Protein AF-A0A2K2V4Y7-F1 (afdb_monomer_lite)

Foldseek 3Di:
DPPPPVVVVPPDDDDPPVVVVVVVVCVVVVVVVVVVVVVPPPPDDPVVQFEKEWEAEDEPDPDPDPQSVLLNVLRVLLCVLDVVCQVVLCVQQRYGYHYDYAYPPPRVVVVVVLVNPAGGWIDGPNDIDHRLRSSQLSLCSSVRHHSVPCPDCPCLWLVNLLVLLVVLLVLCVVLVHDLCVQPNPLNVVSVCSNPPPDDQHNVSSVVSVVSSVSSVVSSQVVSFVVLVVVLVVLLVVLVVLQVLLCVVAVAAEDAPQDDDPPQHDVRSVVSSVSSVQLSVLSVLSVPQDDHQQVLLVLLVVCQVLVCVLQVHNQSVVLNVLCVVQCVNVRYGYRDPSVSLSSCLSRLLVVLSVLVVVVSVVSPQDHFDFDDDDSSVSVSVRSVVCVVVSVVVSVVVVVVVVCVVCLVVLLVQQLVVQVVHWAALVVRPDPPVCSVVSLVVCVVVQQWDADPRIIHGDDD

Sequence (459 aa):
MAEEDIFRILSICHPGIFLGKFINLFLENFLSFFILKISLYPKLTKLHVPSIEVFLSYVPTKLETSSLALAARQSKIIEEILKGKEKEIERRIGFSVKYVRIRHGIDFSKVLEEGINALPAIRVGSRVFSGEEALLLADAIANGVDPLRINSLGYLRLESLKAKAKRILEKASELGIDLNSVLPGAKDKLAEIAAKEEFLGYKGAVEAENLIKNAEEELSKASLGRLREEVYKKLEELKNIVKSIEERFGLKIRIGIEIPDYCDKECLELIEKEVERKREIALQVLGISQDIKEGARVLEEISQPFDMFIGHDLLSRVAEEMRSSGVDRGEVELNEKLYRIMRFIVDNFATLRDLKPVLEAKRLPSVRVPEGDPIDAADVVLKGISNEVRRIKQELEIEGEMRRLMPALERMVISELSTGEKRINEIRIPAPFREEVIRRLKERGVVEEVGGFIRLKKQ

Structure (mmCIF, N/CA/C/O backbone):
data_AF-A0A2K2V4Y7-F1
#
_entry.id   AF-A0A2K2V4Y7-F1
#
loop_
_atom_site.group_PDB
_atom_site.id
_atom_site.type_symbol
_atom_site.label_atom_id
_atom_site.label_alt_id
_atom_site.label_comp_id
_atom_site.label_asym_id
_atom_site.label_entity_id
_atom_site.label_seq_id
_atom_site.pdbx_PDB_ins_code
_atom_site.Cartn_x
_atom_site.Cartn_y
_atom_site.Cartn_z
_atom_site.occupancy
_atom_site.B_iso_or_equiv
_atom_site.auth_seq_id
_atom_site.auth_comp_id
_atom_site.auth_asym_id
_atom_site.auth_atom_id
_atom_site.pdbx_PDB_model_num
ATOM 1 N N . MET A 1 1 ? 16.781 -47.598 -35.853 1.00 43.47 1 MET A N 1
ATOM 2 C CA . MET A 1 1 ? 16.943 -49.067 -35.879 1.00 43.47 1 MET A CA 1
ATOM 3 C C . MET A 1 1 ? 16.178 -49.617 -37.071 1.00 43.47 1 MET A C 1
ATOM 5 O O . MET A 1 1 ? 14.983 -49.829 -36.941 1.00 43.47 1 MET A O 1
ATOM 9 N N . ALA A 1 2 ? 16.841 -49.728 -38.227 1.00 37.84 2 ALA A N 1
ATOM 10 C CA . ALA A 1 2 ? 16.423 -50.530 -39.390 1.00 37.84 2 ALA A CA 1
ATOM 11 C C . ALA A 1 2 ? 17.508 -50.472 -40.496 1.00 37.84 2 ALA A C 1
ATOM 13 O O . ALA A 1 2 ? 17.202 -50.220 -41.655 1.00 37.84 2 ALA A O 1
ATOM 14 N N . GLU A 1 3 ? 18.786 -50.648 -40.137 1.00 32.34 3 GLU A N 1
ATOM 15 C CA . GLU A 1 3 ? 19.897 -50.767 -41.110 1.00 32.34 3 GLU A CA 1
ATOM 16 C C . GLU A 1 3 ? 20.651 -52.108 -40.993 1.00 32.34 3 GLU A C 1
ATOM 18 O O . GLU A 1 3 ? 21.419 -52.459 -41.883 1.00 32.34 3 GLU A O 1
ATOM 23 N N . GLU A 1 4 ? 20.389 -52.915 -39.957 1.00 36.12 4 GLU A N 1
ATOM 24 C CA . GLU A 1 4 ? 21.128 -54.166 -39.703 1.00 36.12 4 GLU A CA 1
ATOM 25 C C . GLU A 1 4 ? 20.500 -55.431 -40.321 1.00 36.12 4 GLU A C 1
ATOM 27 O O . GLU A 1 4 ? 21.175 -56.456 -40.421 1.00 36.12 4 GLU A O 1
ATOM 32 N N . ASP A 1 5 ? 19.265 -55.375 -40.828 1.00 40.41 5 ASP A N 1
ATOM 33 C CA . ASP A 1 5 ? 18.565 -56.574 -41.330 1.00 40.41 5 ASP A CA 1
ATOM 34 C C . ASP A 1 5 ? 18.749 -56.848 -42.834 1.00 40.41 5 ASP A C 1
ATOM 36 O O . ASP A 1 5 ? 18.468 -57.949 -43.306 1.00 40.41 5 ASP A O 1
ATOM 40 N N . ILE A 1 6 ? 19.301 -55.902 -43.602 1.00 45.56 6 ILE A N 1
ATOM 41 C CA . ILE A 1 6 ? 19.553 -56.097 -45.044 1.00 45.56 6 ILE A CA 1
ATOM 42 C C . ILE A 1 6 ? 20.856 -56.882 -45.283 1.00 45.56 6 ILE A C 1
ATOM 44 O O . ILE A 1 6 ? 20.962 -57.649 -46.241 1.00 45.56 6 ILE A O 1
ATOM 48 N N . PHE A 1 7 ? 21.832 -56.781 -44.375 1.00 36.88 7 PHE A N 1
ATOM 49 C CA . PHE A 1 7 ? 23.129 -57.451 -44.530 1.00 36.88 7 PHE A CA 1
ATOM 50 C C . PHE A 1 7 ? 23.115 -58.949 -44.190 1.00 36.88 7 PHE A C 1
ATOM 52 O O . PHE A 1 7 ? 24.033 -59.672 -44.577 1.00 36.88 7 PHE A O 1
ATOM 59 N N . ARG A 1 8 ? 22.071 -59.450 -43.515 1.00 39.22 8 ARG A N 1
ATOM 60 C CA . ARG A 1 8 ? 21.969 -60.866 -43.118 1.00 39.22 8 ARG A CA 1
ATOM 61 C C . ARG A 1 8 ? 21.311 -61.784 -44.149 1.00 39.22 8 ARG A C 1
ATOM 63 O O . ARG A 1 8 ? 21.457 -62.995 -44.029 1.00 39.22 8 ARG A O 1
ATOM 70 N N . ILE A 1 9 ? 20.652 -61.246 -45.176 1.00 42.19 9 ILE A N 1
ATOM 71 C CA . ILE A 1 9 ? 19.950 -62.057 -46.192 1.00 42.19 9 ILE A CA 1
ATOM 72 C C . ILE A 1 9 ? 20.845 -62.392 -47.405 1.00 42.19 9 ILE A C 1
ATOM 74 O O . ILE A 1 9 ? 20.526 -63.282 -48.187 1.00 42.19 9 ILE A O 1
ATOM 78 N N . LEU A 1 10 ? 22.021 -61.769 -47.540 1.00 37.50 10 LEU A N 1
ATOM 79 C CA . LEU A 1 10 ? 22.917 -61.969 -48.693 1.00 37.50 10 LEU A CA 1
ATOM 80 C C . LEU A 1 10 ? 24.059 -62.983 -48.470 1.00 37.50 10 LEU A C 1
ATOM 82 O O . LEU A 1 10 ? 24.910 -63.143 -49.341 1.00 37.50 10 LEU A O 1
ATOM 86 N N . SER A 1 11 ? 24.089 -63.701 -47.341 1.00 39.97 11 SER A N 1
ATOM 87 C CA . SER A 1 11 ? 25.172 -64.644 -47.003 1.00 39.97 11 SER A CA 1
ATOM 88 C C . SER A 1 11 ? 24.953 -66.092 -47.466 1.00 39.97 11 SER A C 1
ATOM 90 O O . SER A 1 11 ? 25.767 -66.961 -47.156 1.00 39.97 11 SER A O 1
ATOM 92 N N . ILE A 1 12 ? 23.904 -66.386 -48.241 1.00 49.66 12 ILE A N 1
ATOM 93 C CA . ILE A 1 12 ? 23.615 -67.749 -48.710 1.00 49.66 12 ILE A CA 1
ATOM 94 C C . ILE A 1 12 ? 23.295 -67.711 -50.208 1.00 49.66 12 ILE A C 1
ATOM 96 O O . ILE A 1 12 ? 22.136 -67.570 -50.576 1.00 49.66 12 ILE A O 1
ATOM 100 N N . CYS A 1 13 ? 24.333 -67.790 -51.056 1.00 39.12 13 CYS A N 1
ATOM 101 C CA . CYS A 1 13 ? 24.375 -68.499 -52.355 1.00 39.12 13 CYS A CA 1
ATOM 102 C C . CYS A 1 13 ? 25.586 -68.052 -53.215 1.00 39.12 13 CYS A C 1
ATOM 104 O O . CYS A 1 13 ? 25.667 -66.914 -53.657 1.00 39.12 13 CY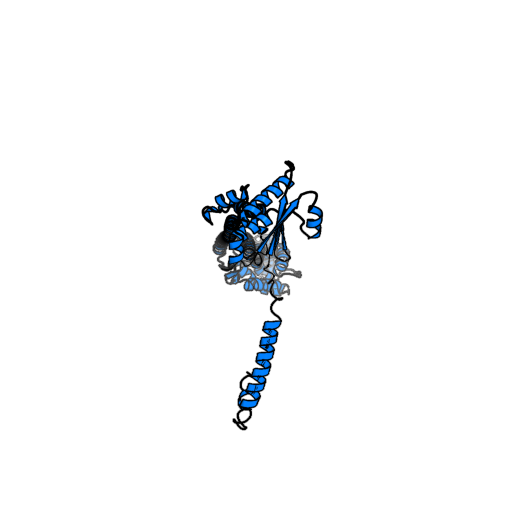S A O 1
ATOM 106 N N . HIS A 1 14 ? 26.505 -68.992 -53.471 1.00 40.75 14 HIS A N 1
ATOM 107 C CA . HIS A 1 14 ? 27.570 -69.032 -54.497 1.00 40.75 14 HIS A CA 1
ATOM 108 C C . HIS A 1 14 ? 28.424 -67.769 -54.820 1.00 40.75 14 HIS A C 1
ATOM 110 O O . HIS A 1 14 ? 28.020 -66.933 -55.628 1.00 40.75 14 HIS A O 1
ATOM 116 N N . PRO A 1 15 ? 29.706 -67.712 -54.382 1.00 41.66 15 PRO A N 1
ATOM 117 C CA . PRO A 1 15 ? 30.584 -66.542 -54.570 1.00 41.66 15 PRO A CA 1
ATOM 118 C C . PRO A 1 15 ? 31.176 -66.340 -55.982 1.00 41.66 15 PRO A C 1
ATOM 120 O O . PRO A 1 15 ? 31.844 -65.340 -56.224 1.00 41.66 15 PRO A O 1
ATOM 123 N N . GLY A 1 16 ? 31.002 -67.279 -56.918 1.00 47.41 16 GLY A N 1
ATOM 124 C CA . GLY A 1 16 ? 31.838 -67.338 -58.131 1.00 47.41 16 GLY A CA 1
ATOM 125 C C . GLY A 1 16 ? 31.275 -66.697 -59.404 1.00 47.41 16 GLY A C 1
ATOM 126 O O . GLY A 1 16 ? 32.031 -66.458 -60.339 1.00 47.41 16 GLY A O 1
ATOM 127 N N . ILE A 1 17 ? 29.966 -66.429 -59.481 1.00 47.38 17 ILE A N 1
ATOM 128 C CA . ILE A 1 17 ? 29.300 -66.065 -60.755 1.00 47.38 17 ILE A CA 1
ATOM 129 C C . ILE A 1 17 ? 28.721 -64.638 -60.731 1.00 47.38 17 ILE A C 1
ATOM 131 O O . ILE A 1 17 ? 28.544 -64.018 -61.780 1.00 47.38 17 ILE A O 1
ATOM 135 N N . PHE A 1 18 ? 28.504 -64.059 -59.546 1.00 45.28 18 PHE A N 1
ATOM 136 C CA . PHE A 1 18 ? 27.962 -62.702 -59.413 1.00 45.28 18 PHE A CA 1
ATOM 137 C C . PHE A 1 18 ? 29.001 -61.593 -59.640 1.00 45.28 18 PHE A C 1
ATOM 139 O O . PHE A 1 18 ? 28.649 -60.547 -60.181 1.00 45.28 18 PHE A O 1
ATOM 146 N N . LEU A 1 19 ? 30.283 -61.816 -59.319 1.00 47.28 19 LEU A N 1
ATOM 147 C CA . LEU A 1 19 ? 31.312 -60.772 -59.437 1.00 47.28 19 LEU A CA 1
ATOM 148 C C . LEU A 1 19 ? 31.572 -60.350 -60.895 1.00 47.28 19 LEU A C 1
ATOM 150 O O . LEU A 1 19 ? 31.688 -59.163 -61.181 1.00 47.28 19 LEU A O 1
ATOM 154 N N . GLY A 1 20 ? 31.602 -61.298 -61.837 1.00 47.75 20 GLY A N 1
ATOM 155 C CA . GLY A 1 20 ? 31.907 -61.003 -63.244 1.00 47.75 20 GLY A CA 1
ATOM 156 C C . GLY A 1 20 ? 30.813 -60.204 -63.961 1.00 47.75 20 GLY A C 1
ATOM 157 O O . GLY A 1 20 ? 31.114 -59.327 -64.769 1.00 47.75 20 GLY A O 1
ATOM 158 N N . LYS A 1 21 ? 29.536 -60.452 -63.637 1.00 51.28 21 LYS A N 1
ATOM 159 C CA . LYS A 1 21 ? 28.412 -59.695 -64.212 1.00 51.28 21 LYS A CA 1
ATOM 160 C C . LYS A 1 21 ? 28.192 -58.353 -63.519 1.00 51.28 21 LYS A C 1
ATOM 162 O O . LYS A 1 21 ? 27.849 -57.394 -64.201 1.00 51.28 21 LYS A O 1
ATOM 167 N N . PHE A 1 22 ? 28.436 -58.251 -62.210 1.00 52.38 22 PHE A N 1
ATOM 168 C CA . PHE A 1 22 ? 28.299 -56.981 -61.492 1.00 52.38 22 PHE A CA 1
ATOM 169 C C . PHE A 1 22 ? 29.402 -55.988 -61.874 1.00 52.38 22 PHE A C 1
ATOM 171 O O . PHE A 1 22 ? 29.113 -54.814 -62.059 1.00 52.38 22 PHE A O 1
ATOM 178 N N . ILE A 1 23 ? 30.642 -56.450 -62.077 1.00 55.81 23 ILE A N 1
ATOM 179 C CA . ILE A 1 23 ? 31.756 -55.581 -62.490 1.00 55.81 23 ILE A CA 1
ATOM 180 C C . ILE A 1 23 ? 31.557 -55.059 -63.921 1.00 55.81 23 ILE A C 1
ATOM 182 O O . ILE A 1 23 ? 31.799 -53.879 -64.157 1.00 55.81 23 ILE A O 1
ATOM 186 N N . ASN A 1 24 ? 31.043 -55.874 -64.852 1.00 52.53 24 ASN A N 1
ATOM 187 C CA . ASN A 1 24 ? 30.728 -55.398 -66.206 1.00 52.53 24 ASN A CA 1
ATOM 188 C C . ASN A 1 24 ? 29.541 -54.425 -66.228 1.00 52.53 24 ASN A C 1
ATOM 190 O O . ASN A 1 24 ? 29.633 -53.384 -66.872 1.00 52.53 24 ASN A O 1
ATOM 194 N N . LEU A 1 25 ? 28.470 -54.689 -65.467 1.00 53.94 25 LEU A N 1
ATOM 195 C CA . LEU A 1 25 ? 27.342 -53.752 -65.371 1.00 53.94 25 LEU A CA 1
ATOM 196 C C . LEU A 1 25 ? 27.733 -52.448 -64.656 1.00 53.94 25 LEU A C 1
ATOM 198 O O . LEU A 1 25 ? 27.205 -51.384 -64.978 1.00 53.94 25 LEU A O 1
ATOM 202 N N . PHE A 1 26 ? 28.648 -52.518 -63.683 1.00 53.03 26 PHE A N 1
ATOM 203 C CA . PHE A 1 26 ? 29.171 -51.348 -62.984 1.00 53.03 26 PHE A CA 1
ATOM 204 C C . PHE A 1 26 ? 30.110 -50.551 -63.890 1.00 53.03 26 PHE A C 1
ATOM 206 O O . PHE A 1 26 ? 29.960 -49.343 -63.961 1.00 53.03 26 PHE A O 1
ATOM 213 N N . LEU A 1 27 ? 31.009 -51.184 -64.651 1.00 54.06 27 LEU A N 1
ATOM 214 C CA . LEU A 1 27 ? 31.889 -50.487 -65.596 1.00 54.06 27 LEU A CA 1
ATOM 215 C C . LEU A 1 27 ? 31.117 -49.850 -66.755 1.00 54.06 27 LEU A C 1
ATOM 217 O O . LEU A 1 27 ? 31.385 -48.693 -67.068 1.00 54.06 27 LEU A O 1
ATOM 221 N N . GLU A 1 28 ? 30.128 -50.532 -67.339 1.00 54.25 28 GLU A N 1
ATOM 222 C CA . GLU A 1 28 ? 29.308 -49.957 -68.415 1.00 54.25 28 GLU A CA 1
ATOM 223 C C . GLU A 1 28 ? 28.444 -48.792 -67.917 1.00 54.25 28 GLU A C 1
ATOM 225 O O . GLU A 1 28 ? 28.386 -47.754 -68.578 1.00 54.25 28 GLU A O 1
ATOM 230 N N . ASN A 1 29 ? 27.849 -48.882 -66.722 1.00 52.38 29 ASN A N 1
ATOM 231 C CA . ASN A 1 29 ? 27.096 -47.760 -66.153 1.00 52.38 29 ASN A CA 1
ATOM 232 C C . ASN A 1 29 ? 28.004 -46.625 -65.660 1.00 52.38 29 ASN A C 1
ATOM 234 O O . ASN A 1 29 ? 27.656 -45.461 -65.832 1.00 52.38 29 ASN A O 1
ATOM 238 N N . PHE A 1 30 ? 29.175 -46.921 -65.092 1.00 53.00 30 PHE A N 1
ATOM 239 C CA . PHE A 1 30 ? 30.094 -45.906 -64.570 1.00 53.00 30 PHE A CA 1
ATOM 240 C C . PHE A 1 30 ? 30.782 -45.133 -65.701 1.00 53.00 30 PHE A C 1
ATOM 242 O O . PHE A 1 30 ? 30.883 -43.912 -65.610 1.00 53.00 30 PHE A O 1
ATOM 249 N N . LEU A 1 31 ? 31.169 -45.796 -66.801 1.00 51.69 31 LEU A N 1
ATOM 250 C CA . LEU A 1 31 ? 31.676 -45.129 -68.009 1.00 51.69 31 LEU A CA 1
ATOM 251 C C . LEU A 1 31 ? 30.579 -44.349 -68.735 1.00 51.69 31 LEU A C 1
ATOM 253 O O . LEU A 1 31 ? 30.834 -43.223 -69.148 1.00 51.69 31 LEU A O 1
ATOM 257 N N . SER A 1 32 ? 29.351 -44.867 -68.817 1.00 52.09 32 SER A N 1
ATOM 258 C CA . SER A 1 32 ? 28.223 -44.119 -69.395 1.00 52.09 32 SER A CA 1
ATOM 259 C C . SER A 1 32 ? 27.880 -42.877 -68.565 1.00 52.09 32 SER A C 1
ATOM 261 O O . SER A 1 32 ? 27.638 -41.809 -69.123 1.00 52.09 32 SER A O 1
ATOM 263 N N . PHE A 1 33 ? 27.943 -42.973 -67.232 1.00 50.19 33 PHE A N 1
ATOM 264 C CA . PHE A 1 33 ? 27.718 -41.851 -66.316 1.00 50.19 33 PHE A CA 1
ATOM 265 C C . PHE A 1 33 ? 28.864 -40.827 -66.353 1.00 50.19 33 PHE A C 1
ATOM 267 O O . PHE A 1 33 ? 28.611 -39.624 -66.293 1.00 50.19 33 PHE A O 1
ATOM 274 N N . PHE A 1 34 ? 30.120 -41.270 -66.504 1.00 46.84 34 PHE A N 1
ATOM 275 C CA . PHE A 1 34 ? 31.277 -40.378 -66.650 1.00 46.84 34 PHE A CA 1
ATOM 276 C C . PHE A 1 34 ? 31.336 -39.705 -68.024 1.00 46.84 34 PHE A C 1
ATOM 278 O O . PHE A 1 34 ? 31.643 -38.518 -68.100 1.00 46.84 34 PHE A O 1
ATOM 285 N N . ILE A 1 35 ? 30.991 -40.414 -69.100 1.00 51.97 35 ILE A N 1
ATOM 286 C CA . ILE A 1 35 ? 30.953 -39.857 -70.457 1.00 51.97 35 ILE A CA 1
ATOM 287 C C . ILE A 1 35 ? 29.766 -38.892 -70.602 1.00 51.97 35 ILE A C 1
ATOM 289 O O . ILE A 1 35 ? 29.938 -37.824 -71.192 1.00 51.97 35 ILE A O 1
ATOM 293 N N . LEU A 1 36 ? 28.614 -39.153 -69.961 1.00 43.34 36 LEU A N 1
ATOM 294 C CA . LEU A 1 36 ? 27.550 -38.143 -69.854 1.00 43.34 36 LEU A CA 1
ATOM 295 C C . LEU A 1 36 ? 27.982 -36.932 -69.011 1.00 43.34 36 LEU A C 1
ATOM 297 O O . LEU A 1 36 ? 27.700 -35.803 -69.404 1.00 43.34 36 LEU A O 1
ATOM 301 N N . LYS A 1 37 ? 28.700 -37.121 -67.891 1.00 40.81 37 LYS A N 1
ATOM 302 C CA . LYS A 1 37 ? 29.203 -35.999 -67.071 1.00 40.81 37 LYS A CA 1
ATOM 303 C C . LYS A 1 37 ? 30.263 -35.158 -67.785 1.00 40.81 37 LYS A C 1
ATOM 305 O O . LYS A 1 37 ? 30.279 -33.948 -67.598 1.00 40.81 37 LYS A O 1
ATOM 310 N N . ILE A 1 38 ? 31.121 -35.757 -68.608 1.00 47.88 38 ILE A N 1
ATOM 311 C CA . ILE A 1 38 ? 32.170 -35.031 -69.343 1.00 47.88 38 ILE A CA 1
ATOM 312 C C . ILE A 1 38 ? 31.607 -34.383 -70.622 1.00 47.88 38 ILE A C 1
ATOM 314 O O . ILE A 1 38 ? 32.051 -33.302 -70.999 1.00 47.88 38 ILE A O 1
ATOM 318 N N . SER A 1 39 ? 30.566 -34.954 -71.241 1.00 42.25 39 SER A N 1
ATOM 319 C CA . SER A 1 39 ? 29.934 -34.385 -72.444 1.00 42.25 39 SER A CA 1
ATOM 320 C C . SER A 1 39 ? 28.850 -33.325 -72.167 1.00 42.25 39 SER A C 1
ATOM 322 O O . SER A 1 39 ? 28.454 -32.620 -73.097 1.00 42.25 39 SER A O 1
ATOM 324 N N . LEU A 1 40 ? 28.374 -33.170 -70.922 1.00 39.88 40 LEU A N 1
ATOM 325 C CA . LEU A 1 40 ? 27.387 -32.145 -70.518 1.00 39.88 40 LEU A CA 1
ATOM 326 C C . LEU A 1 40 ? 27.985 -30.946 -69.752 1.00 39.88 40 LEU A C 1
ATOM 328 O O . LEU A 1 40 ? 27.252 -30.022 -69.397 1.00 39.88 40 LEU A O 1
ATOM 332 N N . TYR A 1 41 ? 29.306 -30.898 -69.551 1.00 41.47 41 TYR A N 1
ATOM 333 C CA . TYR A 1 41 ? 29.998 -29.790 -68.875 1.00 41.47 41 TYR A CA 1
ATOM 334 C C . TYR A 1 41 ? 30.840 -28.927 -69.835 1.00 41.47 41 TYR A C 1
ATOM 336 O O . TYR A 1 41 ? 32.066 -28.889 -69.755 1.00 41.47 41 TYR A O 1
ATOM 344 N N . PRO A 1 42 ? 30.178 -28.148 -70.711 1.00 38.25 42 PRO A N 1
ATOM 345 C CA . PRO A 1 42 ? 30.641 -26.773 -70.901 1.00 38.25 42 PRO A CA 1
ATOM 346 C C . PRO A 1 42 ? 29.528 -25.720 -70.756 1.00 38.25 42 PRO A C 1
ATOM 348 O O . PRO A 1 42 ? 29.710 -24.584 -71.186 1.00 38.25 42 PRO A O 1
ATOM 351 N N . LYS A 1 43 ? 28.367 -26.047 -70.161 1.00 39.69 43 LYS A N 1
ATOM 352 C CA . LYS A 1 43 ? 27.236 -25.091 -70.073 1.00 39.69 43 LYS A CA 1
ATOM 353 C C . LYS A 1 43 ? 26.563 -24.899 -68.712 1.00 39.69 43 LYS A C 1
ATOM 355 O O . LYS A 1 43 ? 25.599 -24.144 -68.633 1.00 39.69 43 LYS A O 1
ATOM 360 N N . LEU A 1 44 ? 27.090 -25.462 -67.630 1.00 43.59 44 LEU A N 1
ATOM 361 C CA . LEU A 1 44 ? 26.569 -25.225 -66.280 1.00 43.59 44 LEU A CA 1
ATOM 362 C C . LEU A 1 44 ? 27.703 -24.869 -65.323 1.00 43.59 44 LEU A C 1
ATOM 364 O O . LEU A 1 44 ? 28.253 -25.757 -64.692 1.00 43.59 44 LEU A O 1
ATOM 368 N N . THR A 1 45 ? 28.028 -23.574 -65.253 1.00 37.75 45 THR A N 1
ATOM 369 C CA . THR A 1 45 ? 28.390 -22.828 -64.028 1.00 37.75 45 THR A CA 1
ATOM 370 C C . THR A 1 45 ? 28.781 -21.381 -64.382 1.00 37.75 45 THR A C 1
ATOM 372 O O . THR A 1 45 ? 29.917 -20.951 -64.225 1.00 37.75 45 THR A O 1
ATOM 375 N N . LYS A 1 46 ? 27.803 -20.544 -64.754 1.00 38.91 46 LYS A N 1
ATOM 376 C CA . LYS A 1 46 ? 27.764 -19.237 -64.082 1.00 38.91 46 LYS A CA 1
ATOM 377 C C . LYS A 1 46 ? 27.123 -19.531 -62.734 1.00 38.91 46 LYS A C 1
ATOM 379 O O . LYS A 1 46 ? 25.905 -19.457 -62.615 1.00 38.91 46 LYS A O 1
ATOM 384 N N . LEU A 1 47 ? 27.918 -19.986 -61.760 1.00 40.91 47 LEU A N 1
ATOM 385 C CA . LEU A 1 47 ? 27.476 -19.915 -60.370 1.00 40.91 47 LEU A CA 1
ATOM 386 C C . LEU A 1 47 ? 27.133 -18.439 -60.172 1.00 40.91 47 LEU A C 1
ATOM 388 O O . LEU A 1 47 ? 28.004 -17.585 -60.343 1.00 40.91 47 LEU A O 1
ATOM 392 N N . HIS A 1 48 ? 25.852 -18.131 -59.984 1.00 50.66 48 HIS A N 1
ATOM 393 C CA . HIS A 1 48 ? 25.412 -16.761 -59.799 1.00 50.66 48 HIS A CA 1
ATOM 394 C C . HIS A 1 48 ? 25.978 -16.327 -58.450 1.00 50.66 48 HIS A C 1
ATOM 396 O O . HIS A 1 48 ? 25.406 -16.635 -57.410 1.00 50.66 48 HIS A O 1
ATOM 402 N N . VAL A 1 49 ? 27.166 -15.716 -58.466 1.00 57.72 49 VAL A N 1
ATOM 403 C CA . VAL A 1 49 ? 27.743 -15.112 -57.268 1.00 57.72 49 VAL A CA 1
ATOM 404 C C . VAL A 1 49 ? 26.709 -14.092 -56.810 1.00 57.72 49 VAL A C 1
ATOM 406 O O . VAL A 1 49 ? 26.345 -13.225 -57.616 1.00 57.72 49 VAL A O 1
ATOM 409 N N . PRO A 1 50 ? 26.166 -14.220 -55.591 1.00 70.06 50 PRO A N 1
ATOM 410 C CA . PRO A 1 50 ? 25.170 -13.281 -55.123 1.00 70.06 50 PRO A CA 1
ATOM 411 C C . PRO A 1 50 ? 25.789 -11.879 -55.157 1.00 70.06 50 PRO A C 1
ATOM 413 O O . PRO A 1 50 ? 26.943 -11.673 -54.774 1.00 70.06 50 PRO A O 1
ATOM 416 N N . SER A 1 51 ? 25.061 -10.925 -55.731 1.00 81.75 51 SER A N 1
ATOM 417 C CA . SER A 1 51 ? 25.587 -9.589 -56.003 1.00 81.75 51 SER A CA 1
ATOM 418 C C . SER A 1 51 ? 24.929 -8.544 -55.116 1.00 81.75 51 SER A C 1
ATOM 420 O O . SER A 1 51 ? 23.711 -8.551 -54.935 1.00 81.75 51 SER A O 1
ATOM 422 N N . ILE A 1 52 ? 25.742 -7.624 -54.611 1.00 86.25 52 ILE A N 1
ATOM 423 C CA . ILE A 1 52 ? 25.315 -6.384 -53.971 1.00 86.25 52 ILE A CA 1
ATOM 424 C C . ILE A 1 52 ? 25.204 -5.340 -55.079 1.00 86.25 52 ILE A C 1
ATOM 426 O O . ILE A 1 52 ? 26.204 -5.009 -55.720 1.00 86.25 52 ILE A O 1
ATOM 430 N N . GLU A 1 53 ? 24.001 -4.832 -55.326 1.00 88.75 53 GLU A N 1
ATOM 431 C CA . GLU A 1 53 ? 23.783 -3.783 -56.324 1.00 88.75 53 GLU A CA 1
ATOM 432 C C . GLU A 1 53 ? 23.770 -2.414 -55.641 1.00 88.75 53 GLU A C 1
ATOM 434 O O . GLU A 1 53 ? 22.976 -2.163 -54.738 1.00 88.75 53 GLU A O 1
ATOM 439 N N . VAL A 1 54 ? 24.662 -1.521 -56.061 1.00 89.50 54 VAL A N 1
ATOM 440 C CA . VAL A 1 54 ? 24.849 -0.190 -55.480 1.00 89.50 54 VAL A CA 1
ATOM 441 C C . VAL A 1 54 ? 24.358 0.857 -56.475 1.00 89.50 54 VAL A C 1
ATOM 443 O O . VAL A 1 54 ? 24.982 1.089 -57.511 1.00 89.50 54 VAL A O 1
ATOM 446 N N . PHE A 1 55 ? 23.243 1.502 -56.155 1.00 88.31 55 PHE A N 1
ATOM 447 C CA . PHE A 1 55 ? 22.596 2.534 -56.957 1.00 88.31 55 PHE A CA 1
ATOM 448 C C . PHE A 1 55 ? 23.081 3.909 -56.506 1.00 88.31 55 PHE A C 1
ATOM 450 O O . PHE A 1 55 ? 22.739 4.393 -55.424 1.00 88.31 55 PHE A O 1
ATOM 457 N N . LEU A 1 56 ? 23.899 4.539 -57.342 1.00 86.06 56 LEU A N 1
ATOM 458 C CA . LEU A 1 56 ? 24.560 5.803 -57.040 1.00 86.06 56 LEU A CA 1
ATOM 459 C C . LEU A 1 56 ? 23.866 6.962 -57.754 1.00 86.06 56 LEU A C 1
ATOM 461 O O . LEU A 1 56 ? 23.651 6.920 -58.965 1.00 86.06 56 LEU A O 1
ATOM 465 N N . SER A 1 57 ? 23.570 8.022 -57.004 1.00 83.06 57 SER A N 1
ATOM 466 C CA . SER A 1 57 ? 23.119 9.304 -57.538 1.00 83.06 57 SER A CA 1
ATOM 467 C C . SER A 1 57 ? 24.271 10.038 -58.218 1.00 83.06 57 SER A C 1
ATOM 469 O O . SER A 1 57 ? 25.299 10.311 -57.595 1.00 83.06 57 SER A O 1
ATOM 471 N N . TYR A 1 58 ? 24.074 10.419 -59.479 1.00 76.75 58 TYR A N 1
ATOM 472 C CA . TYR A 1 58 ? 24.958 11.332 -60.192 1.00 76.75 58 TYR A CA 1
ATOM 473 C C . TYR A 1 58 ? 24.190 12.569 -60.666 1.00 76.75 58 TYR A C 1
ATOM 475 O O . TYR A 1 58 ? 23.125 12.459 -61.285 1.00 76.75 58 TYR A O 1
ATOM 483 N N . VAL A 1 59 ? 24.756 13.749 -60.399 1.00 67.81 59 VAL A N 1
ATOM 484 C CA . VAL A 1 59 ? 24.233 15.038 -60.866 1.00 67.81 59 VAL A CA 1
ATOM 485 C C . VAL A 1 59 ? 25.269 15.657 -61.820 1.00 67.81 59 VAL A C 1
ATOM 487 O O . VAL A 1 59 ? 26.385 15.942 -61.388 1.00 67.81 59 VAL A O 1
ATOM 490 N N . PRO A 1 60 ? 24.941 15.842 -63.113 1.00 57.44 60 PRO A N 1
ATOM 491 C CA . PRO A 1 60 ? 25.904 16.277 -64.131 1.00 57.44 60 PRO A CA 1
ATOM 492 C C . PRO A 1 60 ? 26.299 17.765 -64.062 1.00 57.44 60 PRO A C 1
ATOM 494 O O . PRO A 1 60 ? 27.273 18.159 -64.696 1.00 57.44 60 PRO A O 1
ATOM 497 N N . THR A 1 61 ? 25.596 18.597 -63.289 1.00 54.31 61 THR A N 1
ATOM 498 C CA . THR A 1 61 ? 25.864 20.043 -63.150 1.00 54.31 61 THR A CA 1
ATOM 499 C C . THR A 1 61 ? 25.656 20.513 -61.709 1.00 54.31 61 THR A C 1
ATOM 501 O O . THR A 1 61 ? 24.875 19.913 -60.976 1.00 54.31 61 THR A O 1
ATOM 504 N N . LYS A 1 62 ? 26.348 21.589 -61.293 1.00 54.59 62 LYS A N 1
ATOM 505 C CA . LYS A 1 62 ? 26.214 22.225 -59.965 1.00 54.59 62 LYS A CA 1
ATOM 506 C C . LYS A 1 62 ? 24.772 22.715 -59.739 1.00 54.59 62 LYS A C 1
ATOM 508 O O . LYS A 1 62 ? 24.454 23.855 -60.045 1.00 54.59 62 LYS A O 1
ATOM 513 N N . LEU A 1 63 ? 23.895 21.845 -59.250 1.00 52.22 63 LEU A N 1
ATOM 514 C CA . LEU A 1 63 ? 22.549 22.189 -58.796 1.00 52.22 63 LEU A CA 1
ATOM 515 C C . LEU A 1 63 ? 22.553 22.194 -57.266 1.00 52.22 63 LEU A C 1
ATOM 517 O O . LEU A 1 63 ? 22.786 21.169 -56.629 1.00 52.22 63 LEU A O 1
ATOM 521 N N . GLU A 1 64 ? 22.319 23.373 -56.693 1.00 45.59 64 GLU A N 1
ATOM 522 C CA . GLU A 1 64 ? 22.369 23.672 -55.255 1.00 45.59 64 GLU A CA 1
ATOM 523 C C . GLU A 1 64 ? 21.042 23.382 -54.530 1.00 45.59 64 GLU A C 1
ATOM 525 O O . GLU A 1 64 ? 20.711 24.013 -53.533 1.00 45.59 64 GLU A O 1
ATOM 530 N N . THR A 1 65 ? 20.244 22.420 -54.998 1.00 54.38 65 THR A N 1
ATOM 531 C CA . THR A 1 65 ? 19.107 21.940 -54.198 1.00 54.38 65 THR A CA 1
ATOM 532 C C . THR A 1 65 ? 19.631 20.983 -53.128 1.00 54.38 65 THR A C 1
ATOM 534 O O . THR A 1 65 ? 20.266 19.975 -53.458 1.00 54.38 65 THR A O 1
ATOM 537 N N . SER A 1 66 ? 19.367 21.293 -51.857 1.00 63.47 66 SER A N 1
ATOM 538 C CA . SER A 1 66 ? 19.972 20.641 -50.684 1.00 63.47 66 SER A CA 1
ATOM 539 C C . SER A 1 66 ? 19.848 19.109 -50.671 1.00 63.47 66 SER A C 1
ATOM 541 O O . SER A 1 66 ? 20.801 18.430 -50.295 1.00 63.47 66 SER A O 1
ATOM 543 N N . SER A 1 67 ? 18.731 18.547 -51.147 1.00 68.00 67 SER A N 1
ATOM 544 C CA . SER A 1 67 ? 18.477 17.096 -51.142 1.00 68.00 67 SER A CA 1
ATOM 545 C C . SER A 1 67 ? 19.242 16.321 -52.227 1.00 68.00 67 SER A C 1
ATOM 547 O O . SER A 1 67 ? 19.833 15.280 -51.940 1.00 68.00 67 SER A O 1
ATOM 549 N N . LEU A 1 68 ? 19.299 16.834 -53.461 1.00 72.75 68 LEU A N 1
ATOM 550 C CA . LEU A 1 68 ? 20.033 16.199 -54.569 1.00 72.75 68 LEU A CA 1
ATOM 551 C C . LEU A 1 68 ? 21.549 16.254 -54.358 1.00 72.75 68 LEU A C 1
ATOM 553 O O . LEU A 1 68 ? 22.257 15.275 -54.612 1.00 72.75 68 LEU A O 1
ATOM 557 N N . ALA A 1 69 ? 22.044 17.386 -53.850 1.00 72.31 69 ALA A N 1
ATOM 558 C CA . ALA A 1 69 ? 23.449 17.553 -53.504 1.00 72.31 69 ALA A CA 1
ATOM 559 C C . ALA A 1 69 ? 23.868 16.600 -52.371 1.00 72.31 69 ALA A C 1
ATOM 561 O O . ALA A 1 69 ? 24.953 16.018 -52.429 1.00 72.31 69 ALA A O 1
ATOM 562 N N . LEU A 1 70 ? 23.001 16.389 -51.373 1.00 76.69 70 LEU A N 1
ATOM 563 C CA . LEU A 1 70 ? 23.226 15.424 -50.297 1.00 76.69 70 LEU A CA 1
ATOM 564 C C . LEU A 1 70 ? 23.291 13.985 -50.828 1.00 76.69 70 LEU A C 1
ATOM 566 O O . LEU A 1 70 ? 24.254 13.276 -50.540 1.00 76.69 70 LEU A O 1
ATOM 570 N N . ALA A 1 71 ? 22.332 13.577 -51.665 1.00 76.56 71 ALA A N 1
ATOM 571 C CA . ALA A 1 71 ? 22.309 12.242 -52.263 1.00 76.56 71 ALA A CA 1
ATOM 572 C C . ALA A 1 71 ? 23.559 11.959 -53.117 1.00 76.56 71 ALA A C 1
ATOM 574 O O . ALA A 1 71 ? 24.125 10.865 -53.063 1.00 76.56 71 ALA A O 1
ATOM 575 N N . ALA A 1 72 ? 24.035 12.946 -53.883 1.00 79.69 72 ALA A N 1
ATOM 576 C CA . ALA A 1 72 ? 25.264 12.823 -54.668 1.00 79.69 72 ALA A CA 1
ATOM 577 C C . ALA A 1 72 ? 26.521 12.713 -53.782 1.00 79.69 72 ALA A C 1
ATOM 579 O O . ALA A 1 72 ? 27.403 11.899 -54.061 1.00 79.69 72 ALA A O 1
ATOM 580 N N . ARG A 1 73 ? 26.597 13.479 -52.682 1.00 79.25 73 ARG A N 1
ATOM 581 C CA . ARG A 1 73 ? 27.691 13.373 -51.697 1.00 79.25 73 ARG A CA 1
ATOM 582 C C . ARG A 1 73 ? 27.714 12.000 -51.028 1.00 79.25 73 ARG A C 1
ATOM 584 O O . ARG A 1 73 ? 28.761 11.363 -51.010 1.00 79.25 73 ARG A O 1
ATOM 591 N N . GLN A 1 74 ? 26.568 11.517 -50.550 1.00 83.31 74 GLN A N 1
ATOM 592 C CA . GLN A 1 74 ? 26.447 10.182 -49.953 1.00 83.31 74 GLN A CA 1
ATOM 593 C C . GLN A 1 74 ? 26.815 9.080 -50.955 1.00 83.31 74 GLN A C 1
ATOM 595 O O . GLN A 1 74 ? 27.527 8.145 -50.605 1.00 83.31 74 GLN A O 1
ATOM 600 N N . SER A 1 75 ? 26.404 9.222 -52.220 1.00 86.50 75 SER A N 1
ATOM 601 C CA . SER A 1 75 ? 26.774 8.288 -53.292 1.00 86.50 75 SER A CA 1
ATOM 602 C C . SER A 1 75 ? 28.285 8.226 -53.506 1.00 86.50 75 SER A C 1
ATOM 604 O O . SER A 1 75 ? 28.843 7.138 -53.625 1.00 86.50 75 SER A O 1
ATOM 606 N N . LYS A 1 76 ? 28.962 9.380 -53.504 1.00 85.25 76 LYS A N 1
ATOM 607 C CA . LYS A 1 76 ? 30.422 9.439 -53.618 1.00 85.25 76 LYS A CA 1
ATOM 608 C C . LYS A 1 76 ? 31.106 8.722 -52.451 1.00 85.25 76 LYS A C 1
ATOM 610 O O . LYS A 1 76 ? 32.020 7.940 -52.684 1.00 85.25 76 LYS A O 1
ATOM 615 N N . ILE A 1 77 ? 30.629 8.938 -51.226 1.00 83.75 77 ILE A N 1
ATOM 616 C CA . ILE A 1 77 ? 31.182 8.284 -50.033 1.00 83.75 77 ILE A CA 1
ATOM 617 C C . ILE A 1 77 ? 30.969 6.761 -50.098 1.00 83.75 77 ILE A C 1
ATOM 619 O O . ILE A 1 77 ? 31.904 6.007 -49.851 1.00 83.75 77 ILE A O 1
ATOM 623 N N . ILE A 1 78 ? 29.778 6.288 -50.487 1.00 86.31 78 ILE A N 1
ATOM 624 C CA . ILE A 1 78 ? 29.506 4.849 -50.666 1.00 86.31 78 ILE A CA 1
ATOM 625 C C . ILE A 1 78 ? 30.441 4.240 -51.719 1.00 86.31 78 ILE A C 1
ATOM 627 O O . ILE A 1 78 ? 30.990 3.158 -51.502 1.00 86.31 78 ILE A O 1
ATOM 631 N N . GLU A 1 79 ? 30.639 4.928 -52.848 1.00 87.50 79 GLU A N 1
ATOM 632 C CA . GLU A 1 79 ? 31.568 4.479 -53.888 1.00 87.50 79 GLU A CA 1
ATOM 633 C C . GLU A 1 79 ? 33.004 4.397 -53.345 1.00 87.50 79 GLU A C 1
ATOM 635 O O . GLU A 1 79 ? 33.673 3.393 -53.564 1.00 87.50 79 GLU A O 1
ATOM 640 N N . GLU A 1 80 ? 33.470 5.396 -52.590 1.00 86.56 80 GLU A N 1
ATOM 641 C CA . GLU A 1 80 ? 34.807 5.402 -51.977 1.00 86.56 80 GLU A CA 1
ATOM 642 C C . GLU A 1 80 ? 34.997 4.265 -50.954 1.00 86.56 80 GLU A C 1
ATOM 644 O O . GLU A 1 80 ? 36.040 3.607 -50.958 1.00 86.56 80 GLU A O 1
ATOM 649 N N . ILE A 1 81 ? 33.984 3.982 -50.127 1.00 85.25 81 ILE A N 1
ATOM 650 C CA . ILE A 1 81 ? 34.011 2.913 -49.114 1.00 85.25 81 ILE A CA 1
ATOM 651 C C . ILE A 1 81 ? 34.149 1.525 -49.757 1.00 85.25 81 ILE A C 1
ATOM 653 O O . ILE A 1 81 ? 34.930 0.693 -49.284 1.00 85.25 81 ILE A O 1
ATOM 657 N N . LEU A 1 82 ? 33.380 1.256 -50.818 1.00 86.81 82 LEU A N 1
ATOM 658 C CA . LEU A 1 82 ? 33.256 -0.089 -51.388 1.00 86.81 82 LEU A CA 1
ATOM 659 C C . LEU A 1 82 ? 34.287 -0.376 -52.485 1.00 86.81 82 LEU A C 1
ATOM 661 O O . LEU A 1 82 ? 34.835 -1.479 -52.526 1.00 86.81 82 LEU A O 1
ATOM 665 N N . LYS A 1 83 ? 34.613 0.604 -53.336 1.00 84.38 83 LYS A N 1
ATOM 666 C CA . LYS A 1 83 ? 35.418 0.400 -54.555 1.00 84.38 83 LYS A CA 1
ATOM 667 C C . LYS A 1 83 ? 36.864 -0.008 -54.288 1.00 84.38 83 LYS A C 1
ATOM 669 O O . LYS A 1 83 ? 37.466 -0.736 -55.071 1.00 84.38 83 LYS A O 1
ATOM 674 N N . GLY A 1 84 ? 37.417 0.401 -53.146 1.00 76.75 84 GLY A N 1
ATOM 675 C CA . GLY A 1 84 ? 38.738 -0.040 -52.683 1.00 76.75 84 GLY A CA 1
ATOM 676 C C . GLY A 1 84 ? 38.758 -1.442 -52.061 1.00 76.75 84 GLY A C 1
ATOM 677 O O . GLY A 1 84 ? 39.836 -1.995 -51.852 1.00 76.75 84 GLY A O 1
ATOM 678 N N . LYS A 1 85 ? 37.589 -2.024 -51.766 1.00 82.38 85 LYS A N 1
ATOM 679 C CA . LYS A 1 85 ? 37.439 -3.254 -50.973 1.00 82.38 85 LYS A CA 1
ATOM 680 C C . LYS A 1 85 ? 36.725 -4.388 -51.708 1.00 82.38 85 LYS A C 1
ATOM 682 O O . LYS A 1 85 ? 36.571 -5.458 -51.141 1.00 82.38 85 LYS A O 1
ATOM 687 N N . GLU A 1 86 ? 36.349 -4.221 -52.973 1.00 83.69 86 GLU A N 1
ATOM 688 C CA . GLU A 1 86 ? 35.562 -5.201 -53.749 1.00 83.69 86 GLU A CA 1
ATOM 689 C C . GLU A 1 86 ? 36.134 -6.625 -53.708 1.00 83.69 86 GLU A C 1
ATOM 691 O O . GLU A 1 86 ? 35.422 -7.572 -53.386 1.00 83.69 86 GLU A O 1
ATOM 696 N N . LYS A 1 87 ? 37.444 -6.777 -53.953 1.00 82.31 87 LYS A N 1
ATOM 697 C CA . LYS A 1 87 ? 38.125 -8.085 -53.911 1.00 82.31 87 LYS A CA 1
ATOM 698 C C . LYS A 1 87 ? 38.169 -8.686 -52.506 1.00 82.31 87 LYS A C 1
ATOM 700 O O . LYS A 1 87 ? 38.225 -9.902 -52.353 1.00 82.31 87 LYS A O 1
ATOM 705 N N . GLU A 1 88 ? 38.216 -7.846 -51.477 1.00 81.50 88 GLU A N 1
ATOM 706 C CA . GLU A 1 88 ? 38.211 -8.274 -50.077 1.00 81.50 88 GLU A CA 1
ATOM 707 C C . GLU A 1 88 ? 36.801 -8.681 -49.638 1.00 81.50 88 GLU A C 1
ATOM 709 O O . GLU A 1 88 ? 36.644 -9.705 -48.980 1.00 81.50 88 GLU A O 1
ATOM 714 N N . ILE A 1 89 ? 35.787 -7.931 -50.069 1.00 83.06 89 ILE A N 1
ATOM 715 C CA . ILE A 1 89 ? 34.364 -8.222 -49.887 1.00 83.06 89 ILE A CA 1
ATOM 716 C C . ILE A 1 89 ? 34.030 -9.570 -50.542 1.00 83.06 89 ILE A C 1
ATOM 718 O O . ILE A 1 89 ? 33.532 -10.470 -49.869 1.00 83.06 89 ILE A O 1
ATOM 722 N N . GLU A 1 90 ? 34.405 -9.776 -51.806 1.00 83.88 90 GLU A N 1
ATOM 723 C CA . GLU A 1 90 ? 34.180 -11.043 -52.513 1.00 83.88 90 GLU A CA 1
ATOM 724 C C . GLU A 1 90 ? 34.848 -12.229 -51.798 1.00 83.88 90 GLU A C 1
ATOM 726 O O . GLU A 1 90 ? 34.232 -13.279 -51.632 1.00 83.88 90 GLU A O 1
ATOM 731 N N . ARG A 1 91 ? 36.072 -12.049 -51.284 1.00 81.75 91 ARG A N 1
ATOM 732 C CA . ARG A 1 91 ? 36.785 -13.088 -50.521 1.00 81.75 91 ARG A CA 1
ATOM 733 C C . ARG A 1 91 ? 36.177 -13.375 -49.148 1.00 81.75 91 ARG A C 1
ATOM 735 O O . ARG A 1 91 ? 36.188 -14.527 -48.727 1.00 81.75 91 ARG A O 1
ATOM 742 N N . ARG A 1 92 ? 35.738 -12.346 -48.415 1.00 80.62 92 ARG A N 1
ATOM 743 C CA . ARG A 1 92 ? 35.304 -12.475 -47.011 1.00 80.62 92 ARG A CA 1
ATOM 744 C C . ARG A 1 92 ? 33.841 -12.846 -46.865 1.00 80.62 92 ARG A C 1
ATOM 746 O O . ARG A 1 92 ? 33.518 -13.657 -46.007 1.00 80.62 92 ARG A O 1
ATOM 753 N N . ILE A 1 93 ? 32.975 -12.227 -47.660 1.00 78.38 93 ILE A N 1
ATOM 754 C CA . ILE A 1 93 ? 31.525 -12.405 -47.549 1.00 78.38 93 ILE A CA 1
ATOM 755 C C . ILE A 1 93 ? 30.928 -13.167 -48.738 1.00 78.38 93 ILE A C 1
ATOM 757 O O . ILE A 1 93 ? 29.776 -13.572 -48.665 1.00 78.38 93 ILE A O 1
ATOM 761 N N . GLY A 1 94 ? 31.689 -13.406 -49.816 1.00 79.88 94 GLY A N 1
ATOM 762 C CA . GLY A 1 94 ? 31.222 -14.189 -50.969 1.00 79.88 94 GLY A CA 1
ATOM 763 C C . GLY A 1 94 ? 30.306 -13.426 -51.932 1.00 79.88 94 GLY A C 1
ATOM 764 O O . GLY A 1 94 ? 29.631 -14.054 -52.747 1.00 79.88 94 GLY A O 1
ATOM 765 N N . PHE A 1 95 ? 30.269 -12.091 -51.844 1.00 82.81 95 PHE A N 1
ATOM 766 C CA . PHE A 1 95 ? 29.437 -11.234 -52.692 1.00 82.81 95 PHE A CA 1
ATOM 767 C C . PHE A 1 95 ? 30.263 -10.425 -53.687 1.00 82.81 95 PHE A C 1
ATOM 769 O O . PHE A 1 95 ? 31.286 -9.844 -53.327 1.00 82.81 95 PHE A O 1
ATOM 776 N N . SER A 1 96 ? 29.760 -10.301 -54.915 1.00 85.38 96 SER A N 1
ATOM 777 C CA . SER A 1 96 ? 30.289 -9.341 -55.894 1.00 85.38 96 SER A CA 1
ATOM 778 C C . SER A 1 96 ? 29.581 -7.989 -55.758 1.00 85.38 96 SER A C 1
ATOM 780 O O . SER A 1 96 ? 28.382 -7.943 -55.487 1.00 85.38 96 SER A O 1
ATOM 782 N N . VAL A 1 97 ? 30.298 -6.876 -55.939 1.00 86.56 97 VAL A N 1
ATOM 783 C CA . VAL A 1 97 ? 29.713 -5.523 -55.883 1.00 86.56 97 VAL A CA 1
ATOM 784 C C . VAL A 1 97 ? 29.501 -5.004 -57.304 1.00 86.56 97 VAL A C 1
ATOM 786 O O . VAL A 1 97 ? 30.428 -4.986 -58.111 1.00 86.56 97 VAL A O 1
ATOM 789 N N . LYS A 1 98 ? 28.279 -4.574 -57.621 1.00 87.94 98 LYS A N 1
ATOM 790 C CA . LYS A 1 98 ? 27.890 -4.049 -58.935 1.00 87.94 98 LYS A CA 1
ATOM 791 C C . LYS A 1 98 ? 27.357 -2.630 -58.785 1.00 87.94 98 LYS A C 1
ATOM 793 O O . LYS A 1 98 ? 26.379 -2.413 -58.080 1.00 87.94 98 LYS A O 1
ATOM 798 N N . TYR A 1 99 ? 27.952 -1.671 -59.491 1.00 87.31 99 TYR A N 1
ATOM 799 C CA . TYR A 1 99 ? 27.527 -0.269 -59.435 1.00 87.31 99 TYR A CA 1
ATOM 800 C C . TYR A 1 99 ? 26.594 0.080 -60.587 1.00 87.31 99 TYR A C 1
ATOM 802 O O . TYR A 1 99 ? 26.902 -0.166 -61.754 1.00 87.31 99 TYR A O 1
ATOM 810 N N . VAL A 1 100 ? 25.486 0.728 -60.251 1.00 86.06 100 VAL A N 1
ATOM 811 C CA . VAL A 1 100 ? 24.512 1.278 -61.188 1.00 86.06 100 VAL A CA 1
ATOM 812 C C . VAL A 1 100 ? 24.486 2.790 -60.980 1.00 86.06 100 VAL A C 1
ATOM 814 O O . VAL A 1 100 ? 24.072 3.284 -59.934 1.00 86.06 100 VAL A O 1
ATOM 817 N N . ARG A 1 101 ? 24.986 3.548 -61.959 1.00 83.69 101 ARG A N 1
ATOM 818 C CA . ARG A 1 101 ? 25.039 5.016 -61.889 1.00 83.69 101 ARG A CA 1
ATOM 819 C C . ARG A 1 101 ? 23.766 5.605 -62.481 1.00 83.69 101 ARG A C 1
ATOM 821 O O . ARG A 1 101 ? 23.505 5.419 -63.666 1.00 83.69 101 ARG A O 1
ATOM 828 N N . ILE A 1 102 ? 23.008 6.331 -61.666 1.00 81.06 102 ILE A N 1
ATOM 829 C CA . ILE A 1 102 ? 21.707 6.893 -62.026 1.00 81.06 102 ILE A CA 1
ATOM 830 C C . ILE A 1 102 ? 21.833 8.399 -62.222 1.00 81.06 102 ILE A C 1
ATOM 832 O O . ILE A 1 102 ? 22.193 9.134 -61.296 1.00 81.06 102 ILE A O 1
ATOM 836 N N . ARG A 1 103 ? 21.499 8.876 -63.425 1.00 76.50 103 ARG A N 1
ATOM 837 C CA . ARG A 1 103 ? 21.392 10.311 -63.702 1.00 76.50 103 ARG A CA 1
ATOM 838 C C . ARG A 1 103 ? 20.026 10.828 -63.272 1.00 76.50 103 ARG A C 1
ATOM 840 O O . ARG A 1 103 ? 18.993 10.384 -63.782 1.00 76.50 103 ARG A O 1
ATOM 847 N N . HIS A 1 104 ? 20.034 11.798 -62.360 1.00 65.56 104 HIS A N 1
ATOM 848 C CA . HIS A 1 104 ? 18.813 12.467 -61.914 1.00 65.56 104 HIS A CA 1
ATOM 849 C C . HIS A 1 104 ? 18.061 13.092 -63.101 1.00 65.56 104 HIS A C 1
ATOM 851 O O . HIS A 1 104 ? 18.663 13.765 -63.934 1.00 65.56 104 HIS A O 1
ATOM 857 N N . GLY A 1 105 ? 16.751 12.831 -63.186 1.00 63.09 105 GLY A N 1
ATOM 858 C CA . GLY A 1 105 ? 15.853 13.341 -64.233 1.00 63.09 105 GLY A CA 1
ATOM 859 C C . GLY A 1 105 ? 15.736 12.495 -65.511 1.00 63.09 105 GLY A C 1
ATOM 860 O O . GLY A 1 105 ? 14.750 12.650 -66.220 1.00 63.09 105 GLY A O 1
ATOM 861 N N . ILE A 1 106 ? 16.681 11.587 -65.797 1.00 66.19 106 ILE A N 1
ATOM 862 C CA . ILE A 1 106 ? 16.676 10.763 -67.029 1.00 66.19 106 ILE A CA 1
ATOM 863 C C . ILE A 1 106 ? 16.456 9.281 -66.707 1.00 66.19 106 ILE A C 1
ATOM 865 O O . ILE A 1 106 ? 15.605 8.633 -67.308 1.00 66.19 106 ILE A O 1
ATOM 869 N N . ASP A 1 107 ? 17.204 8.754 -65.737 1.00 68.06 107 ASP A N 1
ATOM 870 C CA . ASP A 1 107 ? 17.222 7.321 -65.420 1.00 68.06 107 ASP A CA 1
ATOM 871 C C . ASP A 1 107 ? 16.403 6.987 -64.153 1.00 68.06 107 ASP A C 1
ATOM 873 O O . ASP A 1 107 ? 16.227 5.821 -63.811 1.00 68.06 107 ASP A O 1
ATOM 877 N N . PHE A 1 108 ? 15.887 8.002 -63.448 1.00 69.00 108 PHE A N 1
ATOM 878 C CA . PHE A 1 108 ? 15.212 7.842 -62.151 1.00 69.00 108 PHE A CA 1
ATOM 879 C C . PHE A 1 108 ? 13.864 7.108 -62.247 1.00 69.00 108 PHE A C 1
ATOM 881 O O . PHE A 1 108 ? 13.514 6.357 -61.342 1.00 69.00 108 PHE A O 1
ATOM 888 N N . SER A 1 109 ? 13.129 7.260 -63.355 1.00 69.69 109 SER A N 1
ATOM 889 C CA . SER A 1 109 ? 11.876 6.525 -63.591 1.00 69.69 109 SER A CA 1
ATOM 890 C C . SER A 1 109 ? 12.091 5.009 -63.618 1.00 69.69 109 SER A C 1
ATOM 892 O O . SER A 1 109 ? 11.330 4.276 -62.997 1.00 69.69 109 SER A O 1
ATOM 894 N N . LYS A 1 110 ? 13.187 4.547 -64.232 1.00 70.06 110 LYS A N 1
ATOM 895 C CA . LYS A 1 110 ? 13.563 3.123 -64.267 1.00 70.06 110 LYS A CA 1
ATOM 896 C C . LYS A 1 110 ? 13.923 2.578 -62.883 1.00 70.06 110 LYS A C 1
ATOM 898 O O . LYS A 1 110 ? 13.670 1.424 -62.585 1.00 70.06 110 LYS A O 1
ATOM 903 N N . VAL A 1 111 ? 14.493 3.413 -62.019 1.00 76.81 111 VAL A N 1
ATOM 904 C CA . VAL A 1 111 ? 14.870 3.045 -60.642 1.00 76.81 111 VAL A CA 1
ATOM 905 C C . VAL A 1 111 ? 13.639 2.888 -59.745 1.00 76.81 111 VAL A C 1
ATOM 907 O O . VAL A 1 111 ? 13.588 1.962 -58.935 1.00 76.81 111 VAL A O 1
ATOM 910 N N . LEU A 1 112 ? 12.627 3.743 -59.935 1.00 74.06 112 LEU A N 1
ATOM 911 C CA . LEU A 1 112 ? 11.326 3.613 -59.271 1.00 74.06 112 LEU A CA 1
ATOM 912 C C . LEU A 1 112 ? 10.590 2.336 -59.707 1.00 74.06 112 LEU A C 1
ATOM 914 O O . LEU A 1 112 ? 10.014 1.655 -58.862 1.00 74.06 112 LEU A O 1
ATOM 918 N N . GLU A 1 113 ? 10.650 1.978 -60.995 1.00 74.94 113 GLU A N 1
ATOM 919 C CA . GLU A 1 113 ? 10.092 0.718 -61.522 1.00 74.94 113 GLU A CA 1
ATOM 920 C C . GLU A 1 113 ? 10.742 -0.524 -60.885 1.00 74.94 113 GLU A C 1
ATOM 922 O O . GLU A 1 113 ? 10.081 -1.545 -60.709 1.00 74.94 113 GLU A O 1
ATOM 927 N N . GLU A 1 114 ? 12.007 -0.431 -60.460 1.00 70.06 114 GLU A N 1
ATOM 928 C CA . GLU A 1 114 ? 12.697 -1.489 -59.713 1.00 70.06 114 GLU A CA 1
ATOM 929 C C . GLU A 1 114 ? 12.484 -1.430 -58.179 1.00 70.06 114 GLU A C 1
ATOM 931 O O . GLU A 1 114 ? 13.205 -2.087 -57.415 1.00 70.06 114 GLU A O 1
ATOM 936 N N . GLY A 1 115 ? 11.523 -0.630 -57.703 1.00 76.25 115 GLY A N 1
ATOM 937 C CA . GLY A 1 115 ? 11.142 -0.546 -56.289 1.00 76.25 115 GLY A CA 1
ATOM 938 C C . GLY A 1 115 ? 12.116 0.230 -55.394 1.00 76.25 115 GLY A C 1
ATOM 939 O O . GLY A 1 115 ? 12.087 0.069 -54.173 1.00 76.25 115 GLY A O 1
ATOM 940 N N . ILE A 1 116 ? 12.999 1.055 -55.969 1.00 83.50 116 ILE A N 1
ATOM 941 C CA . ILE A 1 116 ? 13.924 1.910 -55.213 1.00 83.50 116 ILE A CA 1
ATOM 942 C C . ILE A 1 116 ? 13.320 3.307 -55.083 1.00 83.50 116 ILE A C 1
ATOM 944 O O . ILE A 1 116 ? 13.295 4.085 -56.033 1.00 83.50 116 ILE A O 1
ATOM 948 N N . ASN A 1 117 ? 12.884 3.647 -53.872 1.00 79.38 117 ASN A N 1
ATOM 949 C CA . ASN A 1 117 ? 12.142 4.885 -53.613 1.00 79.38 117 ASN A CA 1
ATOM 950 C C . ASN A 1 117 ? 13.036 6.102 -53.304 1.00 79.38 117 ASN A C 1
ATOM 952 O O . ASN A 1 117 ? 12.549 7.231 -53.294 1.00 79.38 117 ASN A O 1
ATOM 956 N N . ALA A 1 118 ? 14.329 5.895 -53.032 1.00 82.88 118 ALA A N 1
ATOM 957 C CA . ALA A 1 118 ? 15.281 6.960 -52.715 1.00 82.88 118 ALA A CA 1
ATOM 958 C C . ALA A 1 118 ? 16.721 6.560 -53.077 1.00 82.88 118 ALA A C 1
ATOM 960 O O . ALA A 1 118 ? 17.076 5.385 -53.015 1.00 82.88 118 ALA A O 1
ATOM 961 N N . LEU A 1 119 ? 17.555 7.548 -53.424 1.00 82.88 119 LEU A N 1
ATOM 962 C CA . LEU A 1 119 ? 18.977 7.377 -53.750 1.00 82.88 119 LEU A CA 1
ATOM 963 C C . LEU A 1 119 ? 19.874 8.148 -52.762 1.00 82.88 119 LEU A C 1
ATOM 965 O O . LEU A 1 119 ? 19.453 9.206 -52.292 1.00 82.88 119 LEU A O 1
ATOM 969 N N . PRO A 1 120 ? 21.118 7.698 -52.499 1.00 88.56 120 PRO A N 1
ATOM 970 C CA . PRO A 1 120 ? 21.710 6.424 -52.933 1.00 88.56 120 PRO A CA 1
ATOM 971 C C . PRO A 1 120 ? 20.984 5.212 -52.350 1.00 88.56 120 PRO A C 1
ATOM 973 O O . PRO A 1 120 ? 20.323 5.336 -51.323 1.00 88.56 120 PRO A O 1
ATOM 976 N N . ALA A 1 121 ? 21.126 4.047 -52.979 1.00 88.31 121 ALA A N 1
ATOM 977 C CA . ALA A 1 121 ? 20.583 2.805 -52.445 1.00 88.31 121 ALA A CA 1
ATOM 978 C C . ALA A 1 121 ? 21.529 1.617 -52.624 1.00 88.31 121 ALA A C 1
ATOM 980 O O . ALA A 1 121 ? 22.312 1.566 -53.567 1.00 88.31 121 ALA A O 1
ATOM 981 N N . ILE A 1 122 ? 21.438 0.643 -51.724 1.00 89.19 122 ILE A N 1
ATOM 982 C CA . ILE A 1 122 ? 22.108 -0.653 -51.828 1.00 89.19 122 ILE A CA 1
ATOM 983 C C . ILE A 1 122 ? 21.040 -1.737 -51.787 1.00 89.19 122 ILE A C 1
ATOM 985 O O . ILE A 1 122 ? 20.237 -1.790 -50.855 1.00 89.19 122 ILE A O 1
ATOM 989 N N . ARG A 1 123 ? 21.043 -2.610 -52.792 1.00 88.38 123 ARG A N 1
ATOM 990 C CA . ARG A 1 123 ? 20.190 -3.791 -52.861 1.00 88.38 123 ARG A CA 1
ATOM 991 C C . ARG A 1 123 ? 21.007 -5.041 -52.559 1.00 88.38 123 ARG A C 1
ATOM 993 O O . ARG A 1 123 ? 22.058 -5.269 -53.159 1.00 88.38 123 ARG A O 1
ATOM 1000 N N . VAL A 1 124 ? 20.498 -5.860 -51.644 1.00 86.19 124 VAL A N 1
ATOM 1001 C CA . VAL A 1 124 ? 21.063 -7.165 -51.281 1.00 86.19 124 VAL A CA 1
ATOM 1002 C C . VAL A 1 124 ? 19.929 -8.185 -51.309 1.00 86.19 124 VAL A C 1
ATOM 1004 O O . VAL A 1 124 ? 19.008 -8.125 -50.492 1.00 86.19 124 VAL A O 1
ATOM 1007 N N . GLY A 1 125 ? 19.962 -9.108 -52.273 1.00 81.75 125 GLY A N 1
ATOM 1008 C CA . GLY A 1 125 ? 18.834 -10.011 -52.519 1.00 81.75 125 GLY A CA 1
ATOM 1009 C C . GLY A 1 125 ? 17.561 -9.227 -52.865 1.00 81.75 125 GLY A C 1
ATOM 1010 O O . GLY A 1 125 ? 17.569 -8.405 -53.776 1.00 81.75 125 GLY A O 1
ATOM 1011 N N . SER A 1 126 ? 16.474 -9.455 -52.124 1.00 81.75 126 SER A N 1
ATOM 1012 C CA . SER A 1 126 ? 15.188 -8.759 -52.298 1.00 81.75 126 SER A CA 1
ATOM 1013 C C . SER A 1 126 ? 15.066 -7.437 -51.527 1.00 81.75 126 SER A C 1
ATOM 1015 O O . SER A 1 126 ? 14.030 -6.780 -51.605 1.00 81.75 126 SER A O 1
ATOM 1017 N N . ARG A 1 127 ? 16.085 -7.040 -50.755 1.00 85.25 127 ARG A N 1
ATOM 1018 C CA . ARG A 1 127 ? 16.015 -5.884 -49.849 1.00 85.25 127 ARG A 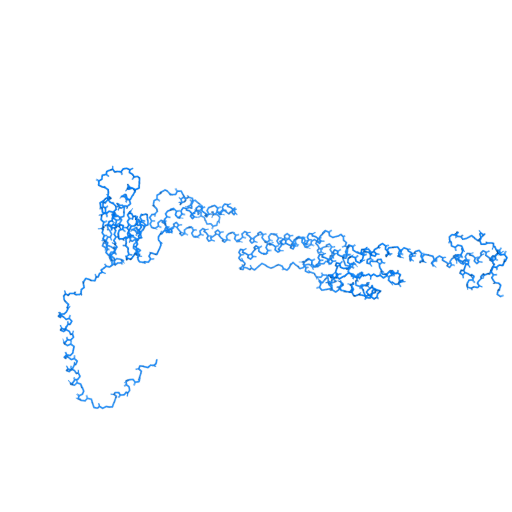CA 1
ATOM 1019 C C . ARG A 1 127 ? 16.734 -4.680 -50.418 1.00 85.25 127 ARG A C 1
ATOM 1021 O O . ARG A 1 127 ? 17.814 -4.827 -50.981 1.00 85.25 127 ARG A O 1
ATOM 1028 N N . VAL A 1 128 ? 16.166 -3.499 -50.196 1.00 87.38 128 VAL A N 1
ATOM 1029 C CA . VAL A 1 128 ? 16.722 -2.209 -50.615 1.00 87.38 128 VAL A CA 1
ATOM 1030 C C . VAL A 1 128 ? 16.904 -1.326 -49.385 1.00 87.38 128 VAL A C 1
ATOM 1032 O O . VAL A 1 128 ? 15.960 -1.105 -48.632 1.00 87.38 128 VAL A O 1
ATOM 1035 N N . PHE A 1 129 ? 18.115 -0.811 -49.206 1.00 87.31 129 PHE A N 1
ATOM 1036 C CA . PHE A 1 129 ? 18.478 0.167 -48.184 1.00 87.31 129 PHE A CA 1
ATOM 1037 C C . PHE A 1 129 ? 18.776 1.485 -48.883 1.00 87.31 129 PHE A C 1
ATOM 1039 O O . PHE A 1 129 ? 19.486 1.475 -49.884 1.00 87.31 129 PHE A O 1
ATOM 1046 N N . SER A 1 130 ? 18.263 2.609 -48.389 1.00 87.31 130 SER A N 1
ATOM 1047 C CA . SER A 1 130 ? 18.373 3.903 -49.079 1.00 87.31 130 SER A CA 1
ATOM 1048 C C . SER A 1 130 ? 18.881 5.030 -48.178 1.00 87.31 130 SER A C 1
ATOM 1050 O O . SER A 1 130 ? 18.692 4.997 -46.962 1.00 87.31 130 SER A O 1
ATOM 1052 N N . GLY A 1 131 ? 19.501 6.048 -48.776 1.00 84.31 131 GLY A N 1
ATOM 1053 C CA . GLY A 1 131 ? 20.027 7.228 -48.090 1.00 84.31 131 GLY A CA 1
ATOM 1054 C C . GLY A 1 131 ? 21.124 6.874 -47.085 1.00 84.31 131 GLY A C 1
ATOM 1055 O O . GLY A 1 131 ? 22.086 6.179 -47.409 1.00 84.31 131 GLY A O 1
ATOM 1056 N N . GLU A 1 132 ? 20.966 7.319 -45.840 1.00 80.62 132 GLU A N 1
ATOM 1057 C CA . GLU A 1 132 ? 21.920 7.033 -44.760 1.00 80.62 132 GLU A CA 1
ATOM 1058 C C . GLU A 1 132 ? 22.023 5.546 -44.406 1.00 80.62 132 GLU A C 1
ATOM 1060 O O . GLU A 1 132 ? 23.088 5.091 -43.998 1.00 80.62 132 GLU A O 1
ATOM 1065 N N . GLU A 1 133 ? 20.964 4.753 -44.598 1.00 83.50 133 GLU A N 1
ATOM 1066 C CA . GLU A 1 133 ? 21.054 3.305 -44.366 1.00 83.50 133 GLU A CA 1
ATOM 1067 C C . GLU A 1 133 ? 21.942 2.619 -45.387 1.00 83.50 133 GLU A C 1
ATOM 1069 O O . GLU A 1 133 ? 22.662 1.688 -45.040 1.00 83.50 133 GLU A O 1
ATOM 1074 N N . ALA A 1 134 ? 21.912 3.091 -46.634 1.00 87.44 134 ALA A N 1
ATOM 1075 C CA . ALA A 1 134 ? 22.824 2.619 -47.661 1.00 87.44 134 ALA A CA 1
ATOM 1076 C C . ALA A 1 134 ? 24.274 2.953 -47.279 1.00 87.44 134 ALA A C 1
ATOM 1078 O O . ALA A 1 134 ? 25.163 2.128 -47.459 1.00 87.44 134 ALA A O 1
ATOM 1079 N N . LEU A 1 135 ? 24.507 4.129 -46.690 1.00 86.81 135 LEU A N 1
ATOM 1080 C CA . LEU A 1 135 ? 25.826 4.543 -46.217 1.00 86.81 135 LEU A CA 1
ATOM 1081 C C . LEU A 1 135 ? 26.318 3.692 -45.030 1.00 86.81 135 LEU A C 1
ATOM 1083 O O . LEU A 1 135 ? 27.447 3.202 -45.062 1.00 86.81 135 LEU A O 1
ATOM 1087 N N . LEU A 1 136 ? 25.465 3.446 -44.028 1.00 86.19 136 LEU A N 1
ATOM 1088 C CA . LEU A 1 136 ? 25.766 2.534 -42.913 1.00 86.19 136 LEU A CA 1
ATOM 1089 C C . LEU A 1 136 ? 26.027 1.109 -43.398 1.00 86.19 136 LEU A C 1
ATOM 1091 O O . LEU A 1 136 ? 26.960 0.461 -42.928 1.00 86.19 136 LEU A O 1
ATOM 1095 N N . LEU A 1 137 ? 25.214 0.618 -44.335 1.00 88.56 137 LEU A N 1
ATOM 1096 C CA . LEU A 1 137 ? 25.363 -0.721 -44.889 1.00 88.56 137 LEU A CA 1
ATOM 1097 C C . LEU A 1 137 ? 26.669 -0.857 -45.673 1.00 88.56 137 LEU A C 1
ATOM 1099 O O . LEU A 1 137 ? 27.364 -1.857 -45.515 1.00 88.56 137 LEU A O 1
ATOM 1103 N N . ALA A 1 138 ? 27.026 0.150 -46.476 1.00 88.50 138 ALA A N 1
ATOM 1104 C CA . ALA A 1 138 ? 28.296 0.182 -47.194 1.00 88.50 138 ALA A CA 1
ATOM 1105 C C . ALA A 1 138 ? 29.479 0.053 -46.230 1.00 88.50 138 ALA A C 1
ATOM 1107 O O . ALA A 1 138 ? 30.363 -0.779 -46.440 1.00 88.50 138 ALA A O 1
ATOM 1108 N N . ASP A 1 139 ? 29.474 0.837 -45.149 1.00 86.94 139 ASP A N 1
ATOM 1109 C CA . ASP A 1 139 ? 30.531 0.784 -44.144 1.00 86.94 139 ASP A CA 1
ATOM 1110 C C . ASP A 1 139 ? 30.529 -0.551 -43.377 1.00 86.94 139 ASP A C 1
ATOM 1112 O O . ASP A 1 139 ? 31.585 -1.143 -43.158 1.00 86.94 139 ASP A O 1
ATOM 1116 N N . ALA A 1 140 ? 29.360 -1.104 -43.039 1.00 87.38 140 ALA A N 1
ATOM 1117 C CA . ALA A 1 140 ? 29.246 -2.419 -42.404 1.00 87.38 140 ALA A CA 1
ATOM 1118 C C . ALA A 1 140 ? 29.852 -3.535 -43.276 1.00 87.38 140 ALA A C 1
ATOM 1120 O O . ALA A 1 140 ? 30.678 -4.321 -42.803 1.00 87.38 140 ALA A O 1
ATOM 1121 N N . ILE A 1 141 ? 29.508 -3.560 -44.568 1.00 88.00 141 ILE A N 1
ATOM 1122 C CA . ILE A 1 141 ? 30.064 -4.496 -45.558 1.00 88.00 141 ILE A CA 1
ATOM 1123 C C . ILE A 1 141 ? 31.583 -4.323 -45.656 1.00 88.00 141 ILE A C 1
ATOM 1125 O O . ILE A 1 141 ? 32.334 -5.298 -45.608 1.00 88.00 141 ILE A O 1
ATOM 1129 N N . ALA A 1 142 ? 32.056 -3.079 -45.730 1.00 85.81 142 ALA A N 1
ATOM 1130 C CA . ALA A 1 142 ? 33.477 -2.748 -45.777 1.00 85.81 142 ALA A CA 1
ATOM 1131 C C . ALA A 1 142 ? 34.245 -3.136 -44.499 1.00 85.81 142 ALA A C 1
ATOM 1133 O O . ALA A 1 142 ? 35.476 -3.241 -44.532 1.00 85.81 142 ALA A O 1
ATOM 1134 N N . ASN A 1 143 ? 33.546 -3.345 -43.383 1.00 84.38 143 ASN A N 1
ATOM 1135 C CA . ASN A 1 143 ? 34.084 -3.875 -42.132 1.00 84.38 143 ASN A CA 1
ATOM 1136 C C . ASN A 1 143 ? 33.905 -5.404 -41.998 1.00 84.38 143 ASN A C 1
ATOM 1138 O O . ASN A 1 143 ? 34.271 -5.967 -40.969 1.00 84.38 143 ASN A O 1
ATOM 1142 N N . GLY A 1 144 ? 33.415 -6.089 -43.038 1.00 81.62 144 GLY A N 1
ATOM 1143 C CA . GLY A 1 144 ? 33.307 -7.549 -43.098 1.00 81.62 144 GLY A CA 1
ATOM 1144 C C . GLY A 1 144 ? 32.021 -8.127 -42.507 1.00 81.62 144 GLY A C 1
ATOM 1145 O O . GLY A 1 144 ? 31.972 -9.325 -42.239 1.00 81.62 144 GLY A O 1
ATOM 1146 N N . VAL A 1 145 ? 30.993 -7.305 -42.285 1.00 85.25 145 VAL A N 1
ATOM 1147 C CA . VAL A 1 145 ? 29.685 -7.790 -41.828 1.00 85.25 145 VAL A CA 1
ATOM 1148 C C . VAL A 1 145 ? 28.940 -8.430 -42.997 1.00 85.25 145 VAL A C 1
ATOM 1150 O O . VAL A 1 145 ? 28.869 -7.857 -44.083 1.00 85.25 145 VAL A O 1
ATOM 1153 N N . ASP A 1 146 ? 28.370 -9.612 -42.764 1.00 83.31 146 ASP A N 1
ATOM 1154 C CA . ASP A 1 146 ? 27.542 -10.311 -43.747 1.00 83.31 146 ASP A CA 1
ATOM 1155 C C . ASP A 1 146 ? 26.243 -9.523 -44.008 1.00 83.31 146 ASP A C 1
ATOM 1157 O O . ASP A 1 146 ? 25.404 -9.413 -43.104 1.00 83.31 146 ASP A O 1
ATOM 1161 N N . PRO A 1 147 ? 26.036 -8.998 -45.228 1.00 78.56 147 PRO A N 1
ATOM 1162 C CA . PRO A 1 147 ? 24.882 -8.171 -45.545 1.00 78.56 147 PRO A CA 1
ATOM 1163 C C . PRO A 1 147 ? 23.550 -8.935 -45.496 1.00 78.56 147 PRO A C 1
ATOM 1165 O O . PRO A 1 147 ? 22.507 -8.301 -45.356 1.00 78.56 147 PRO A O 1
ATOM 1168 N N . LEU A 1 148 ? 23.548 -10.275 -45.553 1.00 77.56 148 LEU A N 1
ATOM 1169 C CA . LEU A 1 148 ? 22.325 -11.074 -45.395 1.00 77.56 148 LEU A CA 1
ATOM 1170 C C . LEU A 1 148 ? 21.865 -11.187 -43.939 1.00 77.56 148 LEU A C 1
ATOM 1172 O O . LEU A 1 148 ? 20.680 -11.406 -43.687 1.00 77.56 148 LEU A O 1
ATOM 1176 N N . ARG A 1 149 ? 22.777 -11.028 -42.974 1.00 75.12 149 ARG A N 1
ATOM 1177 C CA . ARG A 1 149 ? 22.461 -11.070 -41.534 1.00 75.12 149 ARG A CA 1
ATOM 1178 C C . ARG A 1 149 ? 21.950 -9.738 -40.998 1.00 75.12 149 ARG A C 1
ATOM 1180 O O . ARG A 1 149 ? 21.468 -9.660 -39.869 1.00 75.12 149 ARG A O 1
ATOM 1187 N N . ILE A 1 150 ? 22.035 -8.691 -41.807 1.00 72.81 150 ILE A N 1
ATOM 1188 C CA . ILE A 1 150 ? 21.633 -7.346 -41.437 1.00 72.81 150 ILE A CA 1
ATOM 1189 C C . ILE A 1 150 ? 20.134 -7.187 -41.713 1.00 72.81 150 ILE A C 1
ATOM 1191 O O . ILE A 1 150 ? 19.697 -6.878 -42.821 1.00 72.81 150 ILE A O 1
ATOM 1195 N N . ASN A 1 151 ? 19.327 -7.431 -40.680 1.00 62.25 151 ASN A N 1
ATOM 1196 C CA . ASN A 1 151 ? 17.870 -7.322 -40.773 1.00 62.25 151 ASN A CA 1
ATOM 1197 C C . ASN A 1 151 ? 17.341 -5.896 -40.571 1.00 62.25 151 ASN A C 1
ATOM 1199 O O . ASN A 1 151 ? 16.292 -5.568 -41.120 1.00 62.25 151 ASN A O 1
ATOM 1203 N N . SER A 1 152 ? 18.058 -5.045 -39.836 1.00 64.12 152 SER A N 1
ATOM 1204 C CA . SER A 1 152 ? 17.690 -3.645 -39.615 1.00 64.12 152 SER A CA 1
ATOM 1205 C C . SER A 1 152 ? 18.932 -2.826 -39.250 1.00 64.12 152 SER A C 1
ATOM 1207 O O . SER A 1 152 ? 19.523 -3.046 -38.210 1.00 64.12 152 SER A O 1
ATOM 1209 N N . LEU A 1 153 ? 19.362 -1.871 -40.080 1.00 73.88 153 LEU A N 1
ATOM 1210 C CA . LEU A 1 153 ? 20.360 -0.856 -39.664 1.00 73.88 153 LEU A CA 1
ATOM 1211 C C . LEU A 1 153 ? 19.703 0.462 -39.272 1.00 73.88 153 LEU A C 1
ATOM 1213 O O . LEU A 1 153 ? 20.369 1.350 -38.751 1.00 73.88 153 LEU A O 1
ATOM 1217 N N . GLY A 1 154 ? 18.389 0.582 -39.478 1.00 71.00 154 GLY A N 1
ATOM 1218 C CA . GLY A 1 154 ? 17.637 1.794 -39.177 1.00 71.00 154 GLY A CA 1
ATOM 1219 C C . GLY A 1 154 ? 17.782 2.261 -37.729 1.00 71.00 154 GLY A C 1
ATOM 1220 O O . GLY A 1 154 ? 17.839 3.461 -37.484 1.00 71.00 154 GLY A O 1
ATOM 1221 N N . TYR A 1 155 ? 17.933 1.335 -36.775 1.00 75.94 155 TYR A N 1
ATOM 1222 C CA . TYR A 1 155 ? 18.134 1.679 -35.364 1.00 75.94 155 TYR A CA 1
ATOM 1223 C C . TYR A 1 155 ? 19.522 2.269 -35.064 1.00 75.94 155 TYR A C 1
ATOM 1225 O O . TYR A 1 155 ? 19.670 2.946 -34.051 1.00 75.94 155 TYR A O 1
ATOM 1233 N N . LEU A 1 156 ? 20.509 2.029 -35.936 1.00 81.81 156 LEU A N 1
ATOM 1234 C CA . LEU A 1 156 ? 21.867 2.580 -35.865 1.00 81.81 156 LEU A CA 1
ATOM 1235 C C . LEU A 1 156 ? 21.992 3.933 -36.579 1.00 81.81 156 LEU A C 1
ATOM 1237 O O . LEU A 1 156 ? 23.071 4.522 -36.587 1.00 81.81 156 LEU A O 1
ATOM 1241 N N . ARG A 1 157 ? 20.910 4.446 -37.185 1.00 82.94 157 ARG A N 1
ATOM 1242 C CA . ARG A 1 157 ? 20.897 5.796 -37.762 1.00 82.94 157 ARG A CA 1
ATOM 1243 C C . ARG A 1 157 ? 21.181 6.820 -36.672 1.00 82.94 157 ARG A C 1
ATOM 1245 O O . ARG A 1 157 ? 20.642 6.724 -35.567 1.00 82.94 157 ARG A O 1
ATOM 1252 N N . LEU A 1 158 ? 21.946 7.849 -37.023 1.00 86.00 158 LEU A N 1
ATOM 1253 C CA . LEU A 1 158 ? 22.338 8.907 -36.099 1.00 86.00 158 LEU A CA 1
ATOM 1254 C C . LEU A 1 158 ? 21.129 9.532 -35.387 1.00 86.00 158 LEU A C 1
ATOM 1256 O O . LEU A 1 158 ? 21.129 9.639 -34.167 1.00 86.00 158 LEU A O 1
ATOM 1260 N N . GLU A 1 159 ? 20.067 9.863 -36.123 1.00 88.12 159 GLU A N 1
ATOM 1261 C CA . GLU A 1 159 ? 18.843 10.431 -35.540 1.00 88.12 159 GLU A CA 1
ATOM 1262 C C . GLU A 1 159 ? 18.142 9.478 -34.559 1.00 88.12 159 GLU A C 1
ATOM 1264 O O . GLU A 1 159 ? 17.617 9.908 -33.531 1.00 88.12 159 GLU A O 1
ATOM 1269 N N . SER A 1 160 ? 18.190 8.166 -34.815 1.00 89.44 160 SER A N 1
ATOM 1270 C CA . SER A 1 160 ? 17.645 7.167 -33.886 1.00 89.44 160 SER A CA 1
ATOM 1271 C C . SER A 1 160 ? 18.478 7.081 -32.607 1.00 89.44 160 SER A C 1
ATOM 1273 O O . SER A 1 160 ? 17.915 7.078 -31.510 1.00 89.44 160 SER A O 1
ATOM 1275 N N . LEU A 1 161 ? 19.808 7.064 -32.735 1.00 91.56 161 LEU A N 1
ATOM 1276 C CA . LEU A 1 161 ? 20.735 7.048 -31.601 1.00 91.56 161 LEU A CA 1
ATOM 1277 C C . LEU A 1 161 ? 20.628 8.332 -30.769 1.00 91.56 161 LEU A C 1
ATOM 1279 O O . LEU A 1 161 ? 20.522 8.248 -29.548 1.00 91.56 161 LEU A O 1
ATOM 1283 N N . LYS A 1 162 ? 20.542 9.507 -31.407 1.00 93.69 162 LYS A N 1
ATOM 1284 C CA . LYS A 1 162 ? 20.267 10.795 -30.745 1.00 93.69 162 LYS A CA 1
ATOM 1285 C C . LYS A 1 162 ? 18.980 10.749 -29.938 1.00 93.69 162 LYS A C 1
ATOM 1287 O O . LYS A 1 162 ? 18.975 11.120 -28.768 1.00 93.69 162 LYS A O 1
ATOM 1292 N N . ALA A 1 163 ? 17.889 10.292 -30.552 1.00 93.38 163 ALA A N 1
ATOM 1293 C CA . ALA A 1 163 ? 16.592 10.224 -29.892 1.00 93.38 163 ALA A CA 1
ATOM 1294 C C . ALA A 1 163 ? 16.598 9.256 -28.700 1.00 93.38 163 ALA A C 1
ATOM 1296 O O . ALA A 1 163 ? 15.924 9.505 -27.704 1.00 93.38 163 ALA A O 1
ATOM 1297 N N . LYS A 1 164 ? 17.334 8.140 -28.781 1.00 94.00 164 LYS A N 1
ATOM 1298 C CA . LYS A 1 164 ? 17.515 7.222 -27.646 1.00 94.00 164 LYS A CA 1
ATOM 1299 C C . LYS A 1 164 ? 18.385 7.842 -26.546 1.00 94.00 164 LYS A C 1
ATOM 1301 O O . LYS A 1 164 ? 17.986 7.821 -25.387 1.00 94.00 164 LYS A O 1
ATOM 1306 N N . ALA A 1 165 ? 19.521 8.444 -26.899 1.00 93.56 165 ALA A N 1
ATOM 1307 C CA . ALA A 1 165 ? 20.425 9.081 -25.943 1.00 93.56 165 ALA A CA 1
ATOM 1308 C C . ALA A 1 165 ? 19.746 10.233 -25.182 1.00 93.56 165 ALA A C 1
ATOM 1310 O O . ALA A 1 165 ? 19.838 10.289 -23.957 1.00 93.56 165 ALA A O 1
ATOM 1311 N N . LYS A 1 166 ? 18.995 11.098 -25.883 1.00 94.75 166 LYS A N 1
ATOM 1312 C CA . LYS A 1 166 ? 18.188 12.164 -25.261 1.00 94.75 166 LYS A CA 1
ATOM 1313 C C . LYS A 1 166 ? 17.171 11.604 -24.271 1.00 94.75 166 LYS A C 1
ATOM 1315 O O . LYS A 1 166 ? 17.149 12.048 -23.132 1.00 94.75 166 LYS A O 1
ATOM 1320 N N . ARG A 1 167 ? 16.418 10.569 -24.665 1.00 95.00 167 ARG A N 1
ATOM 1321 C CA . ARG A 1 167 ? 15.445 9.908 -23.780 1.00 95.00 167 ARG A CA 1
ATOM 1322 C C . ARG A 1 167 ? 16.078 9.361 -22.501 1.00 95.00 167 ARG A C 1
ATOM 1324 O O . ARG A 1 167 ? 15.484 9.485 -21.438 1.00 95.00 167 ARG A O 1
ATOM 1331 N N . ILE A 1 168 ? 17.272 8.769 -22.579 1.00 93.00 168 ILE A N 1
ATOM 1332 C CA . ILE A 1 168 ? 17.981 8.269 -21.388 1.00 93.00 168 ILE A CA 1
ATOM 1333 C C . ILE A 1 168 ? 18.398 9.425 -20.472 1.00 93.00 168 ILE A C 1
ATOM 1335 O O . ILE A 1 168 ? 18.207 9.335 -19.261 1.00 93.00 168 ILE A O 1
ATOM 1339 N N . LEU A 1 169 ? 18.942 10.509 -21.036 1.00 92.19 169 LEU A N 1
ATOM 1340 C CA . LEU A 1 169 ? 19.341 11.696 -20.271 1.00 92.19 169 LEU A CA 1
ATOM 1341 C C . LEU A 1 169 ? 18.140 12.366 -19.585 1.00 92.19 169 LEU A C 1
ATOM 1343 O O . LEU A 1 169 ? 18.221 12.696 -18.403 1.00 92.19 169 LEU A O 1
ATOM 1347 N N . GLU A 1 170 ? 17.029 12.528 -20.307 1.00 92.88 170 GLU A N 1
ATOM 1348 C CA . GLU A 1 170 ? 15.769 13.075 -19.787 1.00 92.88 170 GLU A CA 1
ATOM 1349 C C . GLU A 1 170 ? 15.222 12.196 -18.659 1.00 92.88 170 GLU A C 1
ATOM 1351 O O . GLU A 1 170 ? 15.038 12.681 -17.546 1.00 92.88 170 GLU A O 1
ATOM 1356 N N . LYS A 1 171 ? 15.084 10.883 -18.893 1.00 90.62 171 LYS A N 1
ATOM 1357 C CA . LYS A 1 171 ? 14.602 9.924 -17.889 1.00 90.62 171 LYS A CA 1
ATOM 1358 C C . LYS A 1 171 ? 15.474 9.910 -16.631 1.00 90.62 171 LYS A C 1
ATOM 1360 O O . LYS A 1 171 ? 14.957 9.844 -15.521 1.00 90.62 171 LYS A O 1
ATOM 1365 N N . ALA A 1 172 ? 16.796 9.978 -16.777 1.00 88.38 172 ALA A N 1
ATOM 1366 C CA . ALA A 1 172 ? 17.696 10.060 -15.630 1.00 88.38 172 ALA A CA 1
ATOM 1367 C C . ALA A 1 172 ? 17.492 11.353 -14.829 1.00 88.38 172 ALA A C 1
ATOM 1369 O O . ALA A 1 172 ? 17.468 11.312 -13.599 1.00 88.38 172 ALA A O 1
ATOM 1370 N N . SER A 1 173 ? 17.289 12.481 -15.516 1.00 88.62 173 SER A N 1
ATOM 1371 C CA . SER A 1 173 ? 16.986 13.762 -14.878 1.00 88.62 173 SER A CA 1
ATOM 1372 C C . SER A 1 173 ? 15.637 13.748 -14.155 1.00 88.62 173 SER A C 1
ATOM 1374 O O . SER A 1 173 ? 15.563 14.221 -13.025 1.00 88.62 173 SER A O 1
ATOM 1376 N N . GLU A 1 174 ? 14.588 13.197 -14.772 1.00 87.69 174 GLU A N 1
ATOM 1377 C CA . GLU A 1 174 ? 13.249 13.062 -14.176 1.00 87.69 174 GLU A CA 1
ATOM 1378 C C . GLU A 1 174 ? 13.275 12.216 -12.902 1.00 87.69 174 GLU A C 1
ATOM 1380 O O . GLU A 1 174 ? 12.662 12.571 -11.899 1.00 87.69 174 GLU A O 1
ATOM 1385 N N . LEU A 1 175 ? 14.037 11.122 -12.921 1.00 83.00 175 LEU A N 1
ATOM 1386 C CA . LEU A 1 175 ? 14.225 10.255 -11.761 1.00 83.00 175 LEU A CA 1
ATOM 1387 C C . LEU A 1 175 ? 15.210 10.837 -10.736 1.00 83.00 175 LEU A C 1
ATOM 1389 O O . LEU A 1 175 ? 15.403 10.236 -9.682 1.00 83.00 175 LEU A O 1
ATOM 1393 N N . GLY A 1 176 ? 15.872 11.962 -11.037 1.00 83.06 176 GLY A N 1
ATOM 1394 C CA . GLY A 1 176 ? 16.913 12.577 -10.211 1.00 83.06 176 GLY A CA 1
ATOM 1395 C C . GLY A 1 176 ? 18.165 11.708 -10.033 1.00 83.06 176 GLY A C 1
ATOM 1396 O O . GLY A 1 176 ? 18.827 11.800 -8.995 1.00 83.06 176 GLY A O 1
ATOM 1397 N N . ILE A 1 177 ? 18.440 10.788 -10.961 1.00 84.94 177 ILE A N 1
ATOM 1398 C CA . ILE A 1 177 ? 19.569 9.848 -10.913 1.00 84.94 177 ILE A CA 1
ATOM 1399 C C . ILE A 1 177 ? 20.745 10.457 -11.678 1.00 84.94 177 ILE A C 1
ATOM 1401 O O . ILE A 1 177 ? 20.634 10.770 -12.863 1.00 84.94 177 ILE A O 1
ATOM 1405 N N . ASP A 1 178 ? 21.903 10.588 -11.025 1.00 86.50 178 ASP A N 1
ATOM 1406 C CA . ASP A 1 178 ? 23.128 10.951 -11.736 1.00 86.50 178 ASP A CA 1
ATOM 1407 C C . ASP A 1 178 ? 23.674 9.738 -12.498 1.00 86.50 178 ASP A C 1
ATOM 1409 O O . ASP A 1 178 ? 24.204 8.802 -11.897 1.00 86.50 178 ASP A O 1
ATOM 1413 N N . LEU A 1 179 ? 23.581 9.760 -13.829 1.00 85.69 179 LEU A N 1
ATOM 1414 C CA . LEU A 1 179 ? 24.083 8.689 -14.697 1.00 85.69 179 LEU A CA 1
ATOM 1415 C C . LEU A 1 179 ? 25.563 8.384 -14.470 1.00 85.69 179 LEU A C 1
ATOM 1417 O O . LEU A 1 179 ? 25.953 7.231 -14.599 1.00 85.69 179 LEU A O 1
ATOM 1421 N N . ASN A 1 180 ? 26.378 9.374 -14.096 1.00 87.19 180 ASN A N 1
ATOM 1422 C CA . ASN A 1 180 ? 27.799 9.144 -13.835 1.00 87.19 180 ASN A CA 1
ATOM 1423 C C . ASN A 1 180 ? 28.052 8.352 -12.544 1.00 87.19 180 ASN A C 1
ATOM 1425 O O . ASN A 1 180 ? 29.124 7.766 -12.407 1.00 87.19 180 ASN A O 1
ATOM 1429 N N . SER A 1 181 ? 27.082 8.303 -11.625 1.00 83.88 181 SER A N 1
ATOM 1430 C CA . SER A 1 181 ? 27.171 7.467 -10.424 1.00 83.88 181 SER A CA 1
ATOM 1431 C C . SER A 1 181 ? 26.881 5.992 -10.715 1.00 83.88 181 SER A C 1
ATOM 1433 O O . SER A 1 181 ? 27.435 5.123 -10.049 1.00 83.88 181 SER A O 1
ATOM 1435 N N . VAL A 1 182 ? 26.068 5.706 -11.739 1.00 83.25 182 VAL A N 1
ATOM 1436 C CA . VAL A 1 182 ? 25.701 4.337 -12.139 1.00 83.25 182 VAL A CA 1
ATOM 1437 C C . VAL A 1 182 ? 26.619 3.799 -13.243 1.00 83.25 182 VAL A C 1
ATOM 1439 O O . VAL A 1 182 ? 27.043 2.649 -13.201 1.00 83.25 182 VAL A O 1
ATOM 1442 N N . LEU A 1 183 ? 26.979 4.641 -14.216 1.00 87.44 183 LEU A N 1
ATOM 1443 C CA . LEU A 1 183 ? 27.888 4.306 -15.309 1.00 87.44 183 LEU A CA 1
ATOM 1444 C C . LEU A 1 183 ? 28.887 5.462 -15.537 1.00 87.44 183 LEU A C 1
ATOM 1446 O O . LEU A 1 183 ? 28.550 6.457 -16.188 1.00 87.44 183 LEU A O 1
ATOM 1450 N N . PRO A 1 184 ? 30.127 5.356 -15.022 1.00 88.19 184 PRO A N 1
ATOM 1451 C CA . PRO A 1 184 ? 31.100 6.445 -15.067 1.00 88.19 184 PRO A CA 1
ATOM 1452 C C . PRO A 1 184 ? 31.370 6.970 -16.485 1.00 88.19 184 PRO A C 1
ATOM 1454 O O . PRO A 1 184 ? 31.726 6.217 -17.394 1.00 88.19 184 PRO A O 1
ATOM 1457 N N . GLY A 1 185 ? 31.215 8.284 -16.673 1.00 86.06 185 GLY A N 1
ATOM 1458 C CA . GLY A 1 185 ? 31.448 8.972 -17.949 1.00 86.06 185 GLY A CA 1
ATOM 1459 C C . GLY A 1 185 ? 30.368 8.743 -19.013 1.00 86.06 185 GLY A C 1
ATOM 1460 O O . GLY A 1 185 ? 30.528 9.189 -20.151 1.00 86.06 185 GLY A O 1
ATOM 1461 N N . ALA A 1 186 ? 29.270 8.052 -18.686 1.00 88.62 186 ALA A N 1
ATOM 1462 C CA . ALA A 1 186 ? 28.181 7.814 -19.629 1.00 88.62 186 ALA A CA 1
ATOM 1463 C C . ALA A 1 186 ? 27.392 9.083 -19.948 1.00 88.62 186 ALA A C 1
ATOM 1465 O O . ALA A 1 186 ? 26.964 9.254 -21.087 1.00 88.62 186 ALA A O 1
ATOM 1466 N N . LYS A 1 187 ? 27.226 9.985 -18.973 1.00 89.88 187 LYS A N 1
ATOM 1467 C CA . LYS A 1 187 ? 26.458 11.223 -19.156 1.00 89.88 187 LYS A CA 1
ATOM 1468 C C . LYS A 1 187 ? 27.042 12.083 -20.276 1.00 89.88 187 LYS A C 1
ATOM 1470 O O . LYS A 1 187 ? 26.315 12.489 -21.179 1.00 89.88 187 LYS A O 1
ATOM 1475 N N . ASP A 1 188 ? 28.356 12.290 -20.247 1.00 90.88 188 ASP A N 1
ATOM 1476 C CA . ASP A 1 188 ? 29.054 13.136 -21.216 1.00 90.88 188 ASP A CA 1
ATOM 1477 C C . ASP A 1 188 ? 29.053 12.498 -22.610 1.00 90.88 188 ASP A C 1
ATOM 1479 O O . ASP A 1 188 ? 28.777 13.166 -23.603 1.00 90.88 188 ASP A O 1
ATOM 1483 N N . LYS A 1 189 ? 29.261 11.177 -22.688 1.00 91.62 189 LYS A N 1
ATOM 1484 C CA . LYS A 1 189 ? 29.221 10.434 -23.957 1.00 91.62 189 LYS A CA 1
ATOM 1485 C C . LYS A 1 189 ? 27.822 10.392 -24.578 1.00 91.62 189 LYS A C 1
ATOM 1487 O O . LYS A 1 189 ? 27.690 10.523 -25.791 1.00 91.62 189 LYS A O 1
ATOM 1492 N N . LEU A 1 190 ? 26.766 10.234 -23.775 1.00 91.94 190 LEU A N 1
ATOM 1493 C CA . LEU A 1 190 ? 25.384 10.303 -24.263 1.00 91.94 190 LEU A CA 1
ATOM 1494 C C . LEU A 1 190 ? 25.029 11.717 -24.736 1.00 91.94 190 LEU A C 1
ATOM 1496 O O . LEU A 1 190 ? 24.355 11.859 -25.756 1.00 91.94 190 LEU A O 1
ATOM 1500 N N . ALA A 1 191 ? 25.510 12.754 -24.043 1.00 91.12 191 ALA A N 1
ATOM 1501 C CA . ALA A 1 191 ? 25.348 14.139 -24.477 1.00 91.12 191 ALA A CA 1
ATOM 1502 C C . ALA A 1 191 ? 26.083 14.406 -25.802 1.00 91.12 191 ALA A C 1
ATOM 1504 O O . ALA A 1 191 ? 25.522 15.043 -26.694 1.00 91.12 191 ALA A O 1
ATOM 1505 N N . GLU A 1 192 ? 27.288 13.854 -25.973 1.00 91.44 192 GLU A N 1
ATOM 1506 C CA . GLU A 1 192 ? 28.028 13.924 -27.235 1.00 91.44 192 GLU A CA 1
ATOM 1507 C C . GLU A 1 192 ? 27.250 13.256 -28.379 1.00 91.44 192 GLU A C 1
ATOM 1509 O O . GLU A 1 192 ? 27.088 13.856 -29.441 1.00 91.44 192 GLU A O 1
ATOM 1514 N N . ILE A 1 193 ? 26.705 12.052 -28.161 1.00 90.44 193 ILE A N 1
ATOM 1515 C CA . ILE A 1 193 ? 25.868 11.356 -29.155 1.00 90.44 193 ILE A CA 1
ATOM 1516 C C . ILE A 1 193 ? 24.633 12.197 -29.502 1.00 90.44 193 ILE A C 1
ATOM 1518 O O . ILE A 1 193 ? 24.299 12.346 -30.677 1.00 90.44 193 ILE A O 1
ATOM 1522 N N . ALA A 1 194 ? 23.969 12.781 -28.500 1.00 90.19 194 ALA A N 1
ATOM 1523 C CA . ALA A 1 194 ? 22.777 13.605 -28.682 1.00 90.19 194 ALA A CA 1
ATOM 1524 C C . ALA A 1 194 ? 23.037 14.896 -29.484 1.00 90.19 194 ALA A C 1
ATOM 1526 O O . ALA A 1 194 ? 22.124 15.376 -30.164 1.00 90.19 194 ALA A O 1
ATOM 1527 N N . ALA A 1 195 ? 24.257 15.438 -29.412 1.00 90.69 195 ALA A N 1
ATOM 1528 C CA . ALA A 1 195 ? 24.687 16.656 -30.100 1.00 90.69 195 ALA A CA 1
ATOM 1529 C C . ALA A 1 195 ? 25.456 16.396 -31.411 1.00 90.69 195 ALA A C 1
ATOM 1531 O O . ALA A 1 195 ? 25.829 17.342 -32.098 1.00 90.69 195 ALA A O 1
ATOM 1532 N N . LYS A 1 196 ? 25.712 15.133 -31.775 1.00 88.19 196 LYS A N 1
ATOM 1533 C CA . LYS A 1 196 ? 26.570 14.780 -32.914 1.00 88.19 196 LYS A CA 1
ATOM 1534 C C . LYS A 1 196 ? 25.937 15.200 -34.245 1.00 88.19 196 LYS A C 1
ATOM 1536 O O . LYS A 1 196 ? 24.854 14.743 -34.584 1.00 88.19 196 LYS A O 1
ATOM 1541 N N . GLU A 1 197 ? 26.597 16.036 -35.036 1.00 82.25 197 GLU A N 1
ATOM 1542 C CA . GLU A 1 197 ? 26.052 16.477 -36.335 1.00 82.25 197 GLU A CA 1
ATOM 1543 C C . GLU A 1 197 ? 26.470 15.574 -37.504 1.00 82.25 197 GLU A C 1
ATOM 1545 O O . GLU A 1 197 ? 25.801 15.527 -38.533 1.00 82.25 197 GLU A O 1
ATOM 1550 N N . GLU A 1 198 ? 27.556 14.822 -37.331 1.00 80.56 198 GLU A N 1
ATOM 1551 C CA . GLU A 1 198 ? 28.178 14.030 -38.388 1.00 80.56 198 GLU A CA 1
ATOM 1552 C C . GLU A 1 198 ? 27.769 12.554 -38.359 1.00 80.56 198 GLU A C 1
ATOM 1554 O O . GLU A 1 198 ? 27.453 11.981 -37.315 1.00 80.56 198 GLU A O 1
ATOM 1559 N N . PHE A 1 199 ? 27.849 11.918 -39.530 1.00 77.19 199 PHE A N 1
ATOM 1560 C CA . PHE A 1 199 ? 27.638 10.486 -39.706 1.00 77.19 199 PHE A CA 1
ATOM 1561 C C . PHE A 1 199 ? 28.574 9.654 -38.814 1.00 77.19 199 PHE A C 1
ATOM 1563 O O . PHE A 1 199 ? 29.797 9.696 -38.953 1.00 77.19 199 PHE A O 1
ATOM 1570 N N . LEU A 1 200 ? 27.985 8.841 -37.938 1.00 76.75 200 LEU A N 1
ATOM 1571 C CA . LEU A 1 200 ? 28.687 7.815 -37.175 1.00 76.75 200 LEU A CA 1
ATOM 1572 C C . LEU A 1 200 ? 28.794 6.575 -38.067 1.00 76.75 200 LEU A C 1
ATOM 1574 O O . LEU A 1 200 ? 27.797 5.891 -38.287 1.00 76.75 200 LEU A O 1
ATOM 1578 N N . GLY A 1 201 ? 29.985 6.289 -38.598 1.00 81.81 201 GLY A N 1
ATOM 1579 C CA . GLY A 1 201 ? 30.245 5.021 -39.290 1.00 81.81 201 GLY A CA 1
ATOM 1580 C C . GLY A 1 201 ? 29.794 3.809 -38.468 1.00 81.81 201 GLY A C 1
ATOM 1581 O O . GLY A 1 201 ? 29.584 3.900 -37.258 1.00 81.81 201 GLY A O 1
ATOM 1582 N N . TYR A 1 202 ? 29.675 2.649 -39.107 1.00 83.56 202 TYR A N 1
ATOM 1583 C CA . TYR A 1 202 ? 29.087 1.439 -38.535 1.00 83.56 202 TYR A CA 1
ATOM 1584 C C . TYR A 1 202 ? 29.663 1.081 -37.156 1.00 83.56 202 TYR A C 1
ATOM 1586 O O . TYR A 1 202 ? 28.907 0.833 -36.220 1.00 83.56 202 TYR A O 1
ATOM 1594 N N . LYS A 1 203 ? 30.994 1.110 -36.995 1.00 85.19 203 LYS A N 1
ATOM 1595 C CA . LYS A 1 203 ? 31.639 0.830 -35.698 1.00 85.19 203 LYS A CA 1
ATOM 1596 C C . LYS A 1 203 ? 31.226 1.823 -34.611 1.00 85.19 203 LYS A C 1
ATOM 1598 O O . LYS A 1 203 ? 30.819 1.400 -33.535 1.00 85.19 203 LYS A O 1
ATOM 1603 N N . GLY A 1 204 ? 31.265 3.120 -34.917 1.00 86.00 204 GLY A N 1
ATOM 1604 C CA . GLY A 1 204 ? 30.859 4.168 -33.978 1.00 86.00 204 GLY A CA 1
ATOM 1605 C C . GLY A 1 204 ? 29.373 4.091 -33.623 1.00 86.00 204 GLY A C 1
ATOM 1606 O O . GLY A 1 204 ? 29.005 4.283 -32.468 1.00 86.00 204 GLY A O 1
ATOM 1607 N N . ALA A 1 205 ? 28.515 3.738 -34.582 1.00 86.88 205 ALA A N 1
ATOM 1608 C CA . ALA A 1 205 ? 27.092 3.534 -34.334 1.00 86.88 205 ALA A CA 1
ATOM 1609 C C . ALA A 1 205 ? 26.826 2.327 -33.414 1.00 86.88 205 ALA A C 1
ATOM 1611 O O . ALA A 1 205 ? 25.983 2.407 -32.522 1.00 86.88 205 ALA A O 1
ATOM 1612 N N . VAL A 1 206 ? 27.563 1.222 -33.588 1.00 89.25 206 VAL A N 1
ATOM 1613 C CA . VAL A 1 206 ? 27.472 0.040 -32.710 1.00 89.25 206 VAL A CA 1
ATOM 1614 C C . VAL A 1 206 ? 27.970 0.351 -31.297 1.00 89.25 206 VAL A C 1
ATOM 1616 O O . VAL A 1 206 ? 27.331 -0.046 -30.326 1.00 89.25 206 VAL A O 1
ATOM 1619 N N . GLU A 1 207 ? 29.080 1.078 -31.162 1.00 89.81 207 GLU A N 1
ATOM 1620 C CA . GLU A 1 207 ? 29.590 1.524 -29.859 1.00 89.81 207 GLU A CA 1
ATOM 1621 C C . GLU A 1 207 ? 28.584 2.429 -29.137 1.00 89.81 207 GLU A C 1
ATOM 1623 O O . GLU A 1 207 ? 28.310 2.224 -27.952 1.00 89.81 207 GLU A O 1
ATOM 1628 N N . ALA A 1 208 ? 27.981 3.376 -29.861 1.00 91.06 208 ALA A N 1
ATOM 1629 C CA . ALA A 1 208 ? 26.935 4.245 -29.337 1.00 91.06 208 ALA A CA 1
ATOM 1630 C C . ALA A 1 208 ? 25.695 3.454 -28.889 1.00 91.06 208 ALA A C 1
ATOM 1632 O O . ALA A 1 208 ? 25.199 3.675 -27.787 1.00 91.06 208 ALA A O 1
ATOM 1633 N N . GLU A 1 209 ? 25.213 2.500 -29.692 1.00 92.44 209 GLU A N 1
ATOM 1634 C CA . GLU A 1 209 ? 24.071 1.652 -29.321 1.00 92.44 209 GLU A CA 1
ATOM 1635 C C . GLU A 1 209 ? 24.369 0.797 -28.081 1.00 92.44 209 GLU A C 1
ATOM 1637 O O . GLU A 1 209 ? 23.518 0.680 -27.202 1.00 92.44 209 GLU A O 1
ATOM 1642 N N . ASN A 1 210 ? 25.569 0.218 -27.977 1.00 92.25 210 ASN A N 1
ATOM 1643 C CA . ASN A 1 210 ? 25.960 -0.569 -26.805 1.00 92.25 210 ASN A CA 1
ATOM 1644 C C . ASN A 1 210 ? 26.016 0.297 -25.539 1.00 92.25 210 ASN A C 1
ATOM 1646 O O . ASN A 1 210 ? 25.545 -0.128 -24.486 1.00 92.25 210 ASN A O 1
ATOM 1650 N N . LEU A 1 211 ? 26.543 1.522 -25.639 1.00 92.44 211 LEU A N 1
ATOM 1651 C CA . LEU A 1 211 ? 26.533 2.470 -24.526 1.00 92.44 211 LEU A CA 1
ATOM 1652 C C . LEU A 1 211 ? 25.102 2.830 -24.103 1.00 92.44 211 LEU A C 1
ATOM 1654 O O . LEU A 1 211 ? 24.809 2.835 -22.911 1.00 92.44 211 LEU A O 1
ATOM 1658 N N . ILE A 1 212 ? 24.222 3.108 -25.069 1.00 93.06 212 ILE A N 1
ATOM 1659 C CA . ILE A 1 212 ? 22.803 3.417 -24.836 1.00 93.06 212 ILE A CA 1
ATOM 1660 C C . ILE A 1 212 ? 22.116 2.256 -24.111 1.00 93.06 212 ILE A C 1
ATOM 1662 O O . ILE A 1 212 ? 21.473 2.485 -23.092 1.00 93.06 212 ILE A O 1
ATOM 1666 N N . LYS A 1 213 ? 22.293 1.015 -24.581 1.00 92.44 213 LYS A N 1
ATOM 1667 C CA . LYS A 1 213 ? 21.706 -0.172 -23.940 1.00 92.44 213 LYS A CA 1
ATOM 1668 C C . LYS A 1 213 ? 22.199 -0.364 -22.510 1.00 92.44 213 LYS A C 1
ATOM 1670 O O . LYS A 1 213 ? 21.385 -0.515 -21.606 1.00 92.44 213 LYS A O 1
ATOM 1675 N N . ASN A 1 214 ? 23.512 -0.284 -22.292 1.00 92.50 214 ASN A N 1
ATOM 1676 C CA . ASN A 1 214 ? 24.084 -0.407 -20.952 1.00 92.50 214 ASN A CA 1
ATOM 1677 C C . ASN A 1 214 ? 23.551 0.688 -20.016 1.00 92.50 214 ASN A C 1
ATOM 1679 O O . ASN A 1 214 ? 23.192 0.407 -18.878 1.00 92.50 214 ASN A O 1
ATOM 1683 N N . ALA A 1 215 ? 23.460 1.932 -20.496 1.00 91.06 215 ALA A N 1
ATOM 1684 C CA . ALA A 1 215 ? 22.913 3.032 -19.711 1.00 91.06 215 ALA A CA 1
ATOM 1685 C C . ALA A 1 215 ? 21.421 2.835 -19.389 1.00 91.06 215 ALA A C 1
ATOM 1687 O O . ALA A 1 215 ? 20.993 3.155 -18.285 1.00 91.06 215 ALA A O 1
ATOM 1688 N N . GLU A 1 216 ? 20.631 2.293 -20.316 1.00 90.75 216 GLU A N 1
ATOM 1689 C CA . GLU A 1 216 ? 19.212 1.991 -20.102 1.00 90.75 216 GLU A CA 1
ATOM 1690 C C . GLU A 1 216 ? 18.997 0.874 -19.068 1.00 90.75 216 GLU A C 1
ATOM 1692 O O . GLU A 1 216 ? 18.137 1.003 -18.189 1.00 90.75 216 GLU A O 1
ATOM 1697 N N . GLU A 1 217 ? 19.793 -0.196 -19.134 1.00 89.94 217 GLU A N 1
ATOM 1698 C CA . GLU A 1 217 ? 19.764 -1.301 -18.169 1.00 89.94 217 GLU A CA 1
ATOM 1699 C C . GLU A 1 217 ? 20.140 -0.828 -16.762 1.00 89.94 217 GLU A C 1
ATOM 1701 O O . GLU A 1 217 ? 19.410 -1.073 -15.798 1.00 89.94 217 GLU A O 1
ATOM 1706 N N . GLU A 1 218 ? 21.249 -0.102 -16.643 1.00 89.38 218 GLU A N 1
ATOM 1707 C CA . GLU A 1 218 ? 21.740 0.412 -15.367 1.00 89.38 218 GLU A CA 1
ATOM 1708 C C . GLU A 1 218 ? 20.797 1.462 -14.764 1.00 89.38 218 GLU A C 1
ATOM 1710 O O . GLU A 1 218 ? 20.491 1.414 -13.571 1.00 89.38 218 GLU A O 1
ATOM 1715 N N . LEU A 1 219 ? 20.232 2.354 -15.584 1.00 88.31 219 LEU A N 1
ATOM 1716 C CA . LEU A 1 219 ? 19.219 3.306 -15.130 1.00 88.31 219 LEU A CA 1
ATOM 1717 C C . LEU A 1 219 ? 17.960 2.593 -14.617 1.00 88.31 219 LEU A C 1
ATOM 1719 O O . LEU A 1 219 ? 17.375 3.007 -13.616 1.00 88.31 219 LEU A O 1
ATOM 1723 N N . SER A 1 220 ? 17.550 1.507 -15.275 1.00 86.19 220 SER A N 1
ATOM 1724 C CA . SER A 1 220 ? 16.395 0.714 -14.847 1.00 86.19 220 SER A CA 1
ATOM 1725 C C . SER A 1 220 ? 16.652 0.042 -13.494 1.00 86.19 220 SER A C 1
ATOM 1727 O O . SER A 1 220 ? 15.812 0.153 -12.598 1.00 86.19 220 SER A O 1
ATOM 1729 N N . LYS A 1 221 ? 17.837 -0.552 -13.290 1.00 85.94 221 LYS A N 1
ATOM 1730 C CA . LYS A 1 221 ? 18.251 -1.110 -11.989 1.00 85.94 221 LYS A CA 1
ATOM 1731 C C . LYS A 1 221 ? 18.305 -0.046 -10.894 1.00 85.94 221 LYS A C 1
ATOM 1733 O O . LYS A 1 221 ? 17.756 -0.260 -9.816 1.00 85.94 221 LYS A O 1
ATOM 1738 N N . ALA A 1 222 ? 18.912 1.108 -11.171 1.00 84.25 222 ALA A N 1
ATOM 1739 C CA . ALA A 1 222 ? 19.002 2.209 -10.213 1.00 84.25 222 ALA A CA 1
ATOM 1740 C C . ALA A 1 222 ? 17.616 2.759 -9.836 1.00 84.25 222 ALA A C 1
ATOM 1742 O O . ALA A 1 222 ? 17.367 3.053 -8.667 1.00 84.25 222 ALA A O 1
ATOM 1743 N N . SER A 1 223 ? 16.690 2.843 -10.799 1.00 84.81 223 SER A N 1
ATOM 1744 C CA . SER A 1 223 ? 15.310 3.271 -10.537 1.00 84.81 223 SER A CA 1
ATOM 1745 C C . SER A 1 223 ? 14.564 2.307 -9.609 1.00 84.81 223 SER A C 1
ATOM 1747 O O . SER A 1 223 ? 13.906 2.749 -8.670 1.00 84.81 223 SER A O 1
ATOM 1749 N N . LEU A 1 224 ? 14.729 0.994 -9.814 1.00 86.00 224 LEU A N 1
ATOM 1750 C CA . LEU A 1 224 ? 14.175 -0.037 -8.934 1.00 86.00 224 LEU A CA 1
ATOM 1751 C C . LEU A 1 224 ? 14.803 0.017 -7.539 1.00 86.00 224 LEU A C 1
ATOM 1753 O O . LEU A 1 224 ? 14.093 -0.114 -6.546 1.00 86.00 224 LEU A O 1
ATOM 1757 N N . GLY A 1 225 ? 16.120 0.238 -7.464 1.00 84.75 225 GLY A N 1
ATOM 1758 C CA . GLY A 1 225 ? 16.842 0.410 -6.204 1.00 84.75 225 GLY A CA 1
ATOM 1759 C C . GLY A 1 225 ? 16.289 1.570 -5.376 1.00 84.75 225 GLY A C 1
ATOM 1760 O O . GLY A 1 225 ? 15.960 1.377 -4.209 1.00 84.75 225 GLY A O 1
ATOM 1761 N N . ARG A 1 226 ? 16.090 2.742 -5.995 1.00 84.69 226 ARG A N 1
ATOM 1762 C CA . ARG A 1 226 ? 15.488 3.906 -5.324 1.00 84.69 226 ARG A CA 1
ATOM 1763 C C . ARG A 1 226 ? 14.063 3.656 -4.855 1.00 84.69 226 ARG A C 1
ATOM 1765 O O . ARG A 1 226 ? 13.761 3.928 -3.700 1.00 84.69 226 ARG A O 1
ATOM 1772 N N . LEU A 1 227 ? 13.208 3.103 -5.716 1.00 86.25 227 LEU A N 1
ATOM 1773 C CA . LEU A 1 227 ? 11.829 2.788 -5.336 1.00 86.25 227 LEU A CA 1
ATOM 1774 C C . LEU A 1 227 ? 11.797 1.820 -4.145 1.00 86.25 227 LEU A C 1
ATOM 1776 O O . LEU A 1 227 ? 11.036 1.998 -3.199 1.00 86.25 227 LEU A O 1
ATOM 1780 N N . ARG A 1 228 ? 12.682 0.818 -4.150 1.00 88.94 228 ARG A N 1
ATOM 1781 C CA . ARG A 1 228 ? 12.836 -0.118 -3.036 1.00 88.94 228 ARG A CA 1
ATOM 1782 C C . ARG A 1 228 ? 13.271 0.599 -1.751 1.00 88.94 228 ARG A C 1
ATOM 1784 O O . ARG A 1 228 ? 12.683 0.340 -0.705 1.00 88.94 228 ARG A O 1
ATOM 1791 N N . GLU A 1 229 ? 14.253 1.498 -1.809 1.00 88.94 229 GLU A N 1
ATOM 1792 C CA . GLU A 1 229 ? 14.682 2.314 -0.658 1.00 88.94 229 GLU A CA 1
ATOM 1793 C C . GLU A 1 229 ? 13.551 3.194 -0.105 1.00 88.94 229 GLU A C 1
ATOM 1795 O O . GLU A 1 229 ? 13.372 3.273 1.112 1.00 88.94 229 GLU A O 1
ATOM 1800 N N . GLU A 1 230 ? 12.755 3.817 -0.975 1.00 88.75 230 GLU A N 1
ATOM 1801 C CA . GLU A 1 230 ? 11.597 4.626 -0.583 1.00 88.75 230 GLU A CA 1
ATOM 1802 C C . GLU A 1 230 ? 10.533 3.788 0.135 1.00 88.75 230 GLU A C 1
ATOM 1804 O O . GLU A 1 230 ? 10.068 4.174 1.211 1.00 88.75 230 GLU A O 1
ATOM 1809 N N . VAL A 1 231 ? 10.206 2.605 -0.397 1.00 92.44 231 VAL A N 1
ATOM 1810 C CA . VAL A 1 231 ? 9.284 1.659 0.250 1.00 92.44 231 VAL A CA 1
ATOM 1811 C C . VAL A 1 231 ? 9.818 1.223 1.617 1.00 92.44 231 VAL A C 1
ATOM 1813 O O . VAL A 1 231 ? 9.068 1.223 2.593 1.00 92.44 231 VAL A O 1
ATOM 1816 N N . TYR A 1 232 ? 11.115 0.909 1.730 1.00 92.25 232 TYR A N 1
ATOM 1817 C CA . TYR A 1 232 ? 11.735 0.572 3.017 1.00 92.25 232 TYR A CA 1
ATOM 1818 C C . TYR A 1 232 ? 11.652 1.723 4.018 1.00 92.25 232 TYR A C 1
ATOM 1820 O O . TYR A 1 232 ? 11.335 1.493 5.186 1.00 92.25 232 TYR A O 1
ATOM 1828 N N . LYS A 1 233 ? 11.893 2.959 3.574 1.00 93.56 233 LYS A N 1
ATOM 1829 C CA . LYS A 1 233 ? 11.786 4.144 4.427 1.00 93.56 233 LYS A CA 1
ATOM 1830 C C . LYS A 1 233 ? 10.361 4.321 4.954 1.00 93.56 233 LYS A C 1
ATOM 1832 O O . LYS A 1 233 ? 10.180 4.483 6.159 1.00 93.56 233 LYS A O 1
ATOM 1837 N N . LYS A 1 234 ? 9.352 4.221 4.085 1.00 94.44 234 LYS A N 1
ATOM 1838 C CA . LYS A 1 234 ? 7.936 4.286 4.480 1.00 94.44 234 LYS A CA 1
ATOM 1839 C C . LYS A 1 234 ? 7.543 3.153 5.427 1.00 94.44 234 LYS A C 1
ATOM 1841 O O . LYS A 1 234 ? 6.819 3.378 6.395 1.00 94.44 234 LYS A O 1
ATOM 1846 N N . LEU A 1 235 ? 8.046 1.942 5.187 1.00 94.38 235 LEU A N 1
ATOM 1847 C CA . LEU A 1 235 ? 7.819 0.800 6.070 1.00 94.38 235 LEU A CA 1
ATOM 1848 C C . LEU A 1 235 ? 8.443 1.029 7.455 1.00 94.38 235 LEU A C 1
ATOM 1850 O O . LEU A 1 235 ? 7.853 0.653 8.465 1.00 94.38 235 LEU A O 1
ATOM 1854 N N . GLU A 1 236 ? 9.611 1.665 7.525 1.00 93.81 236 GLU A N 1
ATOM 1855 C CA . GLU A 1 236 ? 10.253 2.010 8.794 1.00 93.81 236 GLU A CA 1
ATOM 1856 C C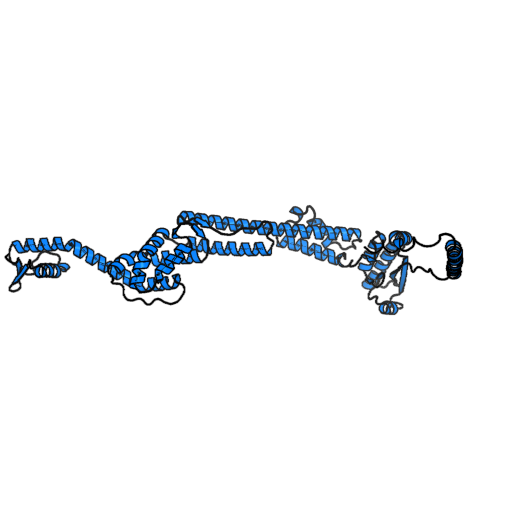 . GLU A 1 236 ? 9.487 3.112 9.544 1.00 93.81 236 GLU A C 1
ATOM 1858 O O . GLU A 1 236 ? 9.283 3.017 10.754 1.00 93.81 236 GLU A O 1
ATOM 1863 N N . GLU A 1 237 ? 8.973 4.120 8.835 1.00 93.94 237 GLU A N 1
ATOM 1864 C CA . GLU A 1 237 ? 8.048 5.108 9.406 1.00 93.94 237 GLU A CA 1
ATOM 1865 C C . GLU A 1 237 ? 6.787 4.439 9.977 1.00 93.94 237 GLU A C 1
ATOM 1867 O O . GLU A 1 237 ? 6.385 4.738 11.105 1.00 93.94 237 GLU A O 1
ATOM 1872 N N . LEU A 1 238 ? 6.203 3.483 9.246 1.00 95.12 238 LEU A N 1
ATOM 1873 C CA . LEU A 1 238 ? 5.069 2.688 9.715 1.00 95.12 238 LEU A CA 1
ATOM 1874 C C . LEU A 1 238 ? 5.414 1.896 10.984 1.00 95.12 238 LEU A C 1
ATOM 1876 O O . LEU A 1 238 ? 4.649 1.939 11.946 1.00 95.12 238 LEU A O 1
ATOM 1880 N N . LYS A 1 239 ? 6.565 1.215 11.032 1.00 94.25 239 LYS A N 1
ATOM 1881 C CA . LYS A 1 239 ? 7.016 0.494 12.237 1.00 94.25 239 LYS A CA 1
ATOM 1882 C C . LYS A 1 239 ? 7.162 1.414 13.443 1.00 94.25 239 LYS A C 1
ATOM 1884 O O . LYS A 1 239 ? 6.780 1.023 14.543 1.00 94.25 239 LYS A O 1
ATOM 1889 N N . ASN A 1 240 ? 7.674 2.629 13.251 1.00 94.56 240 ASN A N 1
ATOM 1890 C CA . ASN A 1 240 ? 7.797 3.606 14.331 1.00 94.56 240 ASN A CA 1
ATOM 1891 C C . ASN A 1 240 ? 6.426 4.016 14.883 1.00 94.56 240 ASN A C 1
ATOM 1893 O O . ASN A 1 240 ? 6.243 4.035 16.099 1.00 94.56 240 ASN A O 1
ATOM 1897 N N . ILE A 1 241 ?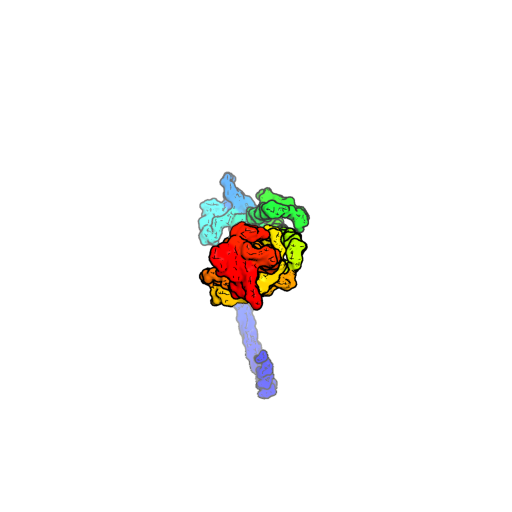 5.447 4.273 14.006 1.00 93.19 241 ILE A N 1
ATOM 1898 C CA . ILE A 1 241 ? 4.064 4.554 14.425 1.00 93.19 241 ILE A CA 1
ATOM 1899 C C . ILE A 1 241 ? 3.491 3.350 15.178 1.00 93.19 241 ILE A C 1
ATOM 1901 O O . ILE A 1 241 ? 2.927 3.511 16.259 1.00 93.19 241 ILE A O 1
ATOM 1905 N N . VAL A 1 242 ? 3.662 2.142 14.635 1.00 92.81 242 VAL A N 1
ATOM 1906 C CA . VAL A 1 242 ? 3.176 0.904 15.250 1.00 92.81 242 VAL A CA 1
ATOM 1907 C C . VAL A 1 242 ? 3.755 0.718 16.646 1.00 92.81 242 VAL A C 1
ATOM 1909 O O . VAL A 1 242 ? 2.994 0.475 17.573 1.00 92.81 242 VAL A O 1
ATOM 1912 N N . LYS A 1 243 ? 5.057 0.936 16.834 1.00 92.81 243 LYS A N 1
ATOM 1913 C CA . LYS A 1 243 ? 5.695 0.863 18.151 1.00 92.81 243 LYS A CA 1
ATOM 1914 C C . LYS A 1 243 ? 5.059 1.826 19.160 1.00 92.81 243 LYS A C 1
ATOM 1916 O O . LYS A 1 243 ? 4.811 1.441 20.297 1.00 92.81 243 LYS A O 1
ATOM 1921 N N . SER A 1 244 ? 4.725 3.052 18.749 1.00 90.88 244 SER A N 1
ATOM 1922 C CA . SER A 1 244 ? 3.998 3.993 19.616 1.00 90.88 244 SER A CA 1
ATOM 1923 C C . SER A 1 244 ? 2.593 3.501 19.983 1.00 90.88 244 SER A C 1
ATOM 1925 O O . SER A 1 244 ? 2.129 3.745 21.096 1.00 90.88 244 SER A O 1
ATOM 1927 N N . ILE A 1 245 ? 1.908 2.797 19.077 1.00 88.75 245 ILE A N 1
ATOM 1928 C CA . ILE A 1 245 ? 0.615 2.160 19.366 1.00 88.75 245 ILE A CA 1
ATOM 1929 C C . ILE A 1 245 ? 0.807 1.011 20.369 1.00 88.75 245 ILE A C 1
ATOM 1931 O O . ILE A 1 245 ? 0.068 0.928 21.351 1.00 88.75 245 ILE A O 1
ATOM 1935 N N . GLU A 1 246 ? 1.807 0.152 20.156 1.00 89.44 246 GLU A N 1
ATOM 1936 C CA . GLU A 1 246 ? 2.129 -0.962 21.054 1.00 89.44 246 GLU A CA 1
ATOM 1937 C C . GLU A 1 246 ? 2.428 -0.474 22.478 1.00 89.44 246 GLU A C 1
ATOM 1939 O O . GLU A 1 246 ? 1.859 -0.989 23.440 1.00 89.44 246 GLU A O 1
ATOM 1944 N N . GLU A 1 247 ? 3.249 0.570 22.618 1.00 88.38 247 GLU A N 1
ATOM 1945 C CA . GLU A 1 247 ? 3.578 1.194 23.905 1.00 88.38 247 GLU A CA 1
ATOM 1946 C C . GLU A 1 247 ? 2.347 1.809 24.586 1.00 88.38 247 GLU A C 1
ATOM 1948 O O . GLU A 1 247 ? 2.192 1.706 25.803 1.00 88.38 247 GLU A O 1
ATOM 1953 N N . ARG A 1 248 ? 1.446 2.422 23.809 1.00 86.06 248 ARG A N 1
ATOM 1954 C CA . ARG A 1 248 ? 0.255 3.095 24.339 1.00 86.06 248 ARG A CA 1
ATOM 1955 C C . ARG A 1 248 ? -0.815 2.128 24.836 1.00 86.06 248 ARG A C 1
ATOM 1957 O O . ARG A 1 248 ? -1.414 2.377 25.879 1.00 86.06 248 ARG A O 1
ATOM 1964 N N . PHE A 1 249 ? -1.095 1.070 24.078 1.00 83.31 249 PHE A N 1
ATOM 1965 C CA . PHE A 1 249 ? -2.202 0.149 24.370 1.00 83.31 249 PHE A CA 1
ATOM 1966 C C . PHE A 1 249 ? -1.734 -1.187 24.968 1.00 83.31 249 PHE A C 1
ATOM 1968 O O . PHE A 1 249 ? -2.553 -2.011 25.377 1.00 83.31 249 PHE A O 1
ATOM 1975 N N . GLY A 1 250 ? -0.421 -1.432 25.024 1.00 82.06 250 GLY A N 1
ATOM 1976 C CA . GLY A 1 250 ? 0.153 -2.696 25.484 1.00 82.06 250 GLY A CA 1
ATOM 1977 C C . GLY A 1 250 ? -0.241 -3.883 24.600 1.00 82.06 250 GLY A C 1
ATOM 1978 O O . GLY A 1 250 ? -0.450 -4.981 25.122 1.00 82.06 250 GLY A O 1
ATOM 1979 N N . LEU A 1 251 ? -0.422 -3.643 23.301 1.00 84.00 251 LEU A N 1
ATOM 1980 C CA . LEU A 1 251 ? -0.702 -4.649 22.275 1.00 84.00 251 LEU A CA 1
ATOM 1981 C C . LEU A 1 251 ? 0.576 -4.912 21.479 1.00 84.00 251 LEU A C 1
ATOM 1983 O O . LEU A 1 251 ? 1.442 -4.051 21.410 1.00 84.00 251 LEU A O 1
ATOM 1987 N N . LYS A 1 252 ? 0.674 -6.073 20.845 1.00 88.19 252 LYS A N 1
ATOM 1988 C CA . LYS A 1 252 ? 1.698 -6.403 19.859 1.00 88.19 252 LYS A CA 1
ATOM 1989 C C . LYS A 1 252 ? 1.046 -6.458 18.486 1.00 88.19 252 LYS A C 1
ATOM 1991 O O . LYS A 1 252 ? 0.092 -7.207 18.278 1.00 88.19 252 LYS A O 1
ATOM 1996 N N . ILE A 1 253 ? 1.533 -5.655 17.555 1.00 89.00 253 ILE A N 1
ATOM 1997 C CA . ILE A 1 253 ? 0.875 -5.394 16.279 1.00 89.00 253 ILE A CA 1
ATOM 1998 C C . ILE A 1 253 ? 1.720 -5.957 15.144 1.00 89.00 253 ILE A C 1
ATOM 2000 O O . ILE A 1 253 ? 2.875 -5.591 14.938 1.00 89.00 253 ILE A O 1
ATOM 2004 N N . ARG A 1 254 ? 1.117 -6.839 14.351 1.00 89.88 254 ARG A N 1
ATOM 2005 C CA . ARG A 1 254 ? 1.723 -7.387 13.139 1.00 89.88 254 ARG A CA 1
ATOM 2006 C C . ARG A 1 254 ? 1.350 -6.515 11.945 1.00 89.88 254 ARG A C 1
ATOM 2008 O O . ARG A 1 254 ? 0.173 -6.344 11.638 1.00 89.88 254 ARG A O 1
ATOM 2015 N N . ILE A 1 255 ? 2.363 -5.994 11.255 1.00 90.19 255 ILE A N 1
ATOM 2016 C CA . ILE A 1 255 ? 2.178 -5.197 10.032 1.00 90.19 255 ILE A CA 1
ATOM 2017 C C . ILE A 1 255 ? 1.827 -6.094 8.841 1.00 90.19 255 ILE A C 1
ATOM 2019 O O . ILE A 1 255 ? 1.043 -5.678 8.000 1.00 90.19 255 ILE A O 1
ATOM 2023 N N . GLY A 1 256 ? 2.364 -7.316 8.761 1.00 85.56 256 GLY A N 1
ATOM 2024 C CA . GLY A 1 256 ? 2.021 -8.272 7.697 1.00 85.56 256 GLY A CA 1
ATOM 2025 C C . GLY A 1 256 ? 2.436 -7.832 6.287 1.00 85.56 256 GLY A C 1
ATOM 2026 O O . GLY A 1 256 ? 1.754 -8.172 5.328 1.00 85.56 256 GLY A O 1
ATOM 2027 N N . ILE A 1 257 ? 3.512 -7.047 6.161 1.00 88.56 257 ILE A N 1
ATOM 2028 C CA . ILE A 1 257 ? 4.092 -6.644 4.874 1.00 88.56 257 ILE A CA 1
ATOM 2029 C C . ILE A 1 257 ? 5.493 -7.243 4.777 1.00 88.56 257 ILE A C 1
ATOM 2031 O O . ILE A 1 257 ? 6.339 -6.986 5.634 1.00 88.56 257 ILE A O 1
ATOM 2035 N N . GLU A 1 258 ? 5.731 -8.012 3.718 1.00 86.12 258 GLU A N 1
ATOM 2036 C CA . GLU A 1 258 ? 7.032 -8.578 3.367 1.00 86.12 258 GLU A CA 1
ATOM 2037 C C . GLU A 1 258 ? 7.407 -8.114 1.959 1.00 86.12 258 GLU A C 1
ATOM 2039 O O . GLU A 1 258 ? 6.557 -8.079 1.070 1.00 86.12 258 GLU A O 1
ATOM 2044 N N . ILE A 1 259 ? 8.671 -7.731 1.760 1.00 85.81 259 ILE A N 1
ATOM 2045 C CA . ILE A 1 259 ? 9.183 -7.269 0.465 1.00 85.81 259 ILE A CA 1
ATOM 2046 C C . ILE A 1 259 ? 10.007 -8.405 -0.146 1.00 85.81 259 ILE A C 1
ATOM 2048 O O . ILE A 1 259 ? 11.090 -8.689 0.365 1.00 85.81 259 ILE A O 1
ATOM 2052 N N . PRO A 1 260 ? 9.537 -9.063 -1.221 1.00 85.25 260 PRO A N 1
ATOM 2053 C CA . PRO A 1 260 ? 10.291 -10.137 -1.858 1.00 85.25 260 PRO A CA 1
ATOM 2054 C C . PRO A 1 260 ? 11.581 -9.627 -2.511 1.00 85.25 260 PRO A C 1
ATOM 2056 O O . PRO A 1 260 ? 11.594 -8.571 -3.150 1.00 85.25 260 PRO A O 1
ATOM 2059 N N . ASP A 1 261 ? 12.647 -10.428 -2.461 1.00 78.00 261 ASP A N 1
ATOM 2060 C CA . ASP A 1 261 ? 13.941 -10.068 -3.061 1.00 78.00 261 ASP A CA 1
ATOM 2061 C C . ASP A 1 261 ? 13.858 -9.833 -4.579 1.00 78.00 261 ASP A C 1
ATOM 2063 O O . ASP A 1 261 ? 14.548 -8.957 -5.109 1.00 78.00 261 ASP A O 1
ATOM 2067 N N . TYR A 1 262 ? 12.961 -10.548 -5.267 1.00 81.88 262 TYR A N 1
ATOM 2068 C CA . TYR A 1 262 ? 12.747 -10.483 -6.721 1.00 81.88 262 TYR A CA 1
ATOM 2069 C C . TYR A 1 262 ? 11.565 -9.592 -7.146 1.00 81.88 262 TYR A C 1
ATOM 2071 O O . TYR A 1 262 ? 11.057 -9.732 -8.254 1.00 81.88 262 TYR A O 1
ATOM 2079 N N . CYS A 1 263 ? 11.105 -8.694 -6.273 1.00 83.12 263 CYS A N 1
ATOM 2080 C CA . CYS A 1 263 ? 9.989 -7.789 -6.557 1.00 83.12 263 CYS A CA 1
ATOM 2081 C C . CYS A 1 263 ? 10.379 -6.749 -7.626 1.00 83.12 263 CYS A C 1
ATOM 2083 O O . CYS A 1 263 ? 11.368 -6.025 -7.458 1.00 83.12 263 CYS A O 1
ATOM 2085 N N . ASP A 1 264 ? 9.618 -6.714 -8.723 1.00 86.81 264 ASP A N 1
ATOM 2086 C CA . ASP A 1 264 ? 9.756 -5.759 -9.825 1.00 86.81 264 ASP A CA 1
ATOM 2087 C C . ASP A 1 264 ? 9.075 -4.410 -9.514 1.00 86.81 264 ASP A C 1
ATOM 2089 O O . ASP A 1 264 ? 8.651 -4.150 -8.386 1.00 86.81 264 ASP A O 1
ATOM 2093 N N . LYS A 1 265 ? 9.002 -3.516 -10.509 1.00 85.62 265 LYS A N 1
ATOM 2094 C CA . LYS A 1 265 ? 8.458 -2.165 -10.322 1.00 85.62 265 LYS A CA 1
ATOM 2095 C C . LYS A 1 265 ? 6.983 -2.189 -9.909 1.00 85.62 265 LYS A C 1
ATOM 2097 O O . LYS A 1 265 ? 6.619 -1.513 -8.955 1.00 85.62 265 LYS A O 1
ATOM 2102 N N . GLU A 1 266 ? 6.152 -2.954 -10.614 1.00 87.12 266 GLU A N 1
ATOM 2103 C CA . GLU A 1 266 ? 4.711 -3.027 -10.340 1.00 87.12 266 GLU A CA 1
ATOM 2104 C C . GLU A 1 266 ? 4.449 -3.630 -8.957 1.00 87.12 266 GLU A C 1
ATOM 2106 O O . GLU A 1 266 ? 3.627 -3.122 -8.193 1.00 87.12 266 GLU A O 1
ATOM 2111 N N . CYS A 1 267 ? 5.208 -4.666 -8.596 1.00 91.00 267 CYS A N 1
ATOM 2112 C CA . CYS A 1 267 ? 5.182 -5.261 -7.268 1.00 91.00 267 CYS A CA 1
ATOM 2113 C C . CYS A 1 267 ? 5.541 -4.239 -6.169 1.00 91.00 267 CYS A C 1
ATOM 2115 O O . CYS A 1 267 ? 4.817 -4.132 -5.177 1.00 91.00 267 CYS A O 1
ATOM 2117 N N . LEU A 1 268 ? 6.606 -3.444 -6.343 1.00 90.94 268 LEU A N 1
ATOM 2118 C CA . LEU A 1 268 ? 7.008 -2.427 -5.361 1.00 90.94 268 LEU A CA 1
ATOM 2119 C C . LEU A 1 268 ? 5.962 -1.316 -5.211 1.00 90.94 268 LEU A C 1
ATOM 2121 O O . LEU A 1 268 ? 5.677 -0.914 -4.086 1.00 90.94 268 LEU A O 1
ATOM 2125 N N . GLU A 1 269 ? 5.346 -0.863 -6.305 1.00 89.69 269 GLU A N 1
ATOM 2126 C CA . GLU A 1 269 ? 4.270 0.140 -6.267 1.00 89.69 269 GLU A CA 1
ATOM 2127 C C . GLU A 1 269 ? 3.016 -0.373 -5.533 1.00 89.69 269 GLU A C 1
ATOM 2129 O O . GLU A 1 269 ? 2.339 0.385 -4.834 1.00 89.69 269 GLU A O 1
ATOM 2134 N N . LEU A 1 270 ? 2.690 -1.665 -5.661 1.00 92.69 270 LEU A N 1
ATOM 2135 C CA . LEU A 1 270 ? 1.597 -2.283 -4.902 1.00 92.69 270 LEU A CA 1
ATOM 2136 C C . LEU A 1 270 ? 1.915 -2.356 -3.407 1.00 92.69 270 LEU A C 1
ATOM 2138 O O . LEU A 1 270 ? 1.058 -2.034 -2.583 1.00 92.69 270 LEU A O 1
ATOM 2142 N N . ILE A 1 271 ? 3.146 -2.736 -3.058 1.00 93.62 271 ILE A N 1
ATOM 2143 C CA . ILE A 1 271 ? 3.595 -2.758 -1.663 1.00 93.62 271 ILE A CA 1
ATOM 2144 C C . ILE A 1 271 ? 3.574 -1.346 -1.079 1.00 93.62 271 ILE A C 1
ATOM 2146 O O . ILE A 1 271 ? 3.093 -1.165 0.034 1.00 93.62 271 ILE A O 1
ATOM 2150 N N . GLU A 1 272 ? 4.045 -0.341 -1.819 1.00 93.06 272 GLU A N 1
ATOM 2151 C CA . GLU A 1 272 ? 4.029 1.053 -1.375 1.00 93.06 272 GLU A CA 1
ATOM 2152 C C . GLU A 1 272 ? 2.613 1.514 -1.003 1.00 93.06 272 GLU A C 1
ATOM 2154 O O . GLU A 1 272 ? 2.406 2.092 0.065 1.00 93.06 272 GLU A O 1
ATOM 2159 N N . LYS A 1 273 ? 1.621 1.203 -1.849 1.00 93.88 273 LYS A N 1
ATOM 2160 C CA . LYS A 1 273 ? 0.209 1.514 -1.582 1.00 93.88 273 LYS A CA 1
ATOM 2161 C C . LYS A 1 273 ? -0.309 0.817 -0.328 1.00 93.88 273 LYS A C 1
ATOM 2163 O O . LYS A 1 273 ? -1.029 1.438 0.451 1.00 93.88 273 LYS A O 1
ATOM 2168 N N . GLU A 1 274 ? 0.053 -0.446 -0.118 1.00 93.81 274 GLU A N 1
ATOM 2169 C CA . GLU A 1 274 ? -0.356 -1.185 1.079 1.00 93.81 274 GLU A CA 1
ATOM 2170 C C . GLU A 1 274 ? 0.328 -0.640 2.346 1.00 93.81 274 GLU A C 1
ATOM 2172 O O . GLU A 1 274 ? -0.328 -0.494 3.377 1.00 93.81 274 GLU A O 1
ATOM 2177 N N . VAL A 1 275 ? 1.609 -0.252 2.273 1.00 94.44 275 VAL A N 1
ATOM 2178 C CA . VAL A 1 275 ? 2.316 0.435 3.370 1.00 94.44 275 VAL A CA 1
ATOM 2179 C C . VAL A 1 275 ? 1.603 1.736 3.731 1.00 94.44 275 VAL A C 1
ATOM 2181 O O . VAL A 1 275 ? 1.351 1.984 4.911 1.00 94.44 275 VAL A O 1
ATOM 2184 N N . GLU A 1 276 ? 1.234 2.547 2.739 1.00 93.38 276 GLU A N 1
ATOM 2185 C CA . GLU A 1 276 ? 0.553 3.822 2.969 1.00 93.38 276 GLU A CA 1
ATOM 2186 C C . GLU A 1 276 ? -0.849 3.619 3.562 1.00 93.38 276 GLU A C 1
ATOM 2188 O O . GLU A 1 276 ? -1.203 4.258 4.552 1.00 93.38 276 GLU A O 1
ATOM 2193 N N . ARG A 1 277 ? -1.614 2.649 3.046 1.00 94.38 277 ARG A N 1
ATOM 2194 C CA . ARG A 1 277 ? -2.920 2.276 3.608 1.00 94.38 277 ARG A CA 1
ATOM 2195 C C . ARG A 1 277 ? -2.799 1.847 5.072 1.00 94.38 277 ARG A C 1
ATOM 2197 O O . ARG A 1 277 ? -3.553 2.318 5.923 1.00 94.38 277 ARG A O 1
ATOM 2204 N N . LYS A 1 278 ? -1.839 0.975 5.401 1.00 93.62 278 LYS A N 1
ATOM 2205 C CA . LYS A 1 278 ? -1.613 0.548 6.791 1.00 93.62 278 LYS A CA 1
ATOM 2206 C C . LYS A 1 278 ? -1.133 1.698 7.673 1.00 93.62 278 LYS A C 1
ATOM 2208 O O . LYS A 1 278 ? -1.521 1.760 8.837 1.00 93.62 278 LYS A O 1
ATOM 2213 N N . ARG A 1 279 ? -0.358 2.639 7.132 1.00 94.19 279 ARG A N 1
ATOM 2214 C CA . ARG A 1 279 ? 0.042 3.873 7.824 1.00 94.19 279 ARG A CA 1
ATOM 2215 C C . ARG A 1 279 ? -1.150 4.750 8.176 1.00 94.19 279 ARG A C 1
ATOM 2217 O O . ARG A 1 279 ? -1.229 5.200 9.317 1.00 94.19 279 ARG A O 1
ATOM 2224 N N . GLU A 1 280 ? -2.098 4.942 7.267 1.00 93.69 280 GLU A N 1
ATOM 2225 C CA . GLU A 1 280 ? -3.335 5.674 7.563 1.00 93.69 280 GLU A CA 1
ATOM 2226 C C . GLU A 1 280 ? -4.137 5.004 8.687 1.00 93.69 280 GLU A C 1
ATOM 2228 O O . GLU A 1 280 ? -4.526 5.672 9.646 1.00 93.69 280 GLU A O 1
ATOM 2233 N N . ILE A 1 281 ? -4.303 3.679 8.631 1.00 92.62 281 ILE A N 1
ATOM 2234 C CA . ILE A 1 281 ? -4.970 2.903 9.689 1.00 92.62 281 ILE A CA 1
ATOM 2235 C C . ILE A 1 281 ? -4.226 3.057 11.023 1.00 92.62 281 ILE A C 1
ATOM 2237 O O . ILE A 1 281 ? -4.847 3.302 12.056 1.00 92.62 281 ILE A O 1
ATOM 2241 N N . ALA A 1 282 ? -2.895 2.958 11.021 1.00 92.50 282 ALA A N 1
ATOM 2242 C CA . ALA A 1 282 ? -2.082 3.123 12.223 1.00 92.50 282 ALA A CA 1
ATOM 2243 C C . ALA A 1 282 ? -2.260 4.517 12.841 1.00 92.50 282 ALA A C 1
ATOM 2245 O O . ALA A 1 282 ? -2.446 4.637 14.050 1.00 92.50 282 ALA A O 1
ATOM 2246 N N . LEU A 1 283 ? -2.273 5.573 12.025 1.00 91.56 283 LEU A N 1
ATOM 2247 C CA . LEU A 1 283 ? -2.524 6.938 12.493 1.00 91.56 283 LEU A CA 1
ATOM 2248 C C . LEU A 1 283 ? -3.934 7.095 13.079 1.00 91.56 283 LEU A C 1
ATOM 2250 O O . LEU A 1 283 ? -4.097 7.738 14.116 1.00 91.56 283 LEU A O 1
ATOM 2254 N N . GLN A 1 284 ? -4.945 6.475 12.465 1.00 90.50 284 GLN A N 1
ATOM 2255 C CA . GLN A 1 284 ? -6.309 6.456 12.997 1.00 90.50 284 GLN A CA 1
ATOM 2256 C C . GLN A 1 284 ? -6.386 5.741 14.353 1.00 90.50 284 GLN A C 1
ATOM 2258 O O . GLN A 1 284 ? -7.014 6.256 15.279 1.00 90.50 284 GLN A O 1
ATOM 2263 N N . VAL A 1 285 ? -5.714 4.595 14.494 1.00 88.69 285 VAL A N 1
ATOM 2264 C CA . VAL A 1 285 ? -5.612 3.855 15.762 1.00 88.69 285 VAL A CA 1
ATOM 2265 C C . VAL A 1 285 ? -4.872 4.677 16.819 1.00 88.69 285 VAL A C 1
ATOM 2267 O O . VAL A 1 285 ? -5.318 4.761 17.962 1.00 88.69 285 VAL A O 1
ATOM 2270 N N . LEU A 1 286 ? -3.776 5.347 16.453 1.00 86.44 286 LEU A N 1
ATOM 2271 C CA . LEU A 1 286 ? -3.028 6.218 17.360 1.00 86.44 286 LEU A CA 1
ATOM 2272 C C . LEU A 1 286 ? -3.863 7.425 17.825 1.00 86.44 286 LEU A C 1
ATOM 2274 O O . LEU A 1 286 ? -3.624 7.949 18.909 1.00 86.44 286 LEU A O 1
ATOM 2278 N N . GLY A 1 287 ? -4.869 7.854 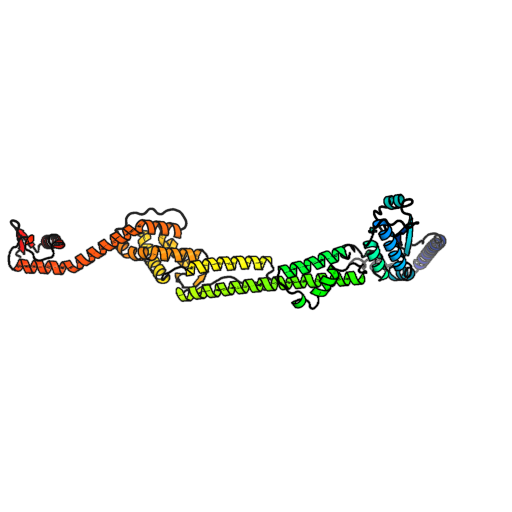17.061 1.00 83.12 287 GLY A N 1
ATOM 2279 C CA . GLY A 1 287 ? -5.811 8.901 17.468 1.00 83.12 287 GLY A CA 1
ATOM 2280 C C . GLY A 1 287 ? -6.739 8.515 18.631 1.00 83.12 287 GLY A C 1
ATOM 2281 O O . GLY A 1 287 ? -7.366 9.390 19.228 1.00 83.12 287 GLY A O 1
ATOM 2282 N N . ILE A 1 288 ? -6.825 7.232 18.988 1.00 84.06 288 ILE A N 1
ATOM 2283 C CA . ILE A 1 288 ? -7.746 6.719 20.009 1.00 84.06 288 ILE A CA 1
ATOM 2284 C C . ILE A 1 288 ? -7.207 7.002 21.422 1.00 84.06 288 ILE A C 1
ATOM 2286 O O . ILE A 1 288 ? -6.031 6.789 21.707 1.00 84.06 288 ILE A O 1
ATOM 2290 N N . SER A 1 289 ? -8.057 7.505 22.326 1.00 65.69 289 SER A N 1
ATOM 2291 C CA . SER A 1 289 ? -7.630 8.101 23.603 1.00 65.69 289 SER A CA 1
ATOM 2292 C C . SER A 1 289 ? -7.670 7.199 24.845 1.00 65.69 289 SER A C 1
ATOM 2294 O O . SER A 1 289 ? -7.156 7.626 25.878 1.00 65.69 289 SER A O 1
ATOM 2296 N N . GLN A 1 290 ? -8.234 5.986 24.780 1.00 71.25 290 GLN A N 1
ATOM 2297 C CA . GLN A 1 290 ? -8.623 5.212 25.975 1.00 71.25 290 GLN A CA 1
ATOM 2298 C C . GLN A 1 290 ? -8.019 3.802 26.082 1.00 71.25 290 GLN A C 1
ATOM 2300 O O . GLN A 1 290 ? -7.461 3.265 25.128 1.00 71.25 290 GLN A O 1
ATOM 2305 N N . ASP A 1 291 ? -8.158 3.212 27.275 1.00 74.12 291 ASP A N 1
ATOM 2306 C CA . ASP A 1 291 ? -7.691 1.870 27.631 1.00 74.12 291 ASP A CA 1
ATOM 2307 C C . ASP A 1 291 ? -8.583 0.777 27.011 1.00 74.12 291 ASP A C 1
ATOM 2309 O O . ASP A 1 291 ? -9.627 0.389 27.539 1.00 74.12 291 ASP A O 1
ATOM 2313 N N . ILE A 1 292 ? -8.162 0.294 25.842 1.00 83.88 292 ILE A N 1
ATOM 2314 C CA . ILE A 1 292 ? -8.864 -0.725 25.051 1.00 83.88 292 ILE A CA 1
ATOM 2315 C C . ILE A 1 292 ? -9.007 -2.048 25.803 1.00 83.88 292 ILE A C 1
ATOM 2317 O O . ILE A 1 292 ? -10.003 -2.742 25.611 1.00 83.88 292 ILE A O 1
ATOM 2321 N N . LYS A 1 293 ? -8.044 -2.407 26.661 1.00 81.50 293 LYS A N 1
ATOM 2322 C CA . LYS A 1 293 ? -8.061 -3.696 27.368 1.00 81.50 293 LYS A CA 1
ATOM 2323 C C . LYS A 1 293 ? -9.193 -3.765 28.379 1.00 81.50 293 LYS A C 1
ATOM 2325 O O . LYS A 1 293 ? -9.891 -4.775 28.449 1.00 81.50 293 LYS A O 1
ATOM 2330 N N . GLU A 1 294 ? -9.402 -2.687 29.129 1.00 85.00 294 GLU A N 1
ATOM 2331 C CA . GLU A 1 294 ? -10.518 -2.620 30.068 1.00 85.00 294 GLU A CA 1
ATOM 2332 C C . GLU A 1 294 ? -11.856 -2.619 29.323 1.00 85.00 294 GLU A C 1
ATOM 2334 O O . GLU A 1 294 ? -12.774 -3.345 29.698 1.00 85.00 294 GLU A O 1
ATOM 2339 N N . GLY A 1 295 ? -11.960 -1.878 28.216 1.00 87.81 295 GLY A N 1
ATOM 2340 C CA . GLY A 1 295 ? -13.163 -1.893 27.384 1.00 87.81 295 GLY A CA 1
ATOM 2341 C C . GLY A 1 295 ? -13.476 -3.264 26.780 1.00 87.81 295 GLY A C 1
ATOM 2342 O O . GLY A 1 295 ? -14.629 -3.691 26.814 1.00 87.81 295 GLY A O 1
ATOM 2343 N N . ALA A 1 296 ? -12.457 -3.988 26.313 1.00 88.00 296 ALA A N 1
ATOM 2344 C CA . ALA A 1 296 ? -12.582 -5.364 25.840 1.00 88.00 296 ALA A CA 1
ATOM 2345 C C . ALA A 1 296 ? -13.090 -6.301 26.947 1.00 88.00 296 ALA A C 1
ATOM 2347 O O . ALA A 1 296 ? -14.022 -7.073 26.732 1.00 88.00 296 ALA A O 1
ATOM 2348 N N . ARG A 1 297 ? -12.528 -6.189 28.156 1.00 88.69 297 ARG A N 1
ATOM 2349 C CA . ARG A 1 297 ? -12.940 -6.991 29.313 1.00 88.69 297 ARG A CA 1
ATOM 2350 C C . ARG A 1 297 ? -14.392 -6.732 29.710 1.00 88.69 297 ARG A C 1
ATOM 2352 O O . ARG A 1 297 ? -15.138 -7.681 29.938 1.00 88.69 297 ARG A O 1
ATOM 2359 N N . VAL A 1 298 ? -14.789 -5.461 29.788 1.00 90.56 298 VAL A N 1
ATOM 2360 C CA . VAL A 1 298 ? -16.172 -5.074 30.100 1.00 90.56 298 VAL A CA 1
ATOM 2361 C C . VAL A 1 298 ? -17.122 -5.615 29.035 1.00 90.56 298 VAL A C 1
ATOM 2363 O O . VAL A 1 298 ? -18.161 -6.169 29.383 1.00 90.56 298 VAL A O 1
ATOM 2366 N N . LEU A 1 299 ? -16.764 -5.499 27.752 1.00 92.44 299 LEU A N 1
ATOM 2367 C CA . LEU A 1 299 ? -17.564 -6.032 26.652 1.00 92.44 299 LEU A CA 1
ATOM 2368 C C . LEU A 1 299 ? -17.774 -7.546 26.783 1.00 92.44 299 LEU A C 1
ATOM 2370 O O . LEU A 1 299 ? -18.911 -8.000 26.665 1.00 92.44 299 LEU A O 1
ATOM 2374 N N . GLU A 1 300 ? -16.721 -8.322 27.059 1.00 91.25 300 GLU A N 1
ATOM 2375 C CA . GLU A 1 300 ? -16.867 -9.768 27.271 1.00 91.25 300 GLU A CA 1
ATOM 2376 C C . GLU A 1 300 ? -17.799 -10.075 28.442 1.00 91.25 300 GLU A C 1
ATOM 2378 O O . GLU A 1 300 ? -18.709 -10.892 28.301 1.00 91.25 300 GLU A O 1
ATOM 2383 N N . GLU A 1 301 ? -17.619 -9.385 29.570 1.00 91.81 301 GLU A N 1
ATOM 2384 C CA . GLU A 1 301 ? -18.405 -9.605 30.783 1.00 91.81 301 GLU A CA 1
ATOM 2385 C C . GLU A 1 301 ? -19.904 -9.342 30.578 1.00 91.81 301 GLU A C 1
ATOM 2387 O O . GLU A 1 301 ? -20.739 -10.093 31.087 1.00 91.81 301 GLU A O 1
ATOM 2392 N N . ILE A 1 302 ? -20.261 -8.290 29.834 1.00 92.75 302 ILE A N 1
ATOM 2393 C CA . ILE A 1 302 ? -21.663 -7.885 29.666 1.00 92.75 302 ILE A CA 1
ATOM 2394 C C . ILE A 1 302 ? -22.333 -8.467 28.418 1.00 92.75 302 ILE A C 1
ATOM 2396 O O . ILE A 1 302 ? -23.556 -8.383 28.319 1.00 92.75 302 ILE A O 1
ATOM 2400 N N . SER A 1 303 ? -21.569 -9.042 27.484 1.00 93.06 303 SER A N 1
ATOM 2401 C CA . SER A 1 303 ? -22.073 -9.513 26.186 1.00 93.06 303 SER A CA 1
ATOM 2402 C C . SER A 1 303 ? -23.258 -10.476 26.317 1.00 93.06 303 SER A C 1
ATOM 2404 O O . SER A 1 303 ? -24.359 -10.171 25.863 1.00 93.06 303 SER A O 1
ATOM 2406 N N . GLN A 1 304 ? -23.073 -11.593 27.023 1.00 92.56 304 GLN A N 1
ATOM 2407 C CA . GLN A 1 304 ? -24.132 -12.576 27.265 1.00 92.56 304 GLN A CA 1
ATOM 2408 C C . GLN A 1 304 ? -25.320 -12.011 28.061 1.00 92.56 304 GLN A C 1
ATOM 2410 O O . GLN A 1 304 ? -26.458 -12.195 27.623 1.00 92.56 304 GLN A O 1
ATOM 2415 N N . PRO A 1 305 ? -25.115 -11.333 29.213 1.00 91.19 305 PRO A N 1
ATOM 2416 C CA . PRO A 1 305 ? -26.214 -10.723 29.957 1.00 91.19 305 PRO A CA 1
ATOM 2417 C C . PRO A 1 305 ? -27.054 -9.752 29.122 1.00 91.19 305 PRO A C 1
ATOM 2419 O O . PRO A 1 305 ? -28.281 -9.758 29.227 1.00 91.19 305 PRO A O 1
ATOM 2422 N N . PHE A 1 306 ? -26.406 -8.936 28.288 1.00 91.44 306 PHE A N 1
ATOM 2423 C CA . PHE A 1 306 ? -27.084 -8.003 27.397 1.00 91.44 306 PHE A CA 1
ATOM 2424 C C . PHE A 1 306 ? -27.896 -8.743 26.335 1.00 91.44 306 PHE A C 1
ATOM 2426 O O . PHE A 1 306 ? -29.087 -8.482 26.184 1.00 91.44 306 PHE A O 1
ATOM 2433 N N . ASP A 1 307 ? -27.282 -9.712 25.662 1.00 91.25 307 ASP A N 1
ATOM 2434 C CA . ASP A 1 307 ? -27.910 -10.465 24.579 1.00 91.25 307 ASP A CA 1
ATOM 2435 C C . ASP A 1 307 ? -29.125 -11.270 25.054 1.00 91.25 307 ASP A C 1
ATOM 2437 O O . ASP A 1 307 ? -30.170 -11.287 24.399 1.00 91.25 307 ASP A O 1
ATOM 2441 N N . MET A 1 308 ? -29.037 -11.873 26.244 1.00 87.81 308 MET A N 1
ATOM 2442 C CA . MET A 1 308 ? -30.177 -12.526 26.893 1.00 87.81 308 MET A CA 1
ATOM 2443 C C . MET A 1 308 ? -31.306 -11.545 27.210 1.00 87.81 308 MET A C 1
ATOM 2445 O O . MET A 1 308 ? -32.477 -11.915 27.132 1.00 87.81 308 MET A O 1
ATOM 2449 N N . PHE A 1 309 ? -30.965 -10.313 27.592 1.00 87.12 309 PHE A N 1
ATOM 2450 C CA . PHE A 1 309 ? -31.948 -9.291 27.927 1.00 87.12 309 PHE A CA 1
ATOM 2451 C C . PHE A 1 309 ? -32.716 -8.817 26.689 1.00 87.12 309 PHE A C 1
ATOM 2453 O O . PHE A 1 309 ? -33.939 -8.689 26.736 1.00 87.12 309 PHE A O 1
ATOM 2460 N N . ILE A 1 310 ? -32.013 -8.572 25.580 1.00 88.06 310 ILE A N 1
ATOM 2461 C CA . ILE A 1 310 ? -32.629 -8.087 24.336 1.00 88.06 310 ILE A CA 1
ATOM 2462 C C . ILE A 1 310 ? -33.166 -9.214 23.439 1.00 88.06 310 ILE A C 1
ATOM 2464 O O . ILE A 1 310 ? -33.915 -8.937 22.504 1.00 88.06 310 ILE A O 1
ATOM 2468 N N . GLY A 1 311 ? -32.806 -10.472 23.713 1.00 84.69 311 GLY A N 1
ATOM 2469 C CA . GLY A 1 311 ? -33.203 -11.635 22.916 1.00 84.69 311 GLY A CA 1
ATOM 2470 C C . GLY A 1 311 ? -32.480 -11.745 21.569 1.00 84.69 311 GLY A C 1
ATOM 2471 O O . GLY A 1 311 ? -33.040 -12.302 20.628 1.00 84.69 311 GLY A O 1
ATOM 2472 N N . HIS A 1 312 ? -31.266 -11.198 21.458 1.00 87.25 312 HIS A N 1
ATOM 2473 C CA . HIS A 1 312 ? -30.462 -11.163 20.232 1.00 87.25 312 HIS A CA 1
ATOM 2474 C C . HIS A 1 312 ? -28.970 -11.247 20.582 1.00 87.25 312 HIS A C 1
ATOM 2476 O O . HIS A 1 312 ? -28.543 -10.621 21.539 1.00 87.25 312 HIS A O 1
ATOM 2482 N N . ASP A 1 313 ? -28.164 -11.957 19.793 1.00 89.88 313 ASP A N 1
ATOM 2483 C CA . ASP A 1 313 ? -26.729 -12.233 20.015 1.00 89.88 313 ASP A CA 1
ATOM 2484 C C . ASP A 1 313 ? -25.764 -11.091 19.609 1.00 89.88 313 ASP A C 1
ATOM 2486 O O . ASP A 1 313 ? -24.663 -11.325 19.106 1.00 89.88 313 ASP A O 1
ATOM 2490 N N . LEU A 1 314 ? -26.180 -9.833 19.772 1.00 92.56 314 LEU A N 1
ATOM 2491 C CA . LEU A 1 314 ? -25.484 -8.683 19.192 1.00 92.56 314 LEU A CA 1
ATOM 2492 C C . LEU A 1 314 ? -24.084 -8.455 19.783 1.00 92.56 314 LEU A C 1
ATOM 2494 O O . LEU A 1 314 ? -23.102 -8.416 19.038 1.00 92.56 314 LEU A O 1
ATOM 2498 N N . LEU A 1 315 ? -23.969 -8.292 21.104 1.00 92.94 315 LEU A N 1
ATOM 2499 C CA . LEU A 1 315 ? -22.678 -8.004 21.737 1.00 92.94 315 LEU A CA 1
ATOM 2500 C C . LEU A 1 315 ? -21.779 -9.239 21.784 1.00 92.94 315 LEU A C 1
ATOM 2502 O O . LEU A 1 315 ? -20.559 -9.091 21.716 1.00 92.94 315 LEU A O 1
ATOM 2506 N N . SER A 1 316 ? -22.345 -10.447 21.835 1.00 93.69 316 SER A N 1
ATOM 2507 C CA . SER A 1 316 ? -21.568 -11.687 21.725 1.00 93.69 316 SER A CA 1
ATOM 2508 C C . SER A 1 316 ? -20.886 -11.795 20.367 1.00 93.69 316 SER A C 1
ATOM 2510 O O . SER A 1 316 ? -19.709 -12.154 20.318 1.00 93.69 316 SER A O 1
ATOM 2512 N N . ARG A 1 317 ? -21.571 -11.414 19.278 1.00 93.00 317 ARG A N 1
ATOM 2513 C CA . ARG A 1 317 ? -20.960 -11.344 17.942 1.00 93.00 317 ARG A CA 1
ATOM 2514 C C . ARG A 1 317 ? -19.836 -10.313 17.887 1.00 93.00 317 ARG A C 1
ATOM 2516 O O . ARG A 1 317 ? -18.775 -10.614 17.356 1.00 93.00 317 ARG A O 1
ATOM 2523 N N . VAL A 1 318 ? -20.001 -9.133 18.491 1.00 93.31 318 VAL A N 1
ATOM 2524 C CA . VAL A 1 318 ? -18.905 -8.145 18.569 1.00 93.31 318 VAL A CA 1
ATOM 2525 C C . VAL A 1 318 ? -17.718 -8.677 19.383 1.00 93.31 318 VAL A C 1
ATOM 2527 O O . VAL A 1 318 ? -16.567 -8.516 18.977 1.00 93.31 318 VAL A O 1
ATOM 2530 N N . ALA A 1 319 ? -17.974 -9.351 20.506 1.00 92.00 319 ALA A N 1
ATOM 2531 C CA . ALA A 1 319 ? -16.929 -9.978 21.314 1.00 92.00 319 ALA A CA 1
ATOM 2532 C C . ALA A 1 319 ? -16.211 -11.112 20.558 1.00 92.00 319 ALA A C 1
ATOM 2534 O O . ALA A 1 319 ? -15.010 -11.313 20.732 1.00 92.00 319 ALA A O 1
ATOM 2535 N N . GLU A 1 320 ? -16.917 -11.856 19.705 1.00 91.31 320 GLU A N 1
ATOM 2536 C CA . GLU A 1 320 ? -16.316 -12.860 18.825 1.00 91.31 320 GLU A CA 1
ATOM 2537 C C . GLU A 1 320 ? -15.428 -12.221 17.750 1.00 91.31 320 GLU A C 1
ATOM 2539 O O . GLU A 1 320 ? -14.290 -12.655 17.563 1.00 91.31 320 GLU A O 1
ATOM 2544 N N . GLU A 1 321 ? -15.883 -11.139 17.111 1.00 90.94 321 GLU A N 1
ATOM 2545 C CA . GLU A 1 321 ? -15.070 -10.371 16.162 1.00 90.94 321 GLU A CA 1
ATOM 2546 C C . GLU A 1 321 ? -13.782 -9.859 16.830 1.00 90.94 321 GLU A C 1
ATOM 2548 O O . GLU A 1 321 ? -12.690 -10.028 16.282 1.00 90.94 321 GLU A O 1
ATOM 2553 N N . MET A 1 322 ? -13.885 -9.333 18.053 1.00 90.19 322 MET A N 1
ATOM 2554 C CA . MET A 1 322 ? -12.749 -8.903 18.873 1.00 90.19 322 MET A CA 1
ATOM 2555 C C . MET A 1 322 ? -11.760 -10.041 19.171 1.00 90.19 322 MET A C 1
ATOM 2557 O O . MET A 1 322 ? -10.553 -9.862 18.978 1.00 90.19 322 MET A O 1
ATOM 2561 N N . ARG A 1 323 ? -12.258 -11.217 19.582 1.00 86.38 323 ARG A N 1
ATOM 2562 C CA . ARG A 1 323 ? -11.442 -12.421 19.826 1.00 86.38 323 ARG A CA 1
ATOM 2563 C C . ARG A 1 323 ? -10.765 -12.926 18.555 1.00 86.38 323 ARG A C 1
ATOM 2565 O O . ARG A 1 323 ? -9.593 -13.297 18.581 1.00 86.38 323 ARG A O 1
ATOM 2572 N N . SER A 1 324 ? -11.474 -12.914 17.426 1.00 85.81 324 SER A N 1
ATOM 2573 C CA . SER A 1 324 ? -10.920 -13.321 16.128 1.00 85.81 324 SER A CA 1
ATOM 2574 C C . SER A 1 324 ? -9.775 -12.411 15.675 1.00 85.81 324 SER A C 1
ATOM 2576 O O . SER A 1 324 ? -8.833 -12.868 15.033 1.00 85.81 324 SER A O 1
ATOM 2578 N N . SER A 1 325 ? -9.834 -11.131 16.051 1.00 83.56 325 SER A N 1
ATOM 2579 C CA . SER A 1 325 ? -8.796 -10.141 15.773 1.00 83.56 325 SER A CA 1
ATOM 2580 C C . SER A 1 325 ? -7.628 -10.179 16.763 1.00 83.56 325 SER A C 1
ATOM 2582 O O . SER A 1 325 ? -6.636 -9.501 16.515 1.00 83.56 325 SER A O 1
ATOM 2584 N N . GLY A 1 326 ? -7.725 -10.957 17.850 1.00 80.44 326 GLY A N 1
ATOM 2585 C CA . GLY A 1 326 ? -6.668 -11.131 18.854 1.00 80.44 326 GLY A CA 1
ATOM 2586 C C . GLY A 1 326 ? -6.501 -9.961 19.830 1.00 80.44 326 GLY A C 1
ATOM 2587 O O . GLY A 1 326 ? -5.495 -9.883 20.542 1.00 80.44 326 GLY A O 1
ATOM 2588 N N . VAL A 1 327 ? -7.478 -9.047 19.881 1.00 79.25 327 VAL A N 1
ATOM 2589 C CA . VAL A 1 327 ? -7.453 -7.857 20.755 1.00 79.25 327 VAL A CA 1
ATOM 2590 C C . VAL A 1 327 ? -7.435 -8.259 22.235 1.00 79.25 327 VAL A C 1
ATOM 2592 O O . VAL A 1 327 ? -6.741 -7.635 23.034 1.00 79.25 327 VAL A O 1
ATOM 2595 N N . ASP A 1 328 ? -8.132 -9.341 22.586 1.00 71.56 328 ASP A N 1
ATOM 2596 C CA . ASP A 1 328 ? -8.170 -9.959 23.918 1.00 71.56 328 ASP A CA 1
ATOM 2597 C C . ASP A 1 328 ? -6.815 -10.563 24.336 1.00 71.56 328 ASP A C 1
ATOM 2599 O O . ASP A 1 328 ? -6.401 -10.458 25.491 1.00 71.56 328 ASP A O 1
ATOM 2603 N N . ARG A 1 329 ? -6.099 -11.175 23.385 1.00 76.75 329 ARG A N 1
ATOM 2604 C CA . ARG A 1 329 ? -4.812 -11.864 23.605 1.00 76.75 329 ARG A CA 1
ATOM 2605 C C . ARG A 1 329 ? -3.608 -10.931 23.562 1.00 76.75 329 ARG A C 1
ATOM 2607 O O . ARG A 1 329 ? -2.506 -11.341 23.922 1.00 76.75 329 ARG A O 1
ATOM 2614 N N . GLY A 1 330 ? -3.804 -9.695 23.112 1.00 74.62 330 GLY A N 1
ATOM 2615 C CA . GLY A 1 330 ? -2.747 -8.702 22.990 1.00 74.62 330 GLY A CA 1
ATOM 2616 C C . GLY A 1 330 ? -1.850 -8.875 21.765 1.00 74.62 330 GLY A C 1
ATOM 2617 O O . GLY A 1 330 ? -0.841 -8.186 21.695 1.00 74.62 330 GLY A O 1
ATOM 2618 N N . GLU A 1 331 ? -2.191 -9.741 20.804 1.00 83.38 331 GLU A N 1
ATOM 2619 C CA . GLU A 1 331 ? -1.518 -9.817 19.500 1.00 83.38 331 GLU A CA 1
ATOM 2620 C C . GLU A 1 331 ? -2.535 -9.597 18.376 1.00 83.38 331 GLU A C 1
ATOM 2622 O O . GLU A 1 331 ? -3.452 -10.398 18.217 1.00 83.38 331 GLU A O 1
ATOM 2627 N N . VAL A 1 332 ? -2.362 -8.541 17.580 1.00 87.50 332 VAL A N 1
ATOM 2628 C CA . VAL A 1 332 ? -3.331 -8.125 16.553 1.00 87.50 332 VAL A CA 1
ATOM 2629 C C . VAL A 1 332 ? -2.655 -7.850 15.216 1.00 87.50 332 VAL A C 1
ATOM 2631 O O . VAL A 1 332 ? -1.480 -7.492 15.159 1.00 87.50 332 VAL A O 1
ATOM 2634 N N . GLU A 1 333 ? -3.395 -7.989 14.122 1.00 88.69 333 GLU A N 1
ATOM 2635 C CA . GLU A 1 333 ? -2.948 -7.533 12.805 1.00 88.69 333 GLU A CA 1
ATOM 2636 C C . GLU A 1 333 ? -3.414 -6.096 12.549 1.00 88.69 333 GLU A C 1
ATOM 2638 O O . GLU A 1 333 ? -4.556 -5.739 12.842 1.00 88.69 333 GLU A O 1
ATOM 2643 N N . LEU A 1 334 ? -2.538 -5.270 11.975 1.00 89.31 334 LEU A N 1
ATOM 2644 C CA . LEU A 1 334 ? -2.884 -3.913 11.571 1.00 89.31 334 LEU A CA 1
ATOM 2645 C C . LEU A 1 334 ? -3.764 -3.931 10.313 1.00 89.31 334 LEU A C 1
ATOM 2647 O O . LEU A 1 334 ? -3.271 -4.101 9.194 1.00 89.31 334 LEU A O 1
ATOM 2651 N N . ASN A 1 335 ? -5.069 -3.749 10.511 1.00 89.75 335 ASN A N 1
ATOM 2652 C CA . ASN A 1 335 ? -6.074 -3.681 9.455 1.00 89.75 335 ASN A CA 1
ATOM 2653 C C . ASN A 1 335 ? -7.274 -2.803 9.869 1.00 89.75 335 ASN A C 1
ATOM 2655 O O . ASN A 1 335 ? -7.386 -2.354 11.010 1.00 89.75 335 ASN A O 1
ATOM 2659 N N . GLU A 1 336 ? -8.190 -2.551 8.932 1.00 89.06 336 GLU A N 1
ATOM 2660 C CA . GLU A 1 336 ? -9.382 -1.723 9.182 1.00 89.06 336 GLU A CA 1
ATOM 2661 C C . GLU A 1 336 ? -10.290 -2.315 10.263 1.00 89.06 336 GLU A C 1
ATOM 2663 O O . GLU A 1 336 ? -10.892 -1.579 11.045 1.00 89.06 336 GLU A O 1
ATOM 2668 N N . LYS A 1 337 ? -10.362 -3.647 10.343 1.00 88.69 337 LYS A N 1
ATOM 2669 C CA . LYS A 1 337 ? -11.161 -4.351 11.347 1.00 88.69 337 LYS A CA 1
ATOM 2670 C C . LYS A 1 337 ? -10.678 -4.025 12.764 1.00 88.69 337 LYS A C 1
ATOM 2672 O O . LYS A 1 337 ? -11.505 -3.701 13.614 1.00 88.69 337 LYS A O 1
ATOM 2677 N N . LEU A 1 338 ? -9.362 -4.024 12.999 1.00 87.88 338 LEU A N 1
ATOM 2678 C CA . LEU A 1 338 ? -8.762 -3.605 14.269 1.00 87.88 338 LEU A CA 1
ATOM 2679 C C . LEU A 1 338 ? -9.193 -2.183 14.639 1.00 87.88 338 LEU A C 1
ATOM 2681 O O . LEU A 1 338 ? -9.673 -1.960 15.750 1.00 87.88 338 LEU A O 1
ATOM 2685 N N . TYR A 1 339 ? -9.067 -1.235 13.704 1.00 90.31 339 TYR A N 1
ATOM 2686 C CA . TYR A 1 339 ? -9.477 0.149 13.937 1.00 90.31 339 TYR A CA 1
ATOM 2687 C C . TYR A 1 339 ? -10.963 0.256 14.305 1.00 90.31 339 TYR A C 1
ATOM 2689 O O . TYR A 1 339 ? -11.296 0.912 15.292 1.00 90.31 339 TYR A O 1
ATOM 2697 N N . ARG A 1 340 ? -11.851 -0.423 13.565 1.00 91.56 340 ARG A N 1
ATOM 2698 C CA . ARG A 1 340 ? -13.301 -0.418 13.828 1.00 91.56 340 ARG A CA 1
ATOM 2699 C C . ARG A 1 340 ? -13.631 -0.958 15.221 1.00 91.56 340 ARG A C 1
ATOM 2701 O O . ARG A 1 340 ? -14.392 -0.319 15.942 1.00 91.56 340 ARG A O 1
ATOM 2708 N N . ILE A 1 341 ? -13.021 -2.076 15.624 1.00 90.75 341 ILE A N 1
ATOM 2709 C CA . ILE A 1 341 ? -13.220 -2.674 16.955 1.00 90.75 341 ILE A CA 1
ATOM 2710 C C . ILE A 1 341 ? -12.724 -1.730 18.054 1.00 90.75 341 ILE A C 1
ATOM 2712 O O . ILE A 1 341 ? -13.460 -1.440 18.996 1.00 90.75 341 ILE A O 1
ATOM 2716 N N . MET A 1 342 ? -11.496 -1.214 17.929 1.00 89.44 342 MET A N 1
ATOM 2717 C CA . MET A 1 342 ? -10.927 -0.310 18.933 1.00 89.44 342 MET A CA 1
ATOM 2718 C C . MET A 1 342 ? -11.762 0.964 19.071 1.00 89.44 342 MET A C 1
ATOM 2720 O O . MET A 1 342 ? -12.044 1.404 20.184 1.00 89.44 342 MET A O 1
ATOM 2724 N N . ARG A 1 343 ? -12.205 1.534 17.947 1.00 91.50 343 ARG A N 1
ATOM 2725 C CA . ARG A 1 343 ? -13.072 2.710 17.938 1.00 91.50 343 ARG A CA 1
ATOM 2726 C C . ARG A 1 343 ? -14.418 2.429 18.597 1.00 91.50 343 ARG A C 1
ATOM 2728 O O . ARG A 1 343 ? -14.825 3.209 19.448 1.00 91.50 343 ARG A O 1
ATOM 2735 N N . PHE A 1 344 ? -15.074 1.319 18.256 1.00 93.31 344 PHE A N 1
ATOM 2736 C CA . PHE A 1 344 ? -16.335 0.914 18.881 1.00 93.31 344 PHE A CA 1
ATOM 2737 C C . PHE A 1 344 ? -16.211 0.824 20.404 1.00 93.31 344 PHE A C 1
ATOM 2739 O O . PHE A 1 344 ? -17.050 1.375 21.119 1.00 93.31 344 PHE A O 1
ATOM 2746 N N . ILE A 1 345 ? -15.151 0.168 20.892 1.00 90.62 345 ILE A N 1
ATOM 2747 C CA . ILE A 1 345 ? -14.899 0.013 22.326 1.00 90.62 345 ILE A CA 1
ATOM 2748 C C . ILE A 1 345 ? -14.776 1.385 22.990 1.00 90.62 345 ILE A C 1
ATOM 2750 O O . ILE A 1 345 ? -15.428 1.618 24.002 1.00 90.62 345 ILE A O 1
ATOM 2754 N N . VAL A 1 346 ? -13.985 2.300 22.424 1.00 88.62 346 VAL A N 1
ATOM 2755 C CA . VAL A 1 346 ? -13.770 3.634 23.009 1.00 88.62 346 VAL A CA 1
ATOM 2756 C C . VAL A 1 346 ? -15.012 4.509 22.948 1.00 88.62 346 VAL A C 1
ATOM 2758 O O . VAL A 1 346 ? -15.383 5.106 23.959 1.00 88.62 346 VAL A O 1
ATOM 2761 N N . ASP A 1 347 ? -15.676 4.563 21.796 1.00 90.62 347 ASP A N 1
ATOM 2762 C CA . ASP A 1 347 ? -16.858 5.402 21.597 1.00 90.62 347 ASP A CA 1
ATOM 2763 C C . ASP A 1 347 ? -18.004 4.979 22.536 1.00 90.62 347 ASP A C 1
ATOM 2765 O O . ASP A 1 347 ? -18.794 5.822 22.965 1.00 90.62 347 ASP A O 1
ATOM 2769 N N . ASN A 1 348 ? -18.059 3.697 22.920 1.00 92.06 348 ASN A N 1
ATOM 2770 C CA . ASN A 1 348 ? -19.114 3.140 23.766 1.00 92.06 348 ASN A CA 1
ATOM 2771 C C . ASN A 1 348 ? -18.660 2.760 25.185 1.00 92.06 348 ASN A C 1
ATOM 2773 O O . ASN A 1 348 ? -19.477 2.264 25.963 1.00 92.06 348 ASN A O 1
ATOM 2777 N N . PHE A 1 349 ? -17.401 3.007 25.567 1.00 90.50 349 PHE A N 1
ATOM 2778 C CA . PHE A 1 349 ? -16.821 2.488 26.814 1.00 90.50 349 PHE A CA 1
ATOM 2779 C C . PHE A 1 349 ? -17.634 2.862 28.060 1.00 90.50 349 PHE A C 1
ATOM 2781 O O . PHE A 1 349 ? -17.922 2.016 28.909 1.00 90.50 349 PHE A O 1
ATOM 2788 N N . ALA A 1 350 ? -18.061 4.125 28.153 1.00 88.69 350 ALA A N 1
ATOM 2789 C CA . ALA A 1 350 ? -18.866 4.605 29.274 1.00 88.69 350 ALA A CA 1
ATOM 2790 C C . ALA A 1 350 ? -20.217 3.878 29.367 1.00 88.69 350 ALA A C 1
ATOM 2792 O O . ALA A 1 350 ? -20.631 3.472 30.451 1.00 88.69 350 ALA A O 1
ATOM 2793 N N . THR A 1 351 ? -20.886 3.671 28.231 1.00 92.06 351 THR A N 1
ATOM 2794 C CA . THR A 1 351 ? -22.172 2.969 28.174 1.00 92.06 351 THR A CA 1
ATOM 2795 C C . THR A 1 351 ? -22.014 1.486 28.491 1.00 92.06 351 THR A C 1
ATOM 2797 O O . THR A 1 351 ? -22.802 0.958 29.270 1.00 92.06 351 THR A O 1
ATOM 2800 N N . LEU A 1 352 ? -20.978 0.827 27.960 1.00 91.62 352 LEU A N 1
ATOM 2801 C CA . LEU A 1 352 ? -20.660 -0.571 28.268 1.00 91.62 352 LEU A CA 1
ATOM 2802 C C . LEU A 1 352 ? -20.442 -0.765 29.778 1.00 91.62 352 LEU A C 1
ATOM 2804 O O . LEU A 1 352 ? -21.026 -1.659 30.387 1.00 91.62 352 LEU A O 1
ATOM 2808 N N . ARG A 1 353 ? -19.668 0.120 30.415 1.00 90.12 353 ARG A N 1
ATOM 2809 C CA . ARG A 1 353 ? -19.422 0.069 31.864 1.00 90.12 353 ARG A CA 1
ATOM 2810 C C . ARG A 1 353 ? -20.699 0.257 32.685 1.00 90.12 353 ARG A C 1
ATOM 2812 O O . ARG A 1 353 ? -20.883 -0.407 33.705 1.00 90.12 353 ARG A O 1
ATOM 2819 N N . ASP A 1 354 ? -21.571 1.158 32.249 1.00 91.19 354 ASP A N 1
ATOM 2820 C CA . ASP A 1 354 ? -22.801 1.496 32.966 1.00 91.19 354 ASP A CA 1
ATOM 2821 C C . ASP A 1 354 ? -23.930 0.482 32.733 1.00 91.19 354 ASP A C 1
ATOM 2823 O O . ASP A 1 354 ? -24.869 0.416 33.526 1.00 91.19 354 ASP A O 1
ATOM 2827 N N . LEU A 1 355 ? -23.828 -0.352 31.695 1.00 91.00 355 LEU A N 1
ATOM 2828 C CA . LEU A 1 355 ? -24.822 -1.374 31.379 1.00 91.00 355 LEU A CA 1
ATOM 2829 C C . LEU A 1 355 ? -24.899 -2.480 32.429 1.00 91.00 355 LEU A C 1
ATOM 2831 O O . LEU A 1 355 ? -25.998 -2.938 32.729 1.00 91.00 355 LEU A O 1
ATOM 2835 N N . LYS A 1 356 ? -23.774 -2.894 33.018 1.00 88.31 356 LYS A N 1
ATOM 2836 C CA . LYS A 1 356 ? -23.746 -4.004 33.983 1.00 88.31 356 LYS A CA 1
ATOM 2837 C C . LYS A 1 356 ? -24.775 -3.861 35.126 1.00 88.31 356 LYS A C 1
ATOM 2839 O O . LYS A 1 356 ? -25.635 -4.736 35.239 1.00 88.31 356 LYS A O 1
ATOM 2844 N N . PRO A 1 357 ? -24.781 -2.777 35.933 1.00 87.12 357 PRO A N 1
ATOM 2845 C CA . PRO A 1 357 ? -25.768 -2.622 37.007 1.00 87.12 357 PRO A CA 1
ATOM 2846 C C . PRO A 1 357 ? -27.209 -2.501 36.487 1.00 87.12 357 PRO A C 1
ATOM 2848 O O . PRO A 1 357 ? -28.153 -2.937 37.147 1.00 87.12 357 PRO A O 1
ATOM 2851 N N . VAL A 1 358 ? -27.398 -1.934 35.291 1.00 89.75 358 VAL A N 1
ATOM 2852 C CA . VAL A 1 358 ? -28.720 -1.777 34.666 1.00 89.75 358 VAL A CA 1
ATOM 2853 C C . VAL A 1 358 ? -29.297 -3.129 34.232 1.00 89.75 358 VAL A C 1
ATOM 2855 O O . VAL A 1 358 ? -30.488 -3.389 34.438 1.00 89.75 358 VAL A O 1
ATOM 2858 N N . LEU A 1 359 ? -28.455 -4.002 33.674 1.00 88.62 359 LEU A N 1
ATOM 2859 C CA . LEU A 1 359 ? -28.810 -5.363 33.273 1.00 88.62 359 LEU A CA 1
ATOM 2860 C C . LEU A 1 359 ? -29.126 -6.241 34.488 1.00 88.62 359 LEU A C 1
ATOM 2862 O O . LEU A 1 359 ? -30.138 -6.942 34.483 1.00 88.62 359 LEU A O 1
ATOM 2866 N N . GLU A 1 360 ? -28.331 -6.150 35.558 1.00 86.38 360 GLU A N 1
ATOM 2867 C CA . GLU A 1 360 ? -28.587 -6.856 36.824 1.00 86.38 360 GLU A CA 1
ATOM 2868 C C . GLU A 1 360 ? -29.939 -6.459 37.443 1.00 86.38 360 GLU A C 1
ATOM 2870 O O . GLU A 1 360 ? -30.670 -7.310 37.956 1.00 86.38 360 GLU A O 1
ATOM 2875 N N . ALA A 1 361 ? -30.314 -5.180 37.337 1.00 85.19 361 ALA A N 1
ATOM 2876 C CA . ALA A 1 361 ? -31.613 -4.682 37.783 1.00 85.19 361 ALA A CA 1
ATOM 2877 C C . ALA A 1 361 ? -32.778 -5.040 36.840 1.00 85.19 361 ALA A C 1
ATOM 2879 O O . ALA A 1 361 ? -33.935 -4.871 37.225 1.00 85.19 361 ALA A O 1
ATOM 2880 N N . LYS A 1 362 ? -32.496 -5.525 35.621 1.00 85.81 362 LYS A N 1
ATOM 2881 C CA . LYS A 1 362 ? -33.479 -5.840 34.569 1.00 85.81 362 LYS A CA 1
ATOM 2882 C C . LYS A 1 362 ? -34.399 -4.662 34.204 1.00 85.81 362 LYS A C 1
ATOM 2884 O O . LYS A 1 362 ? -35.590 -4.856 33.968 1.00 85.81 362 LYS A O 1
ATOM 2889 N N . ARG A 1 363 ? -33.863 -3.436 34.179 1.00 81.38 363 ARG A N 1
ATOM 2890 C CA . ARG A 1 363 ? -34.644 -2.192 33.976 1.00 81.38 363 ARG A CA 1
ATOM 2891 C C . ARG A 1 363 ? -34.499 -1.560 32.591 1.00 81.38 363 ARG A C 1
ATOM 2893 O O . ARG A 1 363 ? -35.079 -0.507 32.348 1.00 81.38 363 ARG A O 1
ATOM 2900 N N . LEU A 1 364 ? -33.732 -2.170 31.693 1.00 84.38 364 LEU A N 1
ATOM 2901 C CA . LEU A 1 364 ? -33.521 -1.631 30.352 1.00 84.38 364 LEU A CA 1
ATOM 2902 C C . LEU A 1 364 ? -34.805 -1.788 29.498 1.00 84.38 364 LEU A C 1
ATOM 2904 O O . LEU A 1 364 ? -35.481 -2.811 29.594 1.00 84.38 364 LEU A O 1
ATOM 2908 N N . PRO A 1 365 ? -35.199 -0.805 28.672 1.00 75.44 365 PRO A N 1
ATOM 2909 C CA . PRO A 1 365 ? -36.330 -0.977 27.760 1.00 75.44 365 PRO A CA 1
ATOM 2910 C C . PRO A 1 365 ? -36.015 -1.985 26.644 1.00 75.44 365 PRO A C 1
ATOM 2912 O O . PRO A 1 365 ? -34.855 -2.243 26.328 1.00 75.44 365 PRO A O 1
ATOM 2915 N N . SER A 1 366 ? -37.060 -2.526 26.008 1.00 77.88 366 SER A N 1
ATOM 2916 C CA . SER A 1 366 ? -36.907 -3.352 24.803 1.00 77.88 366 SER A CA 1
ATOM 2917 C C . SER A 1 366 ? -36.212 -2.554 23.702 1.00 77.88 366 SER A C 1
ATOM 2919 O O . SER A 1 366 ? -36.621 -1.436 23.385 1.00 77.88 366 SER A O 1
ATOM 2921 N N . VAL A 1 367 ? -35.211 -3.162 23.071 1.00 84.12 367 VAL A N 1
ATOM 2922 C CA . VAL A 1 367 ? -34.418 -2.540 22.006 1.00 84.12 367 VAL A CA 1
ATOM 2923 C C . VAL A 1 367 ? -34.652 -3.281 20.695 1.00 84.12 367 VAL A C 1
ATOM 2925 O O . VAL A 1 367 ? -34.771 -4.503 20.687 1.00 84.12 367 VAL A O 1
ATOM 2928 N N . ARG A 1 368 ? -34.734 -2.553 19.577 1.00 83.44 368 ARG A N 1
ATOM 2929 C CA . ARG A 1 368 ? -34.710 -3.156 18.237 1.00 83.44 368 ARG A CA 1
ATOM 2930 C C . ARG A 1 368 ? -33.278 -3.176 17.724 1.00 83.44 368 ARG A C 1
ATOM 2932 O O . ARG A 1 368 ? -32.623 -2.137 17.728 1.00 83.44 368 ARG A O 1
ATOM 2939 N N . VAL A 1 369 ? -32.832 -4.338 17.262 1.00 88.50 369 VAL A N 1
ATOM 2940 C CA . VAL A 1 369 ? -31.504 -4.512 16.669 1.00 88.50 369 VAL A CA 1
ATOM 2941 C C . VAL A 1 369 ? -31.609 -4.313 15.153 1.00 88.50 369 VAL A C 1
ATOM 2943 O O . VAL A 1 369 ? -32.427 -4.988 14.524 1.00 88.50 369 VAL A O 1
ATOM 2946 N N . PRO A 1 370 ? -30.856 -3.371 14.559 1.00 88.38 370 PRO A N 1
ATOM 2947 C CA . PRO A 1 370 ? -30.800 -3.218 13.111 1.00 88.38 370 PRO A CA 1
ATOM 2948 C C . PRO A 1 370 ? -30.030 -4.379 12.463 1.00 88.38 370 PRO A C 1
ATOM 2950 O O . PRO A 1 370 ? -29.110 -4.938 13.057 1.00 88.38 370 PRO A O 1
ATOM 2953 N N . GLU A 1 371 ? -30.392 -4.725 11.228 1.00 84.56 371 GLU A N 1
ATOM 2954 C CA . GLU A 1 371 ? -29.642 -5.696 10.425 1.00 84.56 371 GLU A CA 1
ATOM 2955 C C . GLU A 1 371 ? -28.326 -5.085 9.921 1.00 84.56 371 GLU A C 1
ATOM 2957 O O . GLU A 1 371 ? -28.275 -3.900 9.584 1.00 84.56 371 GLU A O 1
ATOM 2962 N N . GLY A 1 372 ? -27.269 -5.897 9.825 1.00 87.62 372 GLY A N 1
ATOM 2963 C CA . GLY A 1 372 ? -25.993 -5.478 9.243 1.00 87.62 372 GLY A CA 1
ATOM 2964 C C . GLY A 1 372 ? -24.763 -6.033 9.956 1.00 87.62 372 GLY A C 1
ATOM 2965 O O . GLY A 1 372 ? -24.805 -7.086 10.602 1.00 87.62 372 GLY A O 1
ATOM 2966 N N . ASP A 1 373 ? -23.654 -5.312 9.792 1.00 91.06 373 ASP A N 1
ATOM 2967 C CA . ASP A 1 373 ? -22.393 -5.578 10.480 1.00 91.06 373 ASP A CA 1
ATOM 2968 C C . ASP A 1 373 ? -22.585 -5.450 12.005 1.00 91.06 373 ASP A C 1
ATOM 2970 O O . ASP A 1 373 ? -23.192 -4.478 12.467 1.00 91.06 373 ASP A O 1
ATOM 2974 N N . PRO A 1 374 ? -22.104 -6.423 12.799 1.00 91.69 374 PRO A N 1
ATOM 2975 C CA . PRO A 1 374 ? -22.384 -6.472 14.230 1.00 91.69 374 PRO A CA 1
ATOM 2976 C C . PRO A 1 374 ? -21.802 -5.275 14.990 1.00 91.69 374 PRO A C 1
ATOM 2978 O O . PRO A 1 374 ? -22.418 -4.829 15.955 1.00 91.69 374 PRO A O 1
ATOM 2981 N N . ILE A 1 375 ? -20.657 -4.731 14.559 1.00 92.56 375 ILE A N 1
ATOM 2982 C CA . ILE A 1 375 ? -20.007 -3.593 15.221 1.00 92.56 375 ILE A CA 1
ATOM 2983 C C . ILE A 1 375 ? -20.838 -2.330 14.999 1.00 92.56 375 ILE A C 1
ATOM 2985 O O . ILE A 1 375 ? -21.142 -1.619 15.956 1.00 92.56 375 ILE A O 1
ATOM 2989 N N . ASP A 1 376 ? -21.256 -2.077 13.758 1.00 92.62 376 ASP A N 1
ATOM 2990 C CA . ASP A 1 376 ? -22.051 -0.890 13.427 1.00 92.62 376 ASP A CA 1
ATOM 2991 C C . ASP A 1 376 ? -23.452 -0.967 14.053 1.00 92.62 376 ASP A C 1
ATOM 2993 O O . ASP A 1 376 ? -23.949 0.012 14.615 1.00 92.62 376 ASP A O 1
ATOM 2997 N N . ALA A 1 377 ? -24.083 -2.145 14.013 1.00 92.12 377 ALA A N 1
ATOM 2998 C CA . ALA A 1 377 ? -25.383 -2.369 14.637 1.00 92.12 377 ALA A CA 1
ATOM 2999 C C . ALA A 1 377 ? -25.323 -2.174 16.161 1.00 92.12 377 ALA A C 1
ATOM 3001 O O . ALA A 1 377 ? -26.198 -1.515 16.733 1.00 92.12 377 ALA A O 1
ATOM 3002 N N . ALA A 1 378 ? -24.279 -2.693 16.816 1.00 93.44 378 ALA A N 1
ATOM 3003 C CA . ALA A 1 378 ? -24.054 -2.493 18.243 1.00 93.44 378 ALA A CA 1
ATOM 3004 C C . ALA A 1 378 ? -23.792 -1.023 18.583 1.00 93.44 378 ALA A C 1
ATOM 3006 O O . ALA A 1 378 ? -24.357 -0.525 19.554 1.00 93.44 378 ALA A O 1
ATOM 3007 N N . ASP A 1 379 ? -22.991 -0.312 17.784 1.00 93.94 379 ASP A N 1
ATOM 3008 C CA . ASP A 1 379 ? -22.690 1.108 17.998 1.00 93.94 379 ASP A CA 1
ATOM 3009 C C . ASP A 1 379 ? -23.969 1.957 17.992 1.00 93.94 379 ASP A C 1
ATOM 3011 O O . ASP A 1 379 ? -24.212 2.753 18.902 1.00 93.94 379 ASP A O 1
ATOM 3015 N N . VAL A 1 380 ? -24.841 1.734 17.005 1.00 93.12 380 VAL A N 1
ATOM 3016 C CA . VAL A 1 380 ? -26.134 2.426 16.899 1.00 93.12 380 VAL A CA 1
ATOM 3017 C C . VAL A 1 380 ? -27.026 2.118 18.101 1.00 93.12 380 VAL A C 1
ATOM 3019 O O . VAL A 1 380 ? -27.617 3.032 18.684 1.00 93.12 380 VAL A O 1
ATOM 3022 N N . VAL A 1 381 ? -27.114 0.845 18.493 1.00 92.75 381 VAL A N 1
ATOM 3023 C CA . VAL A 1 381 ? -27.922 0.407 19.636 1.00 92.75 381 VAL A CA 1
ATOM 3024 C C . VAL A 1 381 ? -27.431 1.043 20.936 1.00 92.75 381 VAL A C 1
ATOM 3026 O O . VAL A 1 381 ? -28.231 1.645 21.655 1.00 92.75 381 VAL A O 1
ATOM 3029 N N . LEU A 1 382 ? -26.131 0.958 21.225 1.00 93.00 382 LEU A N 1
ATOM 3030 C CA . LEU A 1 382 ? -25.533 1.484 22.452 1.00 93.00 382 LEU A CA 1
ATOM 3031 C C . LEU A 1 382 ? -25.682 3.004 22.542 1.00 93.00 382 LEU A C 1
ATOM 3033 O O . LEU A 1 382 ? -26.100 3.519 23.582 1.00 93.00 382 LEU A O 1
ATOM 3037 N N . LYS A 1 383 ? -25.461 3.724 21.437 1.00 92.75 383 LYS A N 1
ATOM 3038 C CA . LYS A 1 383 ? -25.724 5.167 21.366 1.00 92.75 383 LYS A CA 1
ATOM 3039 C C . LYS A 1 383 ? -27.193 5.490 21.621 1.00 92.75 383 LYS A C 1
ATOM 3041 O O . LYS A 1 383 ? -27.479 6.406 22.395 1.00 92.75 383 LYS A O 1
ATOM 3046 N N . GLY A 1 384 ? -28.113 4.715 21.046 1.00 90.25 384 GLY A N 1
ATOM 3047 C CA . GLY A 1 384 ? -29.556 4.878 21.235 1.00 90.25 384 GLY A CA 1
ATOM 3048 C C . GLY A 1 384 ? -30.016 4.710 22.686 1.00 90.25 384 GLY A C 1
ATOM 3049 O O . GLY A 1 384 ? -30.893 5.448 23.134 1.00 90.25 384 GLY A O 1
ATOM 3050 N N . ILE A 1 385 ? -29.406 3.793 23.442 1.00 91.81 385 ILE A N 1
ATOM 3051 C CA . ILE A 1 385 ? -29.775 3.527 24.846 1.00 91.81 385 ILE A CA 1
ATOM 3052 C C . ILE A 1 385 ? -28.920 4.285 25.869 1.00 91.81 385 ILE A C 1
ATOM 3054 O O . ILE A 1 385 ? -29.232 4.261 27.057 1.00 91.81 385 ILE A O 1
ATOM 3058 N N . SER A 1 386 ? -27.860 4.970 25.438 1.00 92.94 386 SER A N 1
ATOM 3059 C CA . SER A 1 386 ? -26.850 5.579 26.317 1.00 92.94 386 SER A CA 1
ATOM 3060 C C . SER A 1 386 ? -27.430 6.487 27.415 1.00 92.94 386 SER A C 1
ATOM 3062 O O . SER A 1 386 ? -27.084 6.347 28.590 1.00 92.94 386 SER A O 1
ATOM 3064 N N . ASN A 1 387 ? -28.354 7.385 27.058 1.00 90.62 387 ASN A N 1
ATOM 3065 C CA . ASN A 1 387 ? -29.002 8.299 28.006 1.00 90.62 387 ASN A CA 1
ATOM 3066 C C . ASN A 1 387 ? -29.890 7.562 29.013 1.00 90.62 387 ASN A C 1
ATOM 3068 O O . ASN A 1 387 ? -29.940 7.928 30.186 1.00 90.62 387 ASN A O 1
ATOM 3072 N N . GLU A 1 388 ? -30.571 6.516 28.555 1.00 90.50 388 GLU A N 1
ATOM 3073 C CA . GLU A 1 388 ? -31.471 5.721 29.382 1.00 90.50 388 GLU A CA 1
ATOM 3074 C C . GLU A 1 388 ? -30.686 4.871 30.386 1.00 90.50 388 GLU A C 1
ATOM 3076 O O . GLU A 1 388 ? -30.985 4.884 31.578 1.00 90.50 388 GLU A O 1
ATOM 3081 N N . VAL A 1 389 ? -29.608 4.223 29.934 1.00 92.56 389 VAL A N 1
ATOM 3082 C CA . VAL A 1 389 ? -28.663 3.495 30.796 1.00 92.56 389 VAL A CA 1
ATOM 3083 C C . VAL A 1 389 ? -28.126 4.416 31.893 1.00 92.56 389 VAL A C 1
ATOM 3085 O O . VAL A 1 389 ? -28.146 4.058 33.071 1.00 92.56 389 VAL A O 1
ATOM 3088 N N . ARG A 1 390 ? -27.714 5.637 31.529 1.00 91.06 390 ARG A N 1
ATOM 3089 C CA . ARG A 1 390 ? -27.206 6.622 32.491 1.00 91.06 390 ARG A CA 1
ATOM 3090 C C . ARG A 1 390 ? -28.267 7.034 33.514 1.00 91.06 390 ARG A C 1
ATOM 3092 O O . ARG A 1 390 ? -27.950 7.127 34.699 1.00 91.06 390 ARG A O 1
ATOM 3099 N N . ARG A 1 391 ? -29.510 7.258 33.077 1.00 90.75 391 ARG A N 1
ATOM 3100 C CA . ARG A 1 391 ? -30.638 7.587 33.962 1.00 90.75 391 ARG A CA 1
ATOM 3101 C C . ARG A 1 391 ? -30.910 6.460 34.956 1.00 90.75 391 ARG A C 1
ATOM 3103 O O . ARG A 1 391 ? -30.924 6.705 36.158 1.00 90.75 391 ARG A O 1
ATOM 3110 N N . ILE A 1 392 ? -31.064 5.227 34.471 1.00 90.00 392 ILE A N 1
ATOM 3111 C CA . ILE A 1 392 ? -31.358 4.066 35.323 1.00 90.00 392 ILE A CA 1
ATOM 3112 C C . ILE A 1 392 ? -30.226 3.833 36.323 1.00 90.00 392 ILE A C 1
ATOM 3114 O O . ILE A 1 392 ? -30.486 3.567 37.493 1.00 90.00 392 ILE A O 1
ATOM 3118 N N . LYS A 1 393 ? -28.965 3.965 35.900 1.00 90.94 393 LYS A N 1
ATOM 3119 C CA . LYS A 1 393 ? -27.824 3.847 36.811 1.00 90.94 393 LYS A CA 1
ATOM 3120 C C . LYS A 1 393 ? -27.907 4.860 37.957 1.00 90.94 393 LYS A C 1
ATOM 3122 O O . LYS A 1 393 ? -27.734 4.469 39.107 1.00 90.94 393 LYS A O 1
ATOM 3127 N N . GLN A 1 394 ? -28.214 6.126 37.666 1.00 88.06 394 GLN A N 1
ATOM 3128 C CA . GLN A 1 394 ? -28.391 7.153 38.701 1.00 88.06 394 GLN A CA 1
ATOM 3129 C C . GLN A 1 394 ? -29.544 6.814 39.653 1.00 88.06 394 GLN A C 1
ATOM 3131 O O . GLN A 1 394 ? -29.404 6.961 40.864 1.00 88.06 394 GLN A O 1
ATOM 3136 N N . GLU A 1 395 ? -30.665 6.311 39.131 1.00 85.25 395 GLU A N 1
ATOM 3137 C CA . GLU A 1 395 ? -31.780 5.841 39.962 1.00 85.25 395 GLU A CA 1
ATOM 3138 C C . GLU A 1 395 ? -31.352 4.693 40.891 1.00 85.25 395 GLU A C 1
ATOM 3140 O O . GLU A 1 395 ? -31.669 4.712 42.079 1.00 85.25 395 GLU A O 1
ATOM 3145 N N . LEU A 1 396 ? -30.588 3.720 40.382 1.00 87.19 396 LEU A N 1
ATOM 3146 C CA . LEU A 1 396 ? -30.074 2.596 41.170 1.00 87.19 396 LEU A CA 1
ATOM 3147 C C . LEU A 1 396 ? -29.071 3.040 42.243 1.00 87.19 396 LEU A C 1
ATOM 3149 O O . LEU A 1 396 ? -29.091 2.504 43.351 1.00 87.19 396 LEU A O 1
ATOM 3153 N N . GLU A 1 397 ? -28.212 4.016 41.940 1.00 85.44 397 GLU A N 1
ATOM 3154 C CA . GLU A 1 397 ? -27.287 4.613 42.911 1.00 85.44 397 GLU A CA 1
ATOM 3155 C C . GLU A 1 397 ? -28.058 5.296 44.047 1.00 85.44 397 GLU A C 1
ATOM 3157 O O . GLU A 1 397 ? -27.801 5.011 45.220 1.00 85.44 397 GLU A O 1
ATOM 3162 N N . ILE A 1 398 ? -29.074 6.102 43.711 1.00 82.50 398 ILE A N 1
ATOM 3163 C CA . ILE A 1 398 ? -29.961 6.742 44.692 1.00 82.50 398 ILE A CA 1
ATOM 3164 C C . ILE A 1 398 ? -30.668 5.679 45.541 1.00 82.50 398 ILE A C 1
ATOM 3166 O O . ILE A 1 398 ? -30.631 5.746 46.768 1.00 82.50 398 ILE A O 1
ATOM 3170 N N . GLU A 1 399 ? -31.269 4.656 44.929 1.00 81.44 399 GLU A N 1
ATOM 3171 C CA . GLU A 1 399 ? -31.922 3.562 45.660 1.00 81.44 399 GLU A CA 1
ATOM 3172 C C . GLU A 1 399 ? -30.957 2.807 46.587 1.00 81.44 399 GLU A C 1
ATOM 3174 O O . GLU A 1 399 ? -31.337 2.406 47.694 1.00 81.44 399 GLU A O 1
ATOM 3179 N N . GLY A 1 400 ? -29.713 2.597 46.151 1.00 84.00 400 GLY A N 1
ATOM 3180 C CA . GLY A 1 400 ? -28.657 1.969 46.940 1.00 84.00 400 GLY A CA 1
ATOM 3181 C C . GLY A 1 400 ? -28.296 2.795 48.174 1.00 84.00 400 GLY A C 1
ATOM 3182 O O . GLY A 1 400 ? -28.247 2.261 49.289 1.00 84.00 400 GLY A O 1
ATOM 3183 N N . GLU A 1 401 ? -28.124 4.106 48.008 1.00 80.81 401 GLU A N 1
ATOM 3184 C CA . GLU A 1 401 ? -27.900 5.035 49.118 1.00 80.81 401 GLU A CA 1
ATOM 3185 C C . GLU A 1 401 ? -29.099 5.089 50.069 1.00 80.81 401 GLU A C 1
ATOM 3187 O O . GLU A 1 401 ? -28.923 5.001 51.290 1.00 80.81 401 GLU A O 1
ATOM 3192 N N . MET A 1 402 ? -30.325 5.123 49.534 1.00 75.88 402 MET A N 1
ATOM 3193 C CA . MET A 1 402 ? -31.548 5.049 50.335 1.00 75.88 402 MET A CA 1
ATOM 3194 C C . MET A 1 402 ? -31.580 3.777 51.181 1.00 75.88 402 MET A C 1
ATOM 3196 O O . MET A 1 402 ? -31.831 3.849 52.384 1.00 75.88 402 MET A O 1
ATOM 3200 N N . ARG A 1 403 ? -31.287 2.606 50.594 1.00 80.88 403 ARG A N 1
ATOM 3201 C CA . ARG A 1 403 ? -31.228 1.333 51.335 1.00 80.88 403 ARG A CA 1
ATOM 3202 C C . ARG A 1 403 ? -30.153 1.342 52.417 1.00 80.88 403 ARG A C 1
ATOM 3204 O O . ARG A 1 403 ? -30.394 0.789 53.485 1.00 80.88 403 ARG A O 1
ATOM 3211 N N . ARG A 1 404 ? -28.998 1.967 52.172 1.00 84.81 404 ARG A N 1
ATOM 3212 C CA . ARG A 1 404 ? -27.907 2.072 53.155 1.00 84.81 404 ARG A CA 1
ATOM 3213 C C . ARG A 1 404 ? -28.287 2.952 54.346 1.00 84.81 404 ARG A C 1
ATOM 3215 O O . ARG A 1 404 ? -27.957 2.614 55.482 1.00 84.81 404 ARG A O 1
ATOM 3222 N N . LEU A 1 405 ? -28.973 4.066 54.098 1.00 86.00 405 LEU A N 1
ATOM 3223 C CA . LEU A 1 405 ? -29.393 5.008 55.138 1.00 86.00 405 LEU A CA 1
ATOM 3224 C C . LEU A 1 405 ? -30.642 4.534 55.897 1.00 86.00 405 LEU A C 1
ATOM 3226 O O . LEU A 1 405 ? -30.794 4.856 57.077 1.00 86.00 405 LEU A O 1
ATOM 3230 N N . MET A 1 406 ? -31.503 3.729 55.262 1.00 85.81 406 MET A N 1
ATOM 3231 C CA . MET A 1 406 ? -32.800 3.325 55.815 1.00 85.81 406 MET A CA 1
ATOM 3232 C C . MET A 1 406 ? -32.725 2.713 57.226 1.00 85.81 406 MET A C 1
ATOM 3234 O O . MET A 1 406 ? -33.464 3.182 58.083 1.00 85.81 406 MET A O 1
ATOM 3238 N N . PRO A 1 407 ? -31.830 1.757 57.556 1.00 87.44 407 PRO A N 1
ATOM 3239 C CA . PRO A 1 407 ? -31.785 1.175 58.901 1.00 87.44 407 PRO A CA 1
ATOM 3240 C C . PRO A 1 407 ? -31.402 2.183 59.990 1.00 87.44 407 PRO A C 1
ATOM 3242 O O . PRO A 1 407 ? -31.830 2.060 61.135 1.00 87.44 407 PRO A O 1
ATOM 3245 N N . ALA A 1 408 ? -30.569 3.176 59.659 1.00 88.25 408 ALA A N 1
ATOM 3246 C CA . ALA A 1 408 ? -30.206 4.233 60.597 1.00 88.25 408 ALA A CA 1
ATOM 3247 C C . ALA A 1 408 ? -31.387 5.183 60.828 1.00 88.25 408 ALA A C 1
ATOM 3249 O O . ALA A 1 408 ? -31.695 5.498 61.975 1.00 88.25 408 ALA A O 1
ATOM 3250 N N . LEU A 1 409 ? -32.085 5.561 59.753 1.00 89.00 409 LEU A N 1
ATOM 3251 C CA . LEU A 1 409 ? -33.295 6.379 59.825 1.00 89.00 409 LEU A CA 1
ATOM 3252 C C . LEU A 1 409 ? -34.416 5.660 60.588 1.00 89.00 409 LEU A C 1
ATOM 3254 O O . LEU A 1 409 ? -35.024 6.255 61.471 1.00 89.00 409 LEU A O 1
ATOM 3258 N N . GLU A 1 410 ? -34.636 4.369 60.331 1.00 89.38 410 GLU A N 1
ATOM 3259 C CA . GLU A 1 410 ? -35.587 3.529 61.068 1.00 89.38 410 GLU A CA 1
ATOM 3260 C C . GLU A 1 410 ? -35.269 3.512 62.574 1.00 89.38 410 GLU A C 1
ATOM 3262 O O . GLU A 1 410 ? -36.162 3.735 63.391 1.00 89.38 410 GLU A O 1
ATOM 3267 N N . ARG A 1 411 ? -33.993 3.335 62.961 1.00 88.25 411 ARG A N 1
ATOM 3268 C CA . ARG A 1 411 ? -33.561 3.409 64.371 1.00 88.25 411 ARG A CA 1
ATOM 3269 C C . ARG A 1 411 ? -33.797 4.783 64.992 1.00 88.25 411 ARG A C 1
ATOM 3271 O O . ARG A 1 411 ? -34.202 4.845 66.150 1.00 88.25 411 ARG A O 1
ATOM 3278 N N . MET A 1 412 ? -33.560 5.866 64.250 1.00 88.62 412 MET A N 1
ATOM 3279 C CA . MET A 1 412 ? -33.840 7.224 64.727 1.00 88.62 412 MET A CA 1
ATOM 3280 C C . MET A 1 412 ? -35.333 7.409 65.002 1.00 88.62 412 MET A C 1
ATOM 3282 O O . MET A 1 412 ? -35.689 7.865 66.082 1.00 88.62 412 MET A O 1
ATOM 3286 N N . VAL A 1 413 ? -36.205 6.988 64.081 1.00 89.75 413 VAL A N 1
ATOM 3287 C CA . VAL A 1 413 ? -37.661 7.070 64.275 1.00 89.75 413 VAL A CA 1
ATOM 3288 C C . VAL A 1 413 ? -38.111 6.224 65.467 1.00 89.75 413 VAL A C 1
ATOM 3290 O O . VAL A 1 413 ? -38.851 6.718 66.312 1.00 89.75 413 VAL A O 1
ATOM 3293 N N . ILE A 1 414 ? -37.624 4.985 65.596 1.00 89.81 414 ILE A N 1
ATOM 3294 C CA . ILE A 1 414 ? -37.930 4.127 66.753 1.00 89.81 414 ILE A CA 1
ATOM 3295 C C . ILE A 1 414 ? -37.482 4.793 68.065 1.00 89.81 414 ILE A C 1
ATOM 3297 O O . ILE A 1 414 ? -38.255 4.842 69.020 1.00 89.81 414 ILE A O 1
ATOM 3301 N N . SER A 1 415 ? -36.264 5.342 68.105 1.00 88.19 415 SER A N 1
ATOM 3302 C CA . SER A 1 415 ? -35.729 6.046 69.278 1.00 88.19 415 SER A CA 1
ATOM 3303 C C . SER A 1 415 ? -36.483 7.335 69.600 1.00 88.19 415 SER A C 1
ATOM 3305 O O . SER A 1 415 ? -36.503 7.760 70.751 1.00 88.19 415 SER A O 1
ATOM 3307 N N . GLU A 1 416 ? -37.070 8.002 68.612 1.00 88.94 416 GLU A N 1
ATOM 3308 C CA . GLU A 1 416 ? -37.892 9.177 68.876 1.00 88.94 416 GLU A CA 1
ATOM 3309 C C . GLU A 1 416 ? -39.273 8.800 69.406 1.00 88.94 416 GLU A C 1
ATOM 3311 O O . GLU A 1 416 ? -39.779 9.460 70.314 1.00 88.94 416 GLU A O 1
ATOM 3316 N N . LEU A 1 417 ? -39.869 7.736 68.870 1.00 88.62 417 LEU A N 1
ATOM 3317 C CA . LEU A 1 417 ? -41.183 7.240 69.277 1.00 88.62 417 LEU A CA 1
ATOM 3318 C C . LEU A 1 417 ? -41.153 6.474 70.608 1.00 88.62 417 LEU A C 1
ATOM 3320 O O . LEU A 1 417 ? -42.196 6.276 71.226 1.00 88.62 417 LEU A O 1
ATOM 3324 N N . SER A 1 418 ? -3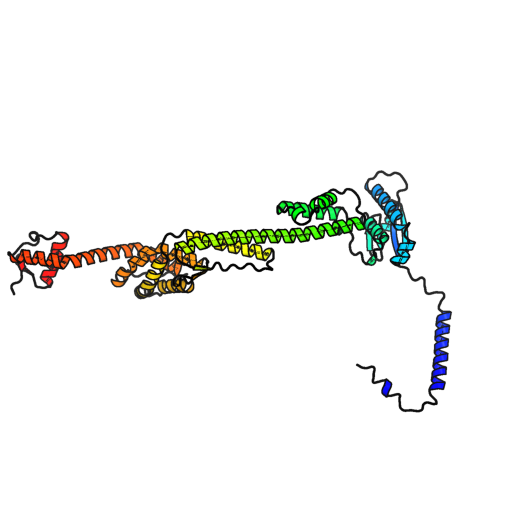9.973 6.090 71.110 1.00 84.94 418 SER A N 1
ATOM 3325 C CA . SER A 1 418 ? -39.833 5.529 72.461 1.00 84.94 418 SER A CA 1
ATOM 3326 C C . SER A 1 418 ? -40.115 6.553 73.566 1.00 84.94 418 SER A C 1
ATOM 3328 O O . SER A 1 418 ? -40.294 6.170 74.718 1.00 84.94 418 SER A O 1
ATOM 3330 N N . THR A 1 419 ? -40.157 7.848 73.230 1.00 82.19 419 THR A N 1
ATOM 3331 C CA . THR A 1 419 ? -40.486 8.935 74.169 1.00 82.19 419 THR A CA 1
ATOM 3332 C C . THR A 1 419 ? -41.978 9.288 74.196 1.00 82.19 419 THR A C 1
ATOM 3334 O O . THR A 1 419 ? -42.399 10.052 75.061 1.00 82.19 419 THR A O 1
ATOM 3337 N N . GLY A 1 420 ? -42.785 8.728 73.286 1.00 82.81 420 GLY A N 1
ATOM 3338 C CA . GLY A 1 420 ? -44.221 8.989 73.178 1.00 82.81 420 GLY A CA 1
ATOM 3339 C C . GLY A 1 420 ? -44.730 8.955 71.735 1.00 82.81 420 GLY A C 1
ATOM 3340 O O . GLY A 1 420 ? -43.976 8.708 70.794 1.00 82.81 420 GLY A O 1
ATOM 3341 N N . GLU A 1 421 ? -46.025 9.210 71.555 1.00 88.75 421 GLU A N 1
ATOM 3342 C CA . GLU A 1 421 ? -46.632 9.357 70.229 1.00 88.75 421 GLU A CA 1
ATOM 3343 C C . GLU A 1 421 ? -46.329 10.737 69.633 1.00 88.75 421 GLU A C 1
ATOM 3345 O O . GLU A 1 421 ? -46.304 11.742 70.343 1.00 88.75 421 GLU A O 1
ATOM 3350 N N . LYS A 1 422 ? -46.066 10.786 68.325 1.00 88.62 422 LYS A N 1
ATOM 3351 C CA . LYS A 1 422 ? -45.721 12.021 67.606 1.00 88.62 422 LYS A CA 1
ATOM 3352 C C . LYS A 1 422 ? -46.478 12.109 66.294 1.00 88.62 422 LYS A C 1
ATOM 3354 O O . LYS A 1 422 ? -46.767 11.090 65.665 1.00 88.62 422 LYS A O 1
ATOM 3359 N N . ARG A 1 423 ? -46.760 13.323 65.826 1.00 87.50 423 ARG A N 1
ATOM 3360 C CA . ARG A 1 423 ? -47.219 13.509 64.442 1.00 87.50 423 ARG A CA 1
ATOM 3361 C C . ARG A 1 423 ? -46.075 13.212 63.484 1.00 87.50 423 ARG A C 1
ATOM 3363 O O . ARG A 1 423 ? -44.916 13.453 63.812 1.00 87.50 423 ARG A O 1
ATOM 3370 N N . ILE A 1 424 ? -46.399 12.774 62.265 1.00 83.88 424 ILE A N 1
ATOM 3371 C CA . ILE A 1 424 ? -45.398 12.517 61.216 1.00 83.88 424 ILE A CA 1
ATOM 3372 C C . ILE A 1 424 ? -44.441 13.707 61.092 1.00 83.88 424 ILE A C 1
ATOM 3374 O O . ILE A 1 424 ? -43.236 13.528 61.157 1.00 83.88 424 ILE A O 1
ATOM 3378 N N . ASN A 1 425 ? -44.954 14.937 61.033 1.00 85.06 425 ASN A N 1
ATOM 3379 C CA . ASN A 1 425 ? -44.132 16.138 60.850 1.00 85.06 425 ASN A CA 1
ATOM 3380 C C . ASN A 1 425 ? -43.211 16.490 62.036 1.00 85.06 425 ASN A C 1
ATOM 3382 O O . ASN A 1 425 ? -42.301 17.296 61.863 1.00 85.06 425 ASN A O 1
ATOM 3386 N N . GLU A 1 426 ? -43.424 15.892 63.211 1.00 85.50 426 GLU A N 1
ATOM 3387 C CA . GLU A 1 426 ? -42.647 16.129 64.438 1.00 85.50 426 GLU A CA 1
ATOM 3388 C C . GLU A 1 426 ? -41.447 15.176 64.581 1.00 85.50 426 GLU A C 1
ATOM 3390 O O . GLU A 1 426 ? -40.615 15.359 65.475 1.00 85.50 426 GLU A O 1
ATOM 3395 N N . ILE A 1 427 ? -41.340 14.171 63.704 1.00 86.44 427 ILE A N 1
ATOM 3396 C CA . ILE A 1 427 ? -40.248 13.194 63.693 1.00 86.44 427 ILE A CA 1
ATOM 3397 C C . ILE A 1 427 ? -39.007 13.811 63.022 1.00 86.44 427 ILE A C 1
ATOM 3399 O O . ILE A 1 427 ? -39.038 14.208 61.849 1.00 86.44 427 ILE A O 1
ATOM 3403 N N . ARG A 1 428 ? -37.887 13.883 63.752 1.00 83.81 428 ARG A N 1
ATOM 3404 C CA . ARG A 1 428 ? -36.625 14.530 63.348 1.00 83.81 428 ARG A CA 1
ATOM 3405 C C . ARG A 1 428 ? -35.761 13.609 62.490 1.00 83.81 428 ARG A C 1
ATOM 3407 O O . ARG A 1 428 ? -34.628 13.271 62.825 1.00 83.81 428 ARG A O 1
ATOM 3414 N N . ILE A 1 429 ? -36.296 13.266 61.326 1.00 86.25 429 ILE A N 1
ATOM 3415 C CA . ILE A 1 429 ? -35.531 12.758 60.184 1.00 86.25 429 ILE A CA 1
ATOM 3416 C C . ILE A 1 429 ? -35.712 13.700 58.983 1.00 86.25 429 ILE A C 1
ATOM 3418 O O . ILE A 1 429 ? -36.686 14.472 58.961 1.00 86.25 429 ILE A O 1
ATOM 3422 N N . PRO A 1 430 ? -34.793 13.685 57.995 1.00 82.00 430 PRO A N 1
ATOM 3423 C CA . PRO A 1 430 ? -34.894 14.576 56.846 1.00 82.00 430 PRO A CA 1
ATOM 3424 C C . PRO A 1 430 ? -36.229 14.370 56.120 1.00 82.00 430 PRO A C 1
ATOM 3426 O O . PRO A 1 430 ? -36.629 13.235 55.854 1.00 82.00 430 PRO A O 1
ATOM 3429 N N . ALA A 1 431 ? -36.916 15.475 55.812 1.00 79.56 431 ALA A N 1
ATOM 3430 C CA . ALA A 1 431 ? -38.275 15.468 55.264 1.00 79.56 431 ALA A CA 1
ATOM 3431 C C . ALA A 1 431 ? -38.478 14.534 54.047 1.00 79.56 431 ALA A C 1
ATOM 3433 O O . ALA A 1 431 ? -39.489 13.834 54.043 1.00 79.56 431 ALA A O 1
ATOM 3434 N N . PRO A 1 432 ? -37.532 14.423 53.085 1.00 77.56 432 PRO A N 1
ATOM 3435 C CA . PRO A 1 432 ? -37.700 13.552 51.916 1.00 77.56 432 PRO A CA 1
ATOM 3436 C C . PRO A 1 432 ? -37.844 12.057 52.235 1.00 77.56 432 PRO A C 1
ATOM 3438 O O . PRO A 1 432 ? -38.416 11.318 51.443 1.00 77.56 432 PRO A O 1
ATOM 3441 N N . PHE A 1 433 ? -37.342 11.593 53.385 1.00 82.00 433 PHE A N 1
ATOM 3442 C CA . PHE A 1 433 ? -37.372 10.172 53.763 1.00 82.00 433 PHE A CA 1
ATOM 3443 C C . PHE A 1 433 ? -38.489 9.839 54.750 1.00 82.00 433 PHE A C 1
ATOM 3445 O O . PHE A 1 433 ? -38.683 8.674 55.096 1.00 82.00 433 PHE A O 1
ATOM 3452 N N . ARG A 1 434 ? -39.202 10.853 55.250 1.00 85.12 434 ARG A N 1
ATOM 3453 C CA . ARG A 1 434 ? -40.036 10.710 56.441 1.00 85.12 434 ARG A CA 1
ATOM 3454 C C . ARG A 1 434 ? -41.210 9.763 56.238 1.00 85.12 434 ARG A C 1
ATOM 3456 O O . ARG A 1 434 ? -41.415 8.865 57.049 1.00 85.12 434 ARG A O 1
ATOM 3463 N N . GLU A 1 435 ? -41.936 9.938 55.143 1.00 83.81 435 GLU A N 1
ATOM 3464 C CA . GLU A 1 435 ? -43.086 9.096 54.815 1.00 83.81 435 GLU A CA 1
ATOM 3465 C C . GLU A 1 435 ? -42.667 7.657 54.501 1.00 83.81 435 GLU A C 1
ATOM 3467 O O . GLU A 1 435 ? -43.269 6.719 55.015 1.00 83.81 435 GLU A O 1
ATOM 3472 N N . GLU A 1 436 ? -41.587 7.472 53.737 1.00 84.75 436 GLU A N 1
ATOM 3473 C CA . GLU A 1 436 ? -41.104 6.144 53.342 1.00 84.75 436 GLU A CA 1
ATOM 3474 C C . GLU A 1 436 ? -40.589 5.325 54.538 1.00 84.75 436 GLU A C 1
ATOM 3476 O O . GLU A 1 436 ? -40.893 4.136 54.652 1.00 84.75 436 GLU A O 1
ATOM 3481 N N . VAL A 1 437 ? -39.865 5.951 55.475 1.00 87.81 437 VAL A N 1
ATOM 3482 C CA . VAL A 1 437 ? -39.395 5.284 56.704 1.00 87.81 437 VAL A CA 1
ATOM 3483 C C . VAL A 1 437 ? -40.583 4.849 57.569 1.00 87.81 437 VAL A C 1
ATOM 3485 O O . VAL A 1 437 ? -40.622 3.714 58.045 1.00 87.81 437 VAL A O 1
ATOM 3488 N N . ILE A 1 438 ? -41.576 5.724 57.756 1.00 88.12 438 ILE A N 1
ATOM 3489 C CA . ILE A 1 438 ? -42.767 5.423 58.566 1.00 88.12 438 ILE A CA 1
ATOM 3490 C C . ILE A 1 438 ? -43.608 4.332 57.905 1.00 88.12 438 ILE A C 1
ATOM 3492 O O . ILE A 1 438 ? -44.033 3.401 58.590 1.00 88.12 438 ILE A O 1
ATOM 3496 N N . ARG A 1 439 ? -43.798 4.395 56.581 1.00 88.75 439 ARG A N 1
ATOM 3497 C CA . ARG A 1 439 ? -44.497 3.364 55.804 1.00 88.75 439 ARG A CA 1
ATOM 3498 C C . ARG A 1 439 ? -43.858 1.992 56.016 1.00 88.75 439 ARG A C 1
ATOM 3500 O O . ARG A 1 439 ? -44.560 1.056 56.387 1.00 88.75 439 ARG A O 1
ATOM 3507 N N . ARG A 1 440 ? -42.530 1.881 55.886 1.00 87.75 440 ARG A N 1
ATOM 3508 C CA . ARG A 1 440 ? -41.793 0.624 56.116 1.00 87.75 440 ARG A CA 1
ATOM 3509 C C . ARG A 1 440 ? -41.913 0.108 57.546 1.00 87.75 440 ARG A C 1
ATOM 3511 O O . ARG A 1 440 ? -42.126 -1.086 57.751 1.00 87.75 440 ARG A O 1
ATOM 3518 N N . LEU A 1 441 ? -41.789 0.983 58.546 1.00 89.56 441 LEU A N 1
ATOM 3519 C CA . LEU A 1 441 ? -41.955 0.594 59.950 1.00 89.56 441 LEU A CA 1
ATOM 3520 C C . LEU A 1 441 ? -43.389 0.123 60.245 1.00 89.56 441 LEU A C 1
ATOM 3522 O O . LEU A 1 441 ? -43.572 -0.802 61.037 1.00 89.56 441 LEU A O 1
ATOM 3526 N N . LYS A 1 442 ? -44.394 0.726 59.597 1.00 89.62 442 LYS A N 1
ATOM 3527 C CA . LYS A 1 442 ? -45.811 0.346 59.706 1.00 89.62 442 LYS A CA 1
ATOM 3528 C C . LYS A 1 442 ? -46.073 -1.008 59.045 1.00 89.62 442 LYS A C 1
ATOM 3530 O O . LYS A 1 442 ? -46.695 -1.870 59.657 1.00 89.62 442 LYS A O 1
ATOM 3535 N N . GLU A 1 443 ? -45.528 -1.237 57.849 1.00 89.62 443 GLU A N 1
ATOM 3536 C CA . GLU A 1 443 ? -45.596 -2.524 57.132 1.00 89.62 443 GLU A CA 1
ATOM 3537 C C . GLU A 1 443 ? -44.931 -3.665 57.908 1.00 89.62 443 GLU A C 1
ATOM 3539 O O . GLU A 1 443 ? -45.442 -4.782 57.929 1.00 89.62 443 GLU A O 1
ATOM 3544 N N . ARG A 1 444 ? -43.828 -3.383 58.611 1.00 87.62 444 ARG A N 1
ATOM 3545 C CA . ARG A 1 444 ? -43.169 -4.341 59.515 1.00 87.62 444 ARG A CA 1
ATOM 3546 C C . ARG A 1 444 ? -43.886 -4.516 60.858 1.00 87.62 444 ARG A C 1
ATOM 3548 O O . ARG A 1 444 ? -43.421 -5.286 61.693 1.00 87.62 444 ARG A O 1
ATOM 3555 N N . GLY A 1 445 ? -44.981 -3.793 61.096 1.00 87.31 445 GLY A N 1
ATOM 3556 C CA . GLY A 1 445 ? -45.747 -3.850 62.340 1.00 87.31 445 GLY A CA 1
ATOM 3557 C C . GLY A 1 445 ? -45.022 -3.280 63.563 1.00 87.31 445 GLY A C 1
ATOM 3558 O O . GLY A 1 445 ? -45.428 -3.573 64.684 1.00 87.31 445 GLY A O 1
ATOM 3559 N N . VAL A 1 446 ? -43.966 -2.485 63.367 1.00 89.88 446 VAL A N 1
ATOM 3560 C CA . VAL A 1 446 ? -43.176 -1.868 64.448 1.00 89.88 446 VAL A CA 1
ATOM 3561 C C . VAL A 1 446 ? -43.870 -0.618 64.992 1.00 89.88 446 VAL A C 1
ATOM 3563 O O . VAL A 1 446 ? -43.842 -0.354 66.194 1.00 89.88 446 VAL A O 1
ATOM 3566 N N . VAL A 1 447 ? -44.512 0.151 64.111 1.00 90.19 447 VAL A N 1
ATOM 3567 C CA . VAL A 1 447 ? -45.282 1.351 64.466 1.00 90.19 447 VAL A CA 1
ATOM 3568 C C . VAL A 1 447 ? -46.725 1.218 63.995 1.00 90.19 447 VAL A C 1
ATOM 3570 O O . VAL A 1 447 ? -47.013 0.522 63.022 1.00 90.19 447 VAL A O 1
ATOM 3573 N N . GLU A 1 448 ? -47.637 1.904 64.671 1.00 90.06 448 GLU A N 1
ATOM 3574 C CA . GLU A 1 448 ? -49.041 2.019 64.285 1.00 90.06 448 GLU A CA 1
ATOM 3575 C C . GLU A 1 448 ? -49.483 3.482 64.270 1.00 90.06 448 GLU A C 1
ATOM 3577 O O . GLU A 1 448 ? -48.871 4.347 64.902 1.00 90.06 448 GLU A O 1
ATOM 3582 N N . GLU A 1 449 ? -50.546 3.753 63.520 1.00 89.62 449 GLU A N 1
ATOM 3583 C CA . GLU A 1 449 ? -51.127 5.084 63.392 1.00 89.62 449 GLU A CA 1
ATOM 3584 C C . GLU A 1 449 ? -52.472 5.126 64.114 1.00 89.62 449 GLU A C 1
ATOM 3586 O O . GLU A 1 449 ? -53.367 4.337 63.809 1.00 89.62 449 GLU A O 1
ATOM 3591 N N . VAL A 1 450 ? -52.612 6.043 65.071 1.00 85.00 450 VAL A N 1
ATOM 3592 C CA . VAL A 1 450 ? -53.817 6.205 65.891 1.00 85.00 450 VAL A CA 1
ATOM 3593 C C . VAL A 1 450 ? -54.167 7.688 65.950 1.00 85.00 450 VAL A C 1
ATOM 3595 O O . VAL A 1 450 ? -53.385 8.500 66.433 1.00 85.00 450 VAL A O 1
ATOM 3598 N N . GLY A 1 451 ? -55.334 8.064 65.419 1.00 80.38 451 GLY A N 1
ATOM 3599 C CA . GLY A 1 451 ? -55.829 9.447 65.486 1.00 80.38 451 GLY A CA 1
ATOM 3600 C C . GLY A 1 451 ? -54.924 10.501 64.826 1.00 80.38 451 GLY A C 1
ATOM 3601 O O . GLY A 1 451 ? -54.926 11.649 65.262 1.00 80.38 451 GLY A O 1
ATOM 3602 N N . GLY A 1 452 ? -54.133 10.127 63.812 1.00 82.19 452 GLY A N 1
ATOM 3603 C CA . GLY A 1 452 ? -53.175 11.018 63.136 1.00 82.19 452 GLY A CA 1
ATOM 3604 C C . GLY A 1 452 ? -51.806 11.140 63.823 1.00 82.19 452 GLY A C 1
ATOM 3605 O O . GLY A 1 452 ? -50.971 11.940 63.395 1.00 82.19 452 GLY A O 1
ATOM 3606 N N . PHE A 1 453 ? -51.561 10.348 64.869 1.00 88.00 453 PHE A N 1
ATOM 3607 C CA . PHE A 1 453 ? -50.263 10.209 65.526 1.00 88.00 453 PHE A CA 1
ATOM 3608 C C . PHE A 1 453 ? -49.646 8.847 65.207 1.00 88.00 453 PHE A C 1
ATOM 3610 O O . PHE A 1 453 ? -50.350 7.844 65.080 1.00 88.00 453 PHE A O 1
ATOM 3617 N N . ILE A 1 454 ? -48.321 8.813 65.093 1.00 90.69 454 ILE A N 1
ATOM 3618 C CA . ILE A 1 454 ? -47.530 7.593 64.957 1.00 90.69 454 ILE A CA 1
ATOM 3619 C C . ILE A 1 454 ? -46.992 7.224 66.339 1.00 90.69 454 ILE A C 1
ATOM 3621 O O . ILE A 1 454 ? -46.453 8.077 67.049 1.00 90.69 454 ILE A O 1
ATOM 3625 N N . ARG A 1 455 ? -47.111 5.949 66.715 1.00 89.75 455 ARG A N 1
ATOM 3626 C CA . ARG A 1 455 ? -46.556 5.405 67.962 1.00 89.75 455 ARG A CA 1
ATOM 3627 C C . ARG A 1 455 ? -45.965 4.015 67.752 1.00 89.75 455 ARG A C 1
ATOM 3629 O O . ARG A 1 455 ? -46.326 3.327 66.799 1.00 89.75 455 ARG A O 1
ATOM 3636 N N . LEU A 1 456 ? -45.075 3.586 68.647 1.00 90.31 456 LEU A N 1
ATOM 3637 C CA . LEU A 1 456 ? -44.606 2.196 68.669 1.00 90.31 456 LEU A CA 1
ATOM 3638 C C . LEU A 1 456 ? -45.769 1.266 69.023 1.00 90.31 456 LEU A C 1
ATOM 3640 O O . LEU A 1 456 ? -46.514 1.526 69.972 1.00 90.31 456 LEU A O 1
ATOM 3644 N N . LYS A 1 457 ? -45.915 0.177 68.268 1.00 86.62 457 LYS A N 1
ATOM 3645 C CA . LYS A 1 457 ? -46.927 -0.838 68.548 1.00 86.62 457 LYS A CA 1
ATOM 3646 C C . LYS A 1 457 ? -46.531 -1.572 69.831 1.00 86.62 457 LYS A C 1
ATOM 3648 O O . LYS A 1 457 ? -45.422 -2.096 69.924 1.00 86.62 457 LYS A O 1
ATOM 3653 N N . LYS A 1 458 ? -47.410 -1.581 70.838 1.00 71.31 458 LYS A N 1
ATOM 3654 C CA . LYS A 1 458 ? -47.181 -2.352 72.069 1.00 71.31 458 LYS A CA 1
ATOM 3655 C C . LYS A 1 458 ? -47.209 -3.841 71.715 1.00 71.31 458 LYS A C 1
ATOM 3657 O O . LYS A 1 458 ? -48.160 -4.276 71.067 1.00 71.31 458 LYS A O 1
ATOM 3662 N N . GLN A 1 459 ? -46.147 -4.562 72.079 1.00 55.97 459 GLN A N 1
ATOM 3663 C CA . GLN A 1 459 ? -46.098 -6.023 71.977 1.00 55.97 459 GLN A CA 1
ATOM 3664 C C . GLN A 1 459 ? -47.107 -6.669 72.919 1.00 55.97 459 GLN A C 1
ATOM 3666 O O . GLN A 1 459 ? -47.260 -6.147 74.050 1.00 55.97 459 GLN A O 1
#

Secondary structure (DSSP, 8-state):
--SSSSTTSSSSS-TTSHHHHHHHHHHHHHHHHHHHHHHSTTS-------EEEEEEEE-SS----HHHHHHHHHHHHHHHHHHTTHHHHHHHH--EEEEEEEETTTTHHHHHHTT--SSSEEEETTEEEETHHHHHHHHHHHTT--TTS-S--GGGSHHHHHHHHHHHHHHHHHTT--HHHHSTTHHHHHHHHHH--S---HHHHHHHHHHHHHHHHHHHHHHHHHHHHHHHHHHHHHHHHHHHHHHHHT-EEE------TT--HHHHHHHHHHHHHHHHHHHHHHT--S-HHHHHHHHHHHHHHHHHHHTS-HHHHHHHHHHHTTTTTTEEE-SHHHHHHHHHHHHHHHHHHHHHHHHHTT-PPP-PPPSS-HHHHHHHHHHHHHHHHHHHHHHHHHHHHHHHHHHHHHHHHHHHHTT--B-GGGS-S-GGGHHHHHHHHHHTTSEEEETTEEEEPP-

pLDDT: mean 81.34, std 14.46, range [32.34, 95.12]

Radius of gyration: 52.27 Å; chains: 1; bounding box: 95×93×147 Å